Protein 3ZBO (pdb70)

Secondary structure (DSSP, 8-state):
---HHHHHHHHHHH--HHHHHHHHHTT--SS-----GGGGHHHHHHH---HHHHHHHHTT--HHHHHHHHHH--GGG--HHHHHHHHHH--SHHHIIIIIHHHHHTSSSHHHHHHHHHHT--HHHHHHHHHHHHHHHHHS-GGGS-HHHHHHHHHHHHHHGGGS-HHHHHHHHHHHHHHHHH-GGGHHHHHHHHHHH-EEEE--TTSPPEEEEHHHHHHHHHHTT-TT---PPP--/--HHHHHHHHHHH--HHHHHHHHHHT--SS-----GGGGHHHHHHH---HHHHHHHHTT--HHHHHHHHHH--TTT--HHHHHHHHHT--SHHHIIIIIHHHHHTSTTHHHHHHHHHHT--HHHHHHHHHHHHHHHHHS-GGGS-HHHHHHHHHHHHHHGGGS-HHHHHHHHHHHHHHHHH-GGGHHHHHHHHHHH-EEEEEETTEEEEEEEHHHHHHHHHHTT-TT---PPP--

Foldseek 3Di:
DQALVRVVVLQLVQADVVQVVVVVLQPQDPPERRHDQVSCVVVCVVQPADQVSLVVQLVVSYVVSVLVSQSRHDQQPDDLVNLVVQLVSQPGQCSLQQRSLLSLLPYPCLQVSLVVQCVVLDQSSVLSSLSNVLLNLQVDDLVVDDPVVLVVLLVCCLVPLQPHAQSNNVSSLSSLLSCLARVVVCVPVSLVSLVSNAWHWRCDPPDHTDTDRSNVVSVVCVVVVRRNHHHNDDSD/DAQVVVVVLQLVQADDVQVVVVVVQPQDPPERRHDQVNCVVVCVVQAADQVRLVVQCVVSHVSSVLSSQSRHDLQPDDLVNLVVQLVSQPGQCSLQQRSLLSLLVYPCNQVSLVVQCVVLDQSSVLSSLNNVLLNLQVDDLVVDDPVVLLVLLVVCLVPLQPHAQSNNVSSLSSLLSCLARNVVCVVVSLVSLVSNAWHFHDDPPHTDDIDRSNVVSVVCVVVVRRNHGHNDDSD

Sequence (471 aa):
SMDFKTVMQELEALGKERTKKIYISNGAHEPVFGVATGAMKKPIAKKIKLNQELAEELYATGNYDAMYFAGIIADPKAMSESDFDRWIDGAYFYMLSDYVVAVTLSEESNIAQDVADKWIASGDELKMSAGWSCYCWLLGNNRKKDNAFSESKISDMLEMMVKDTIHHSPERTKSAMNNFLNTVAISYVPLHEKAVEIAKEVGIVEVKRDNKKKSSLLNASEESSIQKELDRGRLGFKRRKYVRCMDFKTVMQQELEALGKERTKKKIIYISSNGAHEPVFGVATGAMKPIAKKIKLNQELAEELYATGNYDAMYFAGIIADPKAMSESSDFDRWIDGAYFYMLSDYVVAVTLSEESNIAQDVADKKWIASGDDELKKMSAGWSCYCWLLGNRKDNAFSESKISDMLEMMVKDTIHHHSPERTKSSAMNNFLNTVAISYVPLHEKAVEIAKEEVGIVEVKRDNKKSSSLLNASESSIQKKELDRRGRRLGFKRKYVRC

B-factor: mean 21.55, std 9.21, range [9.44, 62.03]

InterPro domains:
  IPR014825 DNA alkylation repair enzyme [PF08713] (6-200)
  IPR016024 Armadillo-type fold [SSF48371] (1-235)

Solvent-accessible surface area: 20241 Å² total; per-residue (Å²): 154,40,81,69,130,41,0,33,91,56,0,106,86,61,22,113,132,92,8,36,94,12,5,74,52,12,36,5,94,103,66,3,37,0,0,32,16,42,36,2,131,84,6,13,159,121,21,135,108,41,45,110,5,0,45,74,0,17,87,41,25,2,4,1,0,4,8,0,0,1,26,0,1,44,16,128,73,9,52,58,75,34,0,51,115,1,7,109,31,4,66,14,12,2,0,0,6,22,0,0,0,3,0,0,3,32,1,105,52,7,44,96,1,0,45,118,9,34,88,52,57,69,63,36,60,22,0,0,0,2,2,0,0,4,35,4,0,7,52,78,162,39,137,46,14,56,89,77,63,0,25,96,20,0,51,95,0,72,96,48,0,82,176,16,48,46,37,0,14,25,1,10,4,33,0,0,22,20,0,0,3,1,4,24,52,16,17,106,65,0,57,83,3,1,155,97,9,28,89,0,68,3,116,58,124,152,60,177,41,24,96,13,45,0,46,54,28,4,91,57,17,14,47,104,9,26,8,29,27,68,114,114,30,79,40,36,95,77,75,136,44,0,36,110,53,0,111,88,58,23,118,115,90,6,55,136,19,3,65,72,8,31,5,89,102,95,6,31,0,0,35,12,30,35,0,112,84,5,17,155,120,20,139,102,51,48,140,5,0,45,88,0,17,86,52,22,6,2,0,0,4,7,0,0,1,28,0,1,42,13,136,74,10,52,74,70,32,0,47,115,1,6,102,30,4,69,15,12,1,0,0,7,27,0,0,0,2,0,0,9,46,2,120,54,7,43,108,1,0,46,89,4,14,88,56,56,62,60,33,60,21,0,0,0,5,2,0,0,4,35,3,0,8,59,71,158,40,139,42,15,58,89,78,60,0,23,97,8,0,52,76,0,65,103,61,0,80,177,16,48,56,56,1,15,46,4,3,18,48,0,0,22,8,0,0,2,1,4,40,65,11,13,100,55,0,44,118,8,0,170,123,8,30,88,2,63,15,78,96,116,125,144,126,65,33,87,18,48,2,41,80,38,1,78,61,35,12,20,84,10,30,12,30,24,65,120,110,30,74,29,28

Organism: Bacillus cereus (strain ATCC 14579 / DSM 31 / CCUG 7414 / JCM 2152 / NBRC 15305 / NCIMB 9373 / NCTC 2599 / NRRL B-3711) (NCBI:txid226900)

Structure (mmCIF, N/CA/C/O backbone):
data_3ZBO
#
_entry.id   3ZBO
#
_cell.length_a   52.921
_cell.length_b   87.159
_cell.length_c   112.604
_cell.angle_alpha   90.00
_cell.angle_beta   90.00
_cell.angle_gamma   90.00
#
_symmetry.space_group_name_H-M   'P 21 21 21'
#
loop_
_entity.id
_entity.type
_entity.pdbx_description
1 polymer ALKF
2 non-polymer 'CHLORIDE ION'
3 water water
#
loop_
_atom_site.group_PDB
_atom_site.id
_atom_site.type_symbol
_atom_site.label_atom_id
_atom_site.label_alt_id
_atom_site.label_comp_id
_atom_site.label_asym_id
_atom_site.label_entity_id
_atom_site.label_seq_id
_atom_site.pdbx_PDB_ins_code
_atom_site.Cartn_x
_atom_site.Cartn_y
_atom_site.Cartn_z
_atom_site.occupancy
_atom_site.B_iso_or_equiv
_atom_site.auth_seq_id
_atom_site.auth_comp_id
_atom_site.auth_asym_id
_atom_site.auth_atom_id
_atom_site.pdbx_PDB_model_num
ATOM 1 N N . SER A 1 6 ? 4.956 8.032 21.593 1.00 42.05 0 SER A N 1
ATOM 2 C CA . SER A 1 6 ? 5.049 7.230 20.323 1.00 42.55 0 SER A CA 1
ATOM 3 C C . SER A 1 6 ? 3.925 6.182 20.260 1.00 41.00 0 SER A C 1
ATOM 4 O O . SER A 1 6 ? 3.492 5.681 21.296 1.00 41.24 0 SER A O 1
ATOM 7 N N . MET A 1 7 ? 3.471 5.879 19.030 1.00 37.62 1 MET A N 1
ATOM 8 C CA . MET A 1 7 ? 2.310 5.024 18.788 1.00 35.81 1 MET A CA 1
ATOM 9 C C . MET A 1 7 ? 2.617 3.620 19.313 1.00 33.07 1 MET A C 1
ATOM 10 O O . MET A 1 7 ? 3.709 3.112 19.089 1.00 31.82 1 MET A O 1
ATOM 15 N N . ASP A 1 8 ? 1.699 3.009 20.045 1.00 30.69 2 ASP A N 1
ATOM 16 C CA . ASP A 1 8 ? 1.995 1.692 20.539 1.00 28.21 2 ASP A CA 1
ATOM 17 C C . ASP A 1 8 ? 1.392 0.596 19.640 1.00 25.70 2 ASP A C 1
ATOM 18 O O . ASP A 1 8 ? 0.660 0.866 18.728 1.00 25.88 2 ASP A O 1
ATOM 23 N N . PHE A 1 9 ? 1.916 -0.586 19.849 1.00 22.07 3 PHE A N 1
ATOM 24 C CA . PHE A 1 9 ? 1.483 -1.785 19.120 1.00 21.21 3 PHE A CA 1
ATOM 25 C C . PHE A 1 9 ? -0.015 -1.927 19.043 1.00 21.10 3 PHE A C 1
ATOM 26 O O . PHE A 1 9 ? -0.584 -2.131 17.933 1.00 19.78 3 PHE A O 1
ATOM 34 N N . LYS A 1 10 ? -0.702 -1.823 20.191 1.00 22.77 4 LYS A N 1
ATOM 35 C CA . LYS A 1 10 ? -2.155 -2.071 20.182 1.00 23.96 4 LYS A CA 1
ATOM 36 C C . LYS A 1 10 ? -2.875 -1.037 19.325 1.00 24.30 4 LYS A C 1
ATOM 37 O O . LYS A 1 10 ? -3.855 -1.360 18.600 1.00 22.95 4 LYS A O 1
ATOM 43 N N . THR A 1 11 ? -2.419 0.208 19.370 1.00 22.43 5 THR A N 1
ATOM 44 C CA . THR A 1 11 ? -3.022 1.286 18.606 1.00 24.03 5 THR A CA 1
ATOM 45 C C . THR A 1 11 ? -2.784 1.098 17.096 1.00 24.38 5 THR A C 1
ATOM 46 O O . THR A 1 11 ? -3.707 1.264 16.275 1.00 24.61 5 THR A O 1
ATOM 50 N N . VAL A 1 12 ? -1.582 0.697 16.711 1.00 21.45 6 VAL A N 1
ATOM 51 C CA . VAL A 1 12 ? -1.381 0.418 15.281 1.00 20.99 6 VAL A CA 1
ATOM 52 C C . VAL A 1 12 ? -2.229 -0.705 14.769 1.00 20.81 6 VAL A C 1
ATOM 53 O O . VAL A 1 12 ? -2.777 -0.572 13.639 1.00 19.89 6 VAL A O 1
ATOM 57 N N . MET A 1 13 ? -2.325 -1.785 15.545 1.00 19.55 7 MET A N 1
ATOM 58 C CA . MET A 1 13 ? -3.146 -2.928 15.170 1.00 18.18 7 MET A CA 1
ATOM 59 C C . MET A 1 13 ? -4.616 -2.512 15.065 1.00 20.22 7 MET A C 1
ATOM 60 O O . MET A 1 13 ? -5.337 -2.915 14.126 1.00 20.42 7 MET A O 1
ATOM 65 N N . GLN A 1 14 ? -5.067 -1.656 15.983 1.00 20.54 8 GLN A N 1
ATOM 66 C CA . GLN A 1 14 ? -6.470 -1.168 15.811 1.00 22.74 8 GLN A CA 1
ATOM 67 C C . GLN A 1 14 ? -6.686 -0.338 14.565 1.00 21.38 8 GLN A C 1
ATOM 68 O O . GLN A 1 14 ? -7.727 -0.529 13.841 1.00 22.42 8 GLN A O 1
ATOM 74 N N . GLU A 1 15 ? -5.747 0.557 14.264 1.00 21.09 9 GLU A N 1
ATOM 75 C CA . GLU A 1 15 ? -5.855 1.449 13.098 1.00 22.75 9 GLU A CA 1
ATOM 76 C C . GLU A 1 15 ? -5.808 0.615 11.801 1.00 23.82 9 GLU A C 1
ATOM 77 O O . GLU A 1 15 ? -6.550 0.883 10.836 1.00 22.82 9 GLU A O 1
ATOM 83 N N . LEU A 1 16 ? -4.938 -0.398 11.761 1.00 21.29 10 LEU A N 1
ATOM 84 C CA . LEU A 1 16 ? -4.874 -1.223 10.551 1.00 20.62 10 LEU A CA 1
ATOM 85 C C . LEU A 1 16 ? -6.144 -2.044 10.343 1.00 21.34 10 LEU A C 1
ATOM 86 O O . LEU A 1 16 ? -6.665 -2.147 9.242 1.00 20.57 10 LEU A O 1
ATOM 91 N N . GLU A 1 17 ? -6.690 -2.583 11.400 1.00 20.10 11 GLU A N 1
ATOM 92 C CA . GLU A 1 17 ? -7.939 -3.372 11.324 1.00 20.88 11 GLU A CA 1
ATOM 93 C C . GLU A 1 17 ? -9.030 -2.461 10.824 1.00 22.30 11 GLU A C 1
ATOM 94 O O . GLU A 1 17 ? -9.816 -2.867 9.973 1.00 23.91 11 GLU A O 1
ATOM 100 N N . ALA A 1 18 ? -9.022 -1.198 11.272 1.00 22.08 12 ALA A N 1
ATOM 101 C CA . ALA A 1 18 ? -10.089 -0.282 10.802 1.00 22.53 12 ALA A CA 1
ATOM 102 C C . ALA A 1 18 ? -9.999 0.048 9.347 1.00 23.37 12 ALA A C 1
ATOM 103 O O . ALA A 1 18 ? -11.055 0.407 8.758 1.00 25.21 12 ALA A O 1
ATOM 105 N N . LEU A 1 19 ? -8.774 0.015 8.768 1.00 21.88 13 LEU A N 1
ATOM 106 C CA . LEU A 1 19 ? -8.567 0.268 7.356 1.00 22.20 13 LEU A CA 1
ATOM 107 C C . LEU A 1 19 ? -8.831 -0.973 6.483 1.00 20.60 13 LEU A C 1
ATOM 108 O O . LEU A 1 19 ? -8.903 -0.851 5.223 1.00 23.42 13 LEU A O 1
ATOM 113 N N . GLY A 1 20 ? -9.043 -2.132 7.052 1.00 21.47 14 GLY A N 1
ATOM 114 C CA . GLY A 1 20 ? -9.187 -3.395 6.253 1.00 22.53 14 GLY A CA 1
ATOM 115 C C . GLY A 1 20 ? -10.492 -3.325 5.435 1.00 24.82 14 GLY A C 1
ATOM 116 O O . GLY A 1 20 ? -11.529 -2.774 5.925 1.00 25.67 14 GLY A O 1
ATOM 117 N N . LYS A 1 21 ? -10.453 -3.815 4.200 1.00 24.80 15 LYS A N 1
ATOM 118 C CA . LYS A 1 21 ? -11.675 -3.888 3.337 1.00 25.40 15 LYS A CA 1
ATOM 119 C C . LYS A 1 21 ? -11.734 -5.280 2.779 1.00 27.85 15 LYS A C 1
ATOM 120 O O . LYS A 1 21 ? -10.671 -5.794 2.324 1.00 26.46 15 LYS A O 1
ATOM 126 N N . GLU A 1 22 ? -12.953 -5.854 2.727 1.00 30.91 16 GLU A N 1
ATOM 127 C CA . GLU A 1 22 ? -13.173 -7.275 2.442 1.00 33.46 16 GLU A CA 1
ATOM 128 C C . GLU A 1 22 ? -12.737 -7.616 1.030 1.00 33.70 16 GLU A C 1
ATOM 129 O O . GLU A 1 22 ? -12.245 -8.756 0.807 1.00 32.58 16 GLU A O 1
ATOM 135 N N . ARG A 1 23 ? -12.890 -6.656 0.116 1.00 34.73 17 ARG A N 1
ATOM 136 C CA . ARG A 1 23 ? -12.398 -6.810 -1.272 1.00 36.51 17 ARG A CA 1
ATOM 137 C C . ARG A 1 23 ? -10.896 -7.030 -1.332 1.00 34.61 17 ARG A C 1
ATOM 138 O O . ARG A 1 23 ? -10.511 -8.093 -1.900 1.00 33.96 17 ARG A O 1
ATOM 146 N N . THR A 1 24 ? -10.112 -6.067 -0.765 1.00 30.50 18 THR A N 1
ATOM 147 C CA . THR A 1 24 ? -8.621 -6.136 -0.689 1.00 26.97 18 THR A CA 1
ATOM 148 C C . THR A 1 24 ? -8.220 -7.455 0.023 1.00 23.46 18 THR A C 1
ATOM 149 O O . THR A 1 24 ? -7.253 -8.169 -0.395 1.00 20.62 18 THR A O 1
ATOM 153 N N . LYS A 1 25 ? -8.965 -7.803 1.071 1.00 22.10 19 LYS A N 1
ATOM 154 C CA . LYS A 1 25 ? -8.632 -9.032 1.820 1.00 20.92 19 LYS A CA 1
ATOM 155 C C . LYS A 1 25 ? -8.780 -10.316 0.995 1.00 23.86 19 LYS A C 1
ATOM 156 O O . LYS A 1 25 ? -7.897 -11.193 0.969 1.00 23.05 19 LYS A O 1
ATOM 162 N N . LYS A 1 26 ? -9.931 -10.426 0.348 1.00 25.19 20 LYS A N 1
ATOM 163 C CA . LYS A 1 26 ? -10.159 -11.511 -0.656 1.00 25.19 20 LYS A CA 1
ATOM 164 C C . LYS A 1 26 ? -9.014 -11.697 -1.670 1.00 24.31 20 LYS A C 1
ATOM 165 O O . LYS A 1 26 ? -8.603 -12.828 -1.922 1.00 24.76 20 LYS A O 1
ATOM 171 N N . ILE A 1 27 ? -8.492 -10.600 -2.191 1.00 20.68 21 ILE A N 1
ATOM 172 C CA . ILE A 1 27 ? -7.447 -10.631 -3.165 1.00 21.64 21 ILE A CA 1
ATOM 173 C C . ILE A 1 27 ? -6.160 -11.144 -2.491 1.00 21.35 21 ILE A C 1
ATOM 174 O O . ILE A 1 27 ? -5.422 -11.980 -3.063 1.00 19.64 21 ILE A O 1
ATOM 179 N N . TYR A 1 28 ? -5.902 -10.621 -1.276 1.00 19.16 22 TYR A N 1
ATOM 180 C CA . TYR A 1 28 ? -4.673 -11.090 -0.596 1.00 17.09 22 TYR A CA 1
ATOM 181 C C . TYR A 1 28 ? -4.734 -12.549 -0.300 1.00 18.33 22 TYR A C 1
ATOM 182 O O . TYR A 1 28 ? -3.723 -13.290 -0.500 1.00 16.34 22 TYR A O 1
ATOM 191 N N . ILE A 1 29 ? -5.895 -13.026 0.138 1.00 18.49 23 ILE A N 1
ATOM 192 C CA . ILE A 1 29 ? -6.051 -14.462 0.388 1.00 18.61 23 ILE A CA 1
ATOM 193 C C . ILE A 1 29 ? -5.937 -15.287 -0.933 1.00 16.34 23 ILE A C 1
ATOM 194 O O . ILE A 1 29 ? -5.285 -16.388 -0.937 1.00 18.76 23 ILE A O 1
ATOM 199 N N . SER A 1 30 ? -6.462 -14.750 -2.030 1.00 19.94 24 SER A N 1
ATOM 200 C CA . SER A 1 30 ? -6.315 -15.389 -3.332 1.00 21.04 24 SER A CA 1
ATOM 201 C C . SER A 1 30 ? -4.845 -15.541 -3.712 1.00 20.91 24 SER A C 1
ATOM 202 O O . SER A 1 30 ? -4.410 -16.517 -4.313 1.00 22.04 24 SER A O 1
ATOM 205 N N . ASN A 1 31 ? -4.022 -14.594 -3.255 1.00 17.45 25 ASN A N 1
ATOM 206 C CA . ASN A 1 31 ? -2.625 -14.626 -3.598 1.00 17.11 25 ASN A CA 1
ATOM 207 C C . ASN A 1 31 ? -1.793 -15.527 -2.645 1.00 13.94 25 ASN A C 1
ATOM 208 O O . ASN A 1 31 ? -0.585 -15.676 -2.824 1.00 14.43 25 ASN A O 1
ATOM 213 N N . GLY A 1 32 ? -2.403 -15.997 -1.563 1.00 14.12 26 GLY A N 1
ATOM 214 C CA . GLY A 1 32 ? -1.733 -16.934 -0.644 1.00 15.31 26 GLY A CA 1
ATOM 215 C C . GLY A 1 32 ? -1.669 -16.452 0.791 1.00 14.45 26 GLY A C 1
ATOM 216 O O . GLY A 1 32 ? -1.126 -17.178 1.619 1.00 16.18 26 GLY A O 1
ATOM 217 N N . ALA A 1 33 ? -2.220 -15.261 1.070 1.00 14.01 27 ALA A N 1
ATOM 218 C CA . ALA A 1 33 ? -2.258 -14.769 2.501 1.00 15.06 27 ALA A CA 1
ATOM 219 C C . ALA A 1 33 ? -3.229 -15.691 3.246 1.00 15.84 27 ALA A C 1
ATOM 220 O O . ALA A 1 33 ? -4.175 -16.259 2.649 1.00 18.14 27 ALA A O 1
ATOM 222 N N . HIS A 1 34 ? -3.003 -15.807 4.531 1.00 15.70 28 HIS A N 1
ATOM 223 C CA . HIS A 1 34 ? -3.965 -16.493 5.408 1.00 15.82 28 HIS A CA 1
ATOM 224 C C . HIS A 1 34 ? -4.300 -15.678 6.582 1.00 18.39 28 HIS A C 1
ATOM 225 O O . HIS A 1 34 ? -3.600 -14.705 6.901 1.00 17.56 28 HIS A O 1
ATOM 232 N N . GLU A 1 35 ? -5.434 -16.042 7.231 1.00 18.56 29 GLU A N 1
ATOM 233 C CA . GLU A 1 35 ? -5.764 -15.370 8.453 1.00 20.58 29 GLU A CA 1
ATOM 234 C C . GLU A 1 35 ? -4.615 -15.547 9.500 1.00 17.19 29 GLU A C 1
ATOM 235 O O . GLU A 1 35 ? -3.899 -16.610 9.605 1.00 18.62 29 GLU A O 1
ATOM 241 N N . PRO A 1 36 ? -4.387 -14.490 10.279 1.00 18.90 30 PRO A N 1
ATOM 242 C CA . PRO A 1 36 ? -5.099 -13.233 10.304 1.00 19.50 30 PRO A CA 1
ATOM 243 C C . PRO A 1 36 ? -4.622 -12.288 9.239 1.00 18.96 30 PRO A C 1
ATOM 244 O O . PRO A 1 36 ? -3.403 -12.160 9.009 1.00 18.33 30 PRO A O 1
ATOM 248 N N . VAL A 1 37 ? -5.592 -11.592 8.640 1.00 17.41 31 VAL A N 1
ATOM 249 C CA . VAL A 1 37 ? -5.295 -10.624 7.587 1.00 18.08 31 VAL A CA 1
ATOM 250 C C . VAL A 1 37 ? -6.455 -9.670 7.539 1.00 19.90 31 VAL A C 1
ATOM 251 O O . VAL A 1 37 ? -7.636 -10.103 7.657 1.00 23.28 31 VAL A O 1
ATOM 255 N N . PHE A 1 38 ? -6.152 -8.384 7.367 1.00 19.26 32 PHE A N 1
ATOM 256 C CA . PHE A 1 38 ? -7.210 -7.427 7.349 1.00 19.80 32 PHE A CA 1
ATOM 257 C C . PHE A 1 38 ? -7.544 -6.917 5.942 1.00 20.58 32 PHE A C 1
ATOM 258 O O . PHE A 1 38 ? -8.723 -6.524 5.689 1.00 22.37 32 PHE A O 1
ATOM 266 N N . GLY A 1 39 ? -6.558 -6.869 5.030 1.00 18.10 33 GLY A N 1
ATOM 267 C CA . GLY A 1 39 ? -6.882 -6.363 3.708 1.00 17.39 33 GLY A CA 1
ATOM 268 C C . GLY A 1 39 ? -6.763 -4.853 3.661 1.00 19.09 33 GLY A C 1
ATOM 269 O O . GLY A 1 39 ? -7.697 -4.097 3.230 1.00 19.30 33 GLY A O 1
ATOM 270 N N . VAL A 1 40 ? -5.570 -4.328 3.921 1.00 18.35 34 VAL A N 1
ATOM 271 C CA . VAL A 1 40 ? -5.356 -2.868 3.902 1.00 17.87 34 VAL A CA 1
ATOM 272 C C . VAL A 1 40 ? -4.689 -2.401 2.625 1.00 20.57 34 VAL A C 1
ATOM 273 O O . VAL A 1 40 ? -3.603 -2.862 2.294 1.00 22.97 34 VAL A O 1
ATOM 277 N N . ALA A 1 41 ? -5.312 -1.505 1.824 1.00 19.53 35 ALA A N 1
ATOM 278 C CA . ALA A 1 41 ? -4.643 -1.023 0.640 1.00 20.77 35 ALA A CA 1
ATOM 279 C C . ALA A 1 41 ? -3.443 -0.238 1.093 1.00 19.70 35 ALA A C 1
ATOM 280 O O . ALA A 1 41 ? -3.524 0.557 2.048 1.00 19.96 35 ALA A O 1
ATOM 282 N N . THR A 1 42 ? -2.314 -0.425 0.409 1.00 19.18 36 THR A N 1
ATOM 283 C CA . THR A 1 42 ? -1.057 0.204 0.857 1.00 18.85 36 THR A CA 1
ATOM 284 C C . THR A 1 42 ? -1.123 1.733 0.942 1.00 19.99 36 THR A C 1
ATOM 285 O O . THR A 1 42 ? -0.544 2.320 1.839 1.00 21.24 36 THR A O 1
ATOM 289 N N . GLY A 1 43 ? -1.860 2.390 0.052 1.00 20.28 37 GLY A N 1
ATOM 290 C CA . GLY A 1 43 ? -1.814 3.865 0.156 1.00 21.62 37 GLY A CA 1
ATOM 291 C C . GLY A 1 43 ? -2.492 4.332 1.443 1.00 23.19 37 GLY A C 1
ATOM 292 O O . GLY A 1 43 ? -2.194 5.469 1.937 1.00 25.88 37 GLY A O 1
ATOM 293 N N . ALA A 1 44 ? -3.388 3.514 1.978 1.00 24.07 38 ALA A N 1
ATOM 294 C CA . ALA A 1 44 ? -4.080 3.860 3.221 1.00 24.40 38 ALA A CA 1
ATOM 295 C C . ALA A 1 44 ? -3.119 3.868 4.410 1.00 23.71 38 ALA A C 1
ATOM 296 O O . ALA A 1 44 ? -3.429 4.438 5.445 1.00 24.88 38 ALA A O 1
ATOM 298 N N . MET A 1 45 ? -1.927 3.282 4.242 1.00 22.22 39 MET A N 1
ATOM 299 C CA . MET A 1 45 ? -0.943 3.332 5.308 1.00 20.44 39 MET A CA 1
ATOM 300 C C . MET A 1 45 ? -0.129 4.613 5.448 1.00 22.66 39 MET A C 1
ATOM 301 O O . MET A 1 45 ? 0.518 4.771 6.479 1.00 22.44 39 MET A O 1
ATOM 306 N N . LYS A 1 46 ? -0.189 5.499 4.436 1.00 22.58 40 LYS A N 1
ATOM 307 C CA A LYS A 1 46 ? 0.672 6.669 4.399 0.50 24.29 40 LYS A CA 1
ATOM 308 C CA B LYS A 1 46 ? 0.589 6.732 4.360 0.50 23.58 40 LYS A CA 1
ATOM 309 C C . LYS A 1 46 ? 0.516 7.557 5.630 1.00 23.79 40 LYS A C 1
ATOM 310 O O . LYS A 1 46 ? 1.534 7.838 6.229 1.00 25.56 40 LYS A O 1
ATOM 321 N N . PRO A 1 47 ? -0.729 7.890 6.060 1.00 24.52 41 PRO A N 1
ATOM 322 C CA . PRO A 1 47 ? -0.738 8.739 7.253 1.00 26.67 41 PRO A CA 1
ATOM 323 C C . PRO A 1 47 ? -0.170 8.109 8.515 1.00 26.78 41 PRO A C 1
ATOM 324 O O . PRO A 1 47 ? 0.507 8.821 9.288 1.00 27.72 41 PRO A O 1
ATOM 328 N N . ILE A 1 48 ? -0.435 6.803 8.743 1.00 24.00 42 ILE A N 1
ATOM 329 C CA . ILE A 1 48 ? 0.146 6.155 9.956 1.00 23.35 42 ILE A CA 1
ATOM 330 C C . ILE A 1 48 ? 1.687 6.101 9.880 1.00 23.16 42 ILE A C 1
ATOM 331 O O . ILE A 1 48 ? 2.368 6.323 10.876 1.00 23.32 42 ILE A O 1
ATOM 336 N N . ALA A 1 49 ? 2.226 5.832 8.689 1.00 22.67 43 ALA A N 1
ATOM 337 C CA . ALA A 1 49 ? 3.650 5.693 8.510 1.00 24.12 43 ALA A CA 1
ATOM 338 C C . ALA A 1 49 ? 4.317 7.089 8.736 1.00 25.88 43 ALA A C 1
ATOM 339 O O . ALA A 1 49 ? 5.422 7.176 9.294 1.00 26.89 43 ALA A O 1
ATOM 341 N N . LYS A 1 50 ? 3.667 8.154 8.246 1.00 28.22 44 LYS A N 1
ATOM 342 C CA . LYS A 1 50 ? 4.222 9.514 8.422 1.00 31.61 44 LYS A CA 1
ATOM 343 C C . LYS A 1 50 ? 4.300 9.859 9.926 1.00 30.10 44 LYS A C 1
ATOM 344 O O . LYS A 1 50 ? 5.287 10.533 10.369 1.00 31.59 44 LYS A O 1
ATOM 350 N N . LYS A 1 51 ? 3.350 9.374 10.717 1.00 30.06 45 LYS A N 1
ATOM 351 C CA . LYS A 1 51 ? 3.387 9.620 12.180 1.00 31.34 45 LYS A CA 1
ATOM 352 C C . LYS A 1 51 ? 4.601 8.886 12.824 1.00 30.39 45 LYS A C 1
ATOM 353 O O . LYS A 1 51 ? 5.343 9.401 13.694 1.00 31.30 45 LYS A O 1
ATOM 359 N N . ILE A 1 52 ? 4.835 7.659 12.374 1.00 27.50 46 ILE A N 1
ATOM 360 C CA . ILE A 1 52 ? 5.772 6.801 13.097 1.00 26.54 46 ILE A CA 1
ATOM 361 C C . ILE A 1 52 ? 7.220 6.969 12.670 1.00 26.06 46 ILE A C 1
ATOM 362 O O . ILE A 1 52 ? 8.124 6.904 13.511 1.00 27.25 46 ILE A O 1
ATOM 367 N N . LYS A 1 53 ? 7.427 7.169 11.372 1.00 25.82 47 LYS A N 1
ATOM 368 C CA . LYS A 1 53 ? 8.697 7.305 10.698 1.00 29.53 47 LYS A CA 1
ATOM 369 C C . LYS A 1 53 ? 9.382 5.958 10.844 1.00 28.85 47 LYS A C 1
ATOM 370 O O . LYS A 1 53 ? 8.801 4.981 10.327 1.00 30.93 47 LYS A O 1
ATOM 376 N N . LEU A 1 54 ? 10.530 5.882 11.512 1.00 26.27 48 LEU A N 1
ATOM 377 C CA . LEU A 1 54 ? 11.247 4.600 11.700 1.00 25.91 48 LEU A CA 1
ATOM 378 C C . LEU A 1 54 ? 11.101 4.144 13.169 1.00 25.33 48 LEU A C 1
ATOM 379 O O . LEU A 1 54 ? 11.218 4.962 14.128 1.00 26.40 48 LEU A O 1
ATOM 384 N N . ASN A 1 55 ? 10.744 2.870 13.393 1.00 20.09 49 ASN A N 1
ATOM 385 C CA . ASN A 1 55 ? 10.692 2.342 14.745 1.00 18.99 49 ASN A CA 1
ATOM 386 C C . ASN A 1 55 ? 10.850 0.805 14.621 1.00 16.85 49 ASN A C 1
ATOM 387 O O . ASN A 1 55 ? 9.861 0.062 14.407 1.00 17.26 49 ASN A O 1
ATOM 392 N N . GLN A 1 56 ? 12.098 0.401 14.772 1.00 17.05 50 GLN A N 1
ATOM 393 C CA . GLN A 1 56 ? 12.447 -1.026 14.673 1.00 15.60 50 GLN A CA 1
ATOM 394 C C . GLN A 1 56 ? 11.757 -1.845 15.696 1.00 16.14 50 GLN A C 1
ATOM 395 O O . GLN A 1 56 ? 11.312 -2.989 15.403 1.00 14.18 50 GLN A O 1
ATOM 401 N N . GLU A 1 57 ? 11.662 -1.421 16.950 1.00 15.23 51 GLU A N 1
ATOM 402 C CA . GLU A 1 57 ? 11.009 -2.217 17.969 1.00 14.37 51 GLU A CA 1
ATOM 403 C C . GLU A 1 57 ? 9.553 -2.535 17.610 1.00 14.19 51 GLU A C 1
ATOM 404 O O . GLU A 1 57 ? 9.122 -3.695 17.738 1.00 14.51 51 GLU A O 1
ATOM 410 N N . LEU A 1 58 ? 8.831 -1.497 17.183 1.00 15.34 52 LEU A N 1
ATOM 411 C CA . LEU A 1 58 ? 7.443 -1.659 16.839 1.00 14.96 52 LEU A CA 1
ATOM 412 C C . LEU A 1 58 ? 7.379 -2.530 15.552 1.00 13.22 52 LEU A C 1
ATOM 413 O O . LEU A 1 58 ? 6.479 -3.423 15.512 1.00 14.24 52 LEU A O 1
ATOM 418 N N . ALA A 1 59 ? 8.342 -2.357 14.647 1.00 14.24 53 ALA A N 1
ATOM 419 C CA . ALA A 1 59 ? 8.336 -3.184 13.426 1.00 13.75 53 ALA A CA 1
ATOM 420 C C . ALA A 1 59 ? 8.466 -4.646 13.823 1.00 12.98 53 ALA A C 1
ATOM 421 O O . ALA A 1 59 ? 7.723 -5.519 13.237 1.00 14.44 53 ALA A O 1
ATOM 423 N N . GLU A 1 60 ? 9.312 -4.907 14.797 1.00 13.24 54 GLU A N 1
ATOM 424 C CA . GLU A 1 60 ? 9.466 -6.309 15.218 1.00 13.23 54 GLU A CA 1
ATOM 425 C C . GLU A 1 60 ? 8.217 -6.884 15.785 1.00 14.42 54 GLU A C 1
ATOM 426 O O . GLU A 1 60 ? 7.866 -8.071 15.491 1.00 15.00 54 GLU A O 1
ATOM 432 N N . GLU A 1 61 ? 7.523 -6.112 16.651 1.00 13.28 55 GLU A N 1
ATOM 433 C CA . GLU A 1 61 ? 6.287 -6.643 17.183 1.00 15.14 55 GLU A CA 1
ATOM 434 C C . GLU A 1 61 ? 5.198 -6.851 16.113 1.00 12.92 55 GLU A C 1
ATOM 435 O O . GLU A 1 61 ? 4.460 -7.859 16.204 1.00 14.65 55 GLU A O 1
ATOM 441 N N . LEU A 1 62 ? 5.144 -5.927 15.177 1.00 12.95 56 LEU A N 1
ATOM 442 C CA . LEU A 1 62 ? 4.135 -6.030 14.097 1.00 12.57 56 LEU A CA 1
ATOM 443 C C . LEU A 1 62 ? 4.502 -7.228 13.231 1.00 14.33 56 LEU A C 1
ATOM 444 O O . LEU A 1 62 ? 3.570 -8.014 12.860 1.00 13.77 56 LEU A O 1
ATOM 449 N N . TYR A 1 63 ? 5.779 -7.427 12.934 1.00 15.05 57 TYR A N 1
ATOM 450 C CA . TYR A 1 63 ? 6.092 -8.569 12.007 1.00 12.55 57 TYR A CA 1
ATOM 451 C C . TYR A 1 63 ? 5.779 -9.912 12.670 1.00 14.07 57 TYR A C 1
ATOM 452 O O . TYR A 1 63 ? 5.320 -10.879 12.019 1.00 14.18 57 TYR A O 1
ATOM 461 N N . ALA A 1 64 ? 5.913 -9.953 13.995 1.00 14.69 58 ALA A N 1
ATOM 462 C CA . ALA A 1 64 ? 5.663 -11.176 14.748 1.00 13.75 58 ALA A CA 1
ATOM 463 C C . ALA A 1 64 ? 4.240 -11.568 14.831 1.00 15.19 58 ALA A C 1
ATOM 464 O O . ALA A 1 64 ? 3.947 -12.684 15.350 1.00 16.89 58 ALA A O 1
ATOM 466 N N . THR A 1 65 ? 3.324 -10.653 14.471 1.00 15.29 59 THR A N 1
ATOM 467 C CA . THR A 1 65 ? 1.877 -10.987 14.515 1.00 14.87 59 THR A CA 1
ATOM 468 C C . THR A 1 65 ? 1.540 -12.143 13.579 1.00 14.83 59 THR A C 1
ATOM 469 O O . THR A 1 65 ? 0.545 -12.851 13.802 1.00 16.68 59 THR A O 1
ATOM 473 N N . GLY A 1 66 ? 2.291 -12.247 12.488 1.00 14.43 60 GLY A N 1
ATOM 474 C CA . GLY A 1 66 ? 1.867 -13.149 11.411 1.00 15.53 60 GLY A CA 1
ATOM 475 C C . GLY A 1 66 ? 0.645 -12.663 10.653 1.00 16.34 60 GLY A C 1
ATOM 476 O O . GLY A 1 66 ? 0.145 -13.441 9.814 1.00 15.18 60 GLY A O 1
ATOM 477 N N . ASN A 1 67 ? 0.264 -11.409 10.821 1.00 14.77 61 ASN A N 1
ATOM 478 C CA . ASN A 1 67 ? -0.817 -10.780 10.085 1.00 14.69 61 ASN A CA 1
ATOM 479 C C . ASN A 1 67 ? -0.191 -10.022 8.920 1.00 15.10 61 ASN A C 1
ATOM 480 O O . ASN A 1 67 ? 0.648 -9.127 9.088 1.00 14.04 61 ASN A O 1
ATOM 485 N N . TYR A 1 68 ? -0.524 -10.455 7.674 1.00 14.79 62 TYR A N 1
ATOM 486 C CA . TYR A 1 68 ? 0.118 -9.898 6.524 1.00 13.71 62 TYR A CA 1
ATOM 487 C C . TYR A 1 68 ? 0.141 -8.355 6.520 1.00 13.82 62 TYR A C 1
ATOM 488 O O . TYR A 1 68 ? 1.142 -7.703 6.177 1.00 12.82 62 TYR A O 1
ATOM 497 N N . ASP A 1 69 ? -0.991 -7.727 6.845 1.00 14.14 63 ASP A N 1
ATOM 498 C CA . ASP A 1 69 ? -0.961 -6.258 6.734 1.00 14.35 63 ASP A CA 1
ATOM 499 C C . ASP A 1 69 ? -0.060 -5.624 7.764 1.00 13.44 63 ASP A C 1
ATOM 500 O O . ASP A 1 69 ? 0.635 -4.608 7.491 1.00 14.29 63 ASP A O 1
ATOM 505 N N . ALA A 1 70 ? -0.095 -6.200 8.968 1.00 14.22 64 ALA A N 1
ATOM 506 C CA . ALA A 1 70 ? 0.847 -5.699 9.996 1.00 12.97 64 ALA A CA 1
ATOM 507 C C . ALA A 1 70 ? 2.295 -5.944 9.620 1.00 14.53 64 ALA A C 1
ATOM 508 O O . ALA A 1 70 ? 3.166 -5.101 9.911 1.00 14.18 64 ALA A O 1
ATOM 510 N N . MET A 1 71 ? 2.511 -7.092 8.997 1.00 11.96 65 MET A N 1
ATOM 511 C CA . MET A 1 71 ? 3.864 -7.398 8.544 1.00 12.93 65 MET A CA 1
ATOM 512 C C . MET A 1 71 ? 4.355 -6.471 7.403 1.00 12.93 65 MET A C 1
ATOM 513 O O . MET A 1 71 ? 5.517 -6.053 7.383 1.00 12.43 65 MET A O 1
ATOM 518 N N . TYR A 1 72 ? 3.447 -6.162 6.453 1.00 12.09 66 TYR A N 1
ATOM 519 C CA . TYR A 1 72 ? 3.734 -5.167 5.436 1.00 12.76 66 TYR A CA 1
ATOM 520 C C . TYR A 1 72 ? 4.052 -3.834 6.071 1.00 11.66 66 TYR A C 1
ATOM 521 O O . TYR A 1 72 ? 5.054 -3.189 5.687 1.00 13.23 66 TYR A O 1
ATOM 530 N N . PHE A 1 73 ? 3.244 -3.402 7.024 1.00 13.16 67 PHE A N 1
ATOM 531 C CA . PHE A 1 73 ? 3.477 -2.109 7.605 1.00 14.12 67 PHE A CA 1
ATOM 532 C C . PHE A 1 73 ? 4.803 -2.128 8.411 1.00 14.72 67 PHE A C 1
ATOM 533 O O . PHE A 1 73 ? 5.541 -1.138 8.417 1.00 13.90 67 PHE A O 1
ATOM 541 N N . ALA A 1 74 ? 5.123 -3.255 9.070 1.00 12.99 68 ALA A N 1
ATOM 542 C CA . ALA A 1 74 ? 6.400 -3.351 9.804 1.00 13.60 68 ALA A CA 1
ATOM 543 C C . ALA A 1 74 ? 7.545 -3.065 8.833 1.00 13.56 68 ALA A C 1
ATOM 544 O O . ALA A 1 74 ? 8.509 -2.374 9.150 1.00 14.50 68 ALA A O 1
ATOM 546 N N . GLY A 1 75 ? 7.457 -3.600 7.581 1.00 12.13 69 GLY A N 1
ATOM 547 C CA . GLY A 1 75 ? 8.554 -3.252 6.627 1.00 12.22 69 GLY A CA 1
ATOM 548 C C . GLY A 1 75 ? 8.652 -1.746 6.368 1.00 13.81 69 GLY A C 1
ATOM 549 O O . GLY A 1 75 ? 9.777 -1.267 6.236 1.00 15.22 69 GLY A O 1
ATOM 550 N N . ILE A 1 76 ? 7.535 -1.016 6.257 1.00 14.07 70 ILE A N 1
ATOM 551 C CA . ILE A 1 76 ? 7.597 0.394 5.932 1.00 15.55 70 ILE A CA 1
ATOM 552 C C . ILE A 1 76 ? 8.228 1.137 7.063 1.00 17.01 70 ILE A C 1
ATOM 553 O O . ILE A 1 76 ? 8.977 2.137 6.793 1.00 19.17 70 ILE A O 1
ATOM 558 N N . ILE A 1 77 ? 7.978 0.722 8.312 1.00 15.70 71 ILE A N 1
ATOM 559 C CA . ILE A 1 77 ? 8.534 1.468 9.464 1.00 14.60 71 ILE A CA 1
ATOM 560 C C . ILE A 1 77 ? 9.855 0.926 10.025 1.00 15.87 71 ILE A C 1
ATOM 561 O O . ILE A 1 77 ? 10.357 1.336 11.090 1.00 17.19 71 ILE A O 1
ATOM 566 N N . ALA A 1 78 ? 10.387 -0.098 9.386 1.00 14.68 72 ALA A N 1
ATOM 567 C CA . ALA A 1 78 ? 11.628 -0.658 9.867 1.00 15.37 72 ALA A CA 1
ATOM 568 C C . ALA A 1 78 ? 12.799 0.297 9.705 1.00 15.68 72 ALA A C 1
ATOM 569 O O . ALA A 1 78 ? 12.730 1.269 8.928 1.00 17.40 72 ALA A O 1
ATOM 571 N N . ASP A 1 79 ? 13.898 -0.013 10.395 1.00 15.94 73 ASP A N 1
ATOM 572 C CA . ASP A 1 79 ? 15.186 0.704 10.162 1.00 15.91 73 ASP A CA 1
ATOM 573 C C . ASP A 1 79 ? 16.194 -0.267 9.546 1.00 17.40 73 ASP A C 1
ATOM 574 O O . ASP A 1 79 ? 16.993 -0.922 10.215 1.00 17.45 73 ASP A O 1
ATOM 579 N N . PRO A 1 80 ? 16.133 -0.386 8.240 1.00 17.22 74 PRO A N 1
ATOM 580 C CA . PRO A 1 80 ? 16.971 -1.411 7.598 1.00 19.01 74 PRO A CA 1
ATOM 581 C C . PRO A 1 80 ? 18.439 -1.148 7.697 1.00 18.43 74 PRO A C 1
ATOM 582 O O . PRO A 1 80 ? 19.186 -2.137 7.727 1.00 19.93 74 PRO A O 1
ATOM 586 N N . LYS A 1 81 ? 18.843 0.117 7.838 1.00 20.59 75 LYS A N 1
ATOM 587 C CA . LYS A 1 81 ? 20.279 0.307 7.989 1.00 22.03 75 LYS A CA 1
ATOM 588 C C . LYS A 1 81 ? 20.776 -0.154 9.352 1.00 22.23 75 LYS A C 1
ATOM 589 O O . LYS A 1 81 ? 22.014 -0.336 9.528 1.00 24.55 75 LYS A O 1
ATOM 595 N N . ALA A 1 82 ? 19.862 -0.377 10.308 1.00 20.09 76 ALA A N 1
ATOM 596 C CA . ALA A 1 82 ? 20.244 -0.911 11.600 1.00 20.34 76 ALA A CA 1
ATOM 597 C C . ALA A 1 82 ? 19.957 -2.418 11.722 1.00 21.10 76 ALA A C 1
ATOM 598 O O . ALA A 1 82 ? 20.203 -3.002 12.769 1.00 22.24 76 ALA A O 1
ATOM 600 N N . MET A 1 83 ? 19.403 -3.056 10.667 1.00 17.50 77 MET A N 1
ATOM 601 C CA . MET A 1 83 ? 19.103 -4.493 10.774 1.00 17.12 77 MET A CA 1
ATOM 602 C C . MET A 1 83 ? 20.324 -5.278 10.334 1.00 18.76 77 MET A C 1
ATOM 603 O O . MET A 1 83 ? 20.976 -4.943 9.322 1.00 20.64 77 MET A O 1
ATOM 608 N N . SER A 1 84 ? 20.615 -6.361 11.062 1.00 17.65 78 SER A N 1
ATOM 609 C CA . SER A 1 84 ? 21.711 -7.236 10.729 1.00 16.28 78 SER A CA 1
ATOM 610 C C . SER A 1 84 ? 21.277 -8.358 9.763 1.00 16.22 78 SER A C 1
ATOM 611 O O . SER A 1 84 ? 20.041 -8.584 9.538 1.00 16.10 78 SER A O 1
ATOM 614 N N . GLU A 1 85 ? 22.252 -9.104 9.251 1.00 15.98 79 GLU A N 1
ATOM 615 C CA . GLU A 1 85 ? 21.941 -10.300 8.498 1.00 16.90 79 GLU A CA 1
ATOM 616 C C . GLU A 1 85 ? 21.026 -11.239 9.311 1.00 14.90 79 GLU A C 1
ATOM 617 O O . GLU A 1 85 ? 20.068 -11.838 8.768 1.00 14.98 79 GLU A O 1
ATOM 623 N N . SER A 1 86 ? 21.310 -11.442 10.643 1.00 15.95 80 SER A N 1
ATOM 624 C CA . SER A 1 86 ? 20.527 -12.339 11.446 1.00 16.60 80 SER A CA 1
ATOM 625 C C . SER A 1 86 ? 19.065 -11.831 11.481 1.00 14.18 80 SER A C 1
ATOM 626 O O . SER A 1 86 ? 18.165 -12.637 11.452 1.00 14.88 80 SER A O 1
ATOM 629 N N . ASP A 1 87 ? 18.882 -10.502 11.529 1.00 13.58 81 ASP A N 1
ATOM 630 C CA . ASP A 1 87 ? 17.543 -9.951 11.584 1.00 14.43 81 ASP A CA 1
ATOM 631 C C . ASP A 1 87 ? 16.806 -10.292 10.279 1.00 12.69 81 ASP A C 1
ATOM 632 O O . ASP A 1 87 ? 15.633 -10.707 10.314 1.00 13.54 81 ASP A O 1
ATOM 637 N N . PHE A 1 88 ? 17.484 -10.039 9.150 1.00 14.14 82 PHE A N 1
ATOM 638 C CA . PHE A 1 88 ? 16.824 -10.392 7.870 1.00 12.21 82 PHE A CA 1
ATOM 639 C C . PHE A 1 88 ? 16.548 -11.861 7.744 1.00 12.94 82 PHE A C 1
ATOM 640 O O . PHE A 1 88 ? 15.465 -12.231 7.198 1.00 12.42 82 PHE A O 1
ATOM 648 N N . ASP A 1 89 ? 17.424 -12.739 8.279 1.00 13.63 83 ASP A N 1
ATOM 649 C CA . ASP A 1 89 ? 17.123 -14.168 8.194 1.00 14.37 83 ASP A CA 1
ATOM 650 C C . ASP A 1 89 ? 15.910 -14.515 9.039 1.00 13.29 83 ASP A C 1
ATOM 651 O O . ASP A 1 89 ? 15.081 -15.332 8.655 1.00 13.64 83 ASP A O 1
ATOM 656 N N . ARG A 1 90 ? 15.695 -13.823 10.199 1.00 12.28 84 ARG A N 1
ATOM 657 C CA . ARG A 1 90 ? 14.435 -14.034 10.911 1.00 13.75 84 ARG A CA 1
ATOM 658 C C . ARG A 1 90 ? 13.213 -13.631 10.105 1.00 12.18 84 ARG A C 1
ATOM 659 O O . ARG A 1 90 ? 12.201 -14.347 10.048 1.00 14.23 84 ARG A O 1
ATOM 667 N N . TRP A 1 91 ? 13.342 -12.488 9.479 1.00 12.94 85 TRP A N 1
ATOM 668 C CA . TRP A 1 91 ? 12.167 -11.953 8.743 1.00 12.91 85 TRP A CA 1
ATOM 669 C C . TRP A 1 91 ? 11.875 -12.901 7.547 1.00 12.85 85 TRP A C 1
ATOM 670 O O . TRP A 1 91 ? 10.730 -13.251 7.308 1.00 12.60 85 TRP A O 1
ATOM 681 N N . ILE A 1 92 ? 12.926 -13.343 6.817 1.00 12.84 86 ILE A N 1
ATOM 682 C CA . ILE A 1 92 ? 12.587 -14.211 5.693 1.00 11.52 86 ILE A CA 1
ATOM 683 C C . ILE A 1 92 ? 12.018 -15.544 6.172 1.00 14.15 86 ILE A C 1
ATOM 684 O O . ILE A 1 92 ? 11.166 -16.140 5.490 1.00 13.57 86 ILE A O 1
ATOM 689 N N . ASP A 1 93 ? 12.434 -16.022 7.351 1.00 12.67 87 ASP A N 1
ATOM 690 C CA . ASP A 1 93 ? 11.830 -17.272 7.857 1.00 14.33 87 ASP A CA 1
ATOM 691 C C . ASP A 1 93 ? 10.353 -17.118 8.106 1.00 14.35 87 ASP A C 1
ATOM 692 O O . ASP A 1 93 ? 9.667 -18.108 8.032 1.00 17.44 87 ASP A O 1
ATOM 697 N N . GLY A 1 94 ? 9.872 -15.901 8.382 1.00 14.52 88 GLY A N 1
ATOM 698 C CA . GLY A 1 94 ? 8.459 -15.695 8.568 1.00 13.46 88 GLY A CA 1
ATOM 699 C C . GLY A 1 94 ? 7.658 -15.261 7.345 1.00 12.39 88 GLY A C 1
ATOM 700 O O . GLY A 1 94 ? 6.444 -15.143 7.431 1.00 13.96 88 GLY A O 1
ATOM 701 N N . ALA A 1 95 ? 8.358 -15.185 6.210 1.00 11.84 89 ALA A N 1
ATOM 702 C CA . ALA A 1 95 ? 7.693 -14.706 5.012 1.00 11.83 89 ALA A CA 1
ATOM 703 C C . ALA A 1 95 ? 7.073 -15.904 4.289 1.00 12.58 89 ALA A C 1
ATOM 704 O O . ALA A 1 95 ? 7.665 -16.515 3.387 1.00 14.49 89 ALA A O 1
ATOM 706 N N . TYR A 1 96 ? 5.816 -16.161 4.655 1.00 11.69 90 TYR A N 1
ATOM 707 C CA . TYR A 1 96 ? 5.276 -17.481 4.266 1.00 12.72 90 TYR A CA 1
ATOM 708 C C . TYR A 1 96 ? 4.701 -17.607 2.871 1.00 13.30 90 TYR A C 1
ATOM 709 O O . TYR A 1 96 ? 4.310 -18.676 2.427 1.00 14.15 90 TYR A O 1
ATOM 718 N N . PHE A 1 97 ? 4.581 -16.468 2.207 1.00 12.54 91 PHE A N 1
ATOM 719 C CA . PHE A 1 97 ? 4.230 -16.468 0.791 1.00 11.62 91 PHE A CA 1
ATOM 720 C C . PHE A 1 97 ? 4.844 -15.316 0.060 1.00 12.25 91 PHE A C 1
ATOM 721 O O . PHE A 1 97 ? 5.437 -14.436 0.708 1.00 11.34 91 PHE A O 1
ATOM 729 N N . TYR A 1 98 ? 4.711 -15.290 -1.284 1.00 12.25 92 TYR A N 1
ATOM 730 C CA . TYR A 1 98 ? 5.547 -14.360 -2.050 1.00 10.36 92 TYR A CA 1
ATOM 731 C C . TYR A 1 98 ? 5.308 -12.877 -1.785 1.00 11.66 92 TYR A C 1
ATOM 732 O O . TYR A 1 98 ? 6.241 -12.097 -1.977 1.00 11.60 92 TYR A O 1
ATOM 741 N N . MET A 1 99 ? 4.121 -12.473 -1.336 1.00 11.24 93 MET A N 1
ATOM 742 C CA . MET A 1 99 ? 3.998 -11.012 -1.185 1.00 10.99 93 MET A CA 1
ATOM 743 C C . MET A 1 99 ? 4.886 -10.622 -0.047 1.00 11.31 93 MET A C 1
ATOM 744 O O . MET A 1 99 ? 5.405 -9.478 -0.040 1.00 11.99 93 MET A O 1
ATOM 749 N N . LEU A 1 100 ? 5.045 -11.461 0.973 1.00 11.63 94 LEU A N 1
ATOM 750 C CA . LEU A 1 100 ? 5.973 -11.169 2.073 1.00 11.54 94 LEU A CA 1
ATOM 751 C C . LEU A 1 100 ? 7.443 -11.264 1.619 1.00 12.44 94 LEU A C 1
ATOM 752 O O . LEU A 1 100 ? 8.253 -10.359 1.940 1.00 11.88 94 LEU A O 1
ATOM 757 N N . SER A 1 101 ? 7.828 -12.365 0.919 1.00 10.01 95 SER A N 1
ATOM 758 C CA . SER A 1 101 ? 9.204 -12.455 0.540 1.00 10.97 95 SER A CA 1
ATOM 759 C C . SER A 1 101 ? 9.599 -11.323 -0.401 1.00 10.68 95 SER A C 1
ATOM 760 O O . SER A 1 101 ? 10.706 -10.768 -0.293 1.00 11.11 95 SER A O 1
ATOM 763 N N . ASP A 1 102 ? 8.712 -10.983 -1.354 1.00 11.34 96 ASP A N 1
ATOM 764 C CA . ASP A 1 102 ? 9.145 -10.161 -2.535 1.00 10.04 96 ASP A CA 1
ATOM 765 C C . ASP A 1 102 ? 8.830 -8.675 -2.258 1.00 12.20 96 ASP A C 1
ATOM 766 O O . ASP A 1 102 ? 9.639 -7.835 -2.688 1.00 11.82 96 ASP A O 1
ATOM 771 N N . TYR A 1 103 ? 7.684 -8.373 -1.587 1.00 9.66 97 TYR A N 1
ATOM 772 C CA . TYR A 1 103 ? 7.259 -6.970 -1.486 1.00 10.98 97 TYR A CA 1
ATOM 773 C C . TYR A 1 103 ? 7.468 -6.385 -0.072 1.00 12.62 97 TYR A C 1
ATOM 774 O O . TYR A 1 103 ? 7.332 -5.175 0.137 1.00 14.94 97 TYR A O 1
ATOM 783 N N . VAL A 1 104 ? 7.901 -7.213 0.885 1.00 11.15 98 VAL A N 1
ATOM 784 C CA . VAL A 1 104 ? 8.127 -6.747 2.274 1.00 10.42 98 VAL A CA 1
ATOM 785 C C . VAL A 1 104 ? 9.586 -7.024 2.674 1.00 11.42 98 VAL A C 1
ATOM 786 O O . VAL A 1 104 ? 10.397 -6.085 2.719 1.00 12.29 98 VAL A O 1
ATOM 790 N N . VAL A 1 105 ? 10.027 -8.283 2.774 1.00 10.59 99 VAL A N 1
ATOM 791 C CA . VAL A 1 105 ? 11.387 -8.517 3.180 1.00 10.42 99 VAL A CA 1
ATOM 792 C C . VAL A 1 105 ? 12.394 -8.072 2.130 1.00 10.85 99 VAL A C 1
ATOM 793 O O . VAL A 1 105 ? 13.374 -7.413 2.483 1.00 11.50 99 VAL A O 1
ATOM 797 N N . ALA A 1 106 ? 12.187 -8.409 0.842 1.00 9.82 100 ALA A N 1
ATOM 798 C CA . ALA A 1 106 ? 13.187 -8.002 -0.182 1.00 10.00 100 ALA A CA 1
ATOM 799 C C . ALA A 1 106 ? 13.237 -6.465 -0.272 1.00 10.22 100 ALA A C 1
ATOM 800 O O . ALA A 1 106 ? 14.324 -5.926 -0.575 1.00 11.67 100 ALA A O 1
ATOM 802 N N . VAL A 1 107 ? 12.095 -5.771 -0.091 1.00 10.24 101 VAL A N 1
ATOM 803 C CA . VAL A 1 107 ? 12.141 -4.320 -0.267 1.00 11.30 101 VAL A CA 1
ATOM 804 C C . VAL A 1 107 ? 12.863 -3.725 0.976 1.00 11.83 101 VAL A C 1
ATOM 805 O O . VAL A 1 107 ? 13.724 -2.835 0.764 1.00 12.82 101 VAL A O 1
ATOM 809 N N . THR A 1 108 ? 12.563 -4.190 2.182 1.00 12.85 102 THR A N 1
ATOM 810 C CA . THR A 1 108 ? 13.304 -3.711 3.355 1.00 12.10 102 THR A CA 1
ATOM 811 C C . THR A 1 108 ? 14.809 -3.992 3.179 1.00 12.58 102 THR A C 1
ATOM 812 O O . THR A 1 108 ? 15.637 -3.147 3.379 1.00 13.94 102 THR A O 1
ATOM 816 N N . LEU A 1 109 ? 15.115 -5.193 2.676 1.00 12.05 103 LEU A N 1
ATOM 817 C CA . LEU A 1 109 ? 16.555 -5.531 2.414 1.00 11.91 103 LEU A CA 1
ATOM 818 C C . LEU A 1 109 ? 17.219 -4.601 1.413 1.00 11.93 103 LEU A C 1
ATOM 819 O O . LEU A 1 109 ? 18.393 -4.219 1.584 1.00 13.80 103 LEU A O 1
ATOM 824 N N . SER A 1 110 ? 16.470 -4.222 0.363 1.00 13.48 104 SER A N 1
ATOM 825 C CA . SER A 1 110 ? 17.054 -3.336 -0.677 1.00 12.48 104 SER A CA 1
ATOM 826 C C . SER A 1 110 ? 17.401 -1.965 -0.112 1.00 14.98 104 SER A C 1
ATOM 827 O O . SER A 1 110 ? 18.139 -1.242 -0.802 1.00 16.61 104 SER A O 1
ATOM 830 N N . GLU A 1 111 ? 16.894 -1.652 1.079 1.00 15.56 105 GLU A N 1
ATOM 831 C CA A GLU A 1 111 ? 17.131 -0.330 1.700 0.50 16.74 105 GLU A CA 1
ATOM 832 C CA B GLU A 1 111 ? 17.197 -0.328 1.663 0.50 17.44 105 GLU A CA 1
ATOM 833 C C . GLU A 1 111 ? 18.207 -0.429 2.774 1.00 19.25 105 GLU A C 1
ATOM 834 O O . GLU A 1 111 ? 18.484 0.579 3.448 1.00 20.50 105 GLU A O 1
ATOM 845 N N . SER A 1 112 ? 18.780 -1.622 2.943 1.00 17.09 106 SER A N 1
ATOM 846 C CA . SER A 1 112 ? 19.817 -1.817 3.929 1.00 17.19 106 SER A CA 1
ATOM 847 C C . SER A 1 112 ? 21.182 -1.562 3.304 1.00 18.57 106 SER A C 1
ATOM 848 O O . SER A 1 112 ? 21.320 -1.340 2.110 1.00 22.85 106 SER A O 1
ATOM 851 N N . ASN A 1 113 ? 22.227 -1.724 4.144 1.00 18.56 107 ASN A N 1
ATOM 852 C CA . ASN A 1 113 ? 23.588 -1.648 3.667 1.00 20.61 107 ASN A CA 1
ATOM 853 C C . ASN A 1 113 ? 24.200 -2.978 3.395 1.00 20.01 107 ASN A C 1
ATOM 854 O O . ASN A 1 113 ? 25.376 -3.033 3.087 1.00 21.75 107 ASN A O 1
ATOM 859 N N . ILE A 1 114 ? 23.439 -4.088 3.444 1.00 17.37 108 ILE A N 1
ATOM 860 C CA . ILE A 1 114 ? 24.017 -5.402 3.246 1.00 15.98 108 ILE A CA 1
ATOM 861 C C . ILE A 1 114 ? 23.214 -6.190 2.211 1.00 14.51 108 ILE A C 1
ATOM 862 O O . ILE A 1 114 ? 23.222 -7.403 2.145 1.00 15.58 108 ILE A O 1
ATOM 867 N N . ALA A 1 115 ? 22.549 -5.456 1.304 1.00 13.32 109 ALA A N 1
ATOM 868 C CA . ALA A 1 115 ? 21.566 -6.039 0.391 1.00 14.78 109 ALA A CA 1
ATOM 869 C C . ALA A 1 115 ? 22.136 -7.113 -0.504 1.00 13.66 109 ALA A C 1
ATOM 870 O O . ALA A 1 115 ? 21.605 -8.249 -0.579 1.00 13.88 109 ALA A O 1
ATOM 872 N N . GLN A 1 116 ? 23.226 -6.811 -1.250 1.00 13.97 110 GLN A N 1
ATOM 873 C CA . GLN A 1 116 ? 23.708 -7.811 -2.170 1.00 15.44 110 GLN A CA 1
ATOM 874 C C . GLN A 1 116 ? 24.281 -9.033 -1.448 1.00 15.43 110 GLN A C 1
ATOM 875 O O . GLN A 1 116 ? 24.077 -10.164 -1.905 1.00 16.92 110 GLN A O 1
ATOM 881 N N . ASP A 1 117 ? 24.955 -8.830 -0.312 1.00 15.18 111 ASP A N 1
ATOM 882 C CA . ASP A 1 117 ? 25.546 -10.001 0.358 1.00 18.01 111 ASP A CA 1
ATOM 883 C C . ASP A 1 117 ? 24.447 -10.976 0.812 1.00 15.21 111 ASP A C 1
ATOM 884 O O . ASP A 1 117 ? 24.522 -12.197 0.619 1.00 16.73 111 ASP A O 1
ATOM 889 N N . VAL A 1 118 ? 23.364 -10.435 1.429 1.00 13.76 112 VAL A N 1
ATOM 890 C CA . VAL A 1 118 ? 22.288 -11.253 1.923 1.00 13.44 112 VAL A CA 1
ATOM 891 C C . VAL A 1 118 ? 21.474 -11.829 0.733 1.00 12.67 112 VAL A C 1
ATOM 892 O O . VAL A 1 118 ? 21.198 -13.033 0.691 1.00 13.83 112 VAL A O 1
ATOM 896 N N . ALA A 1 119 ? 21.179 -11.000 -0.249 1.00 12.83 113 ALA A N 1
ATOM 897 C CA . ALA A 1 119 ? 20.424 -11.543 -1.410 1.00 12.51 113 ALA A CA 1
ATOM 898 C C . ALA A 1 119 ? 21.155 -12.640 -2.128 1.00 12.97 113 ALA A C 1
ATOM 899 O O . ALA A 1 119 ? 20.571 -13.613 -2.578 1.00 13.01 113 ALA A O 1
ATOM 901 N N . ASP A 1 120 ? 22.464 -12.485 -2.269 1.00 12.44 114 ASP A N 1
ATOM 902 C CA . ASP A 1 120 ? 23.273 -13.580 -2.869 1.00 12.91 114 ASP A CA 1
ATOM 903 C C . ASP A 1 120 ? 23.194 -14.914 -2.110 1.00 12.92 114 ASP A C 1
ATOM 904 O O . ASP A 1 120 ? 23.025 -16.019 -2.727 1.00 14.33 114 ASP A O 1
ATOM 909 N N . LYS A 1 121 ? 23.249 -14.828 -0.771 1.00 13.00 115 LYS A N 1
ATOM 910 C CA . LYS A 1 121 ? 23.090 -16.017 0.014 1.00 13.25 115 LYS A CA 1
ATOM 911 C C . LYS A 1 121 ? 21.734 -16.608 -0.200 1.00 12.96 115 LYS A C 1
ATOM 912 O O . LYS A 1 121 ? 21.534 -17.832 -0.310 1.00 14.06 115 LYS A O 1
ATOM 918 N N . TRP A 1 122 ? 20.702 -15.741 -0.242 1.00 12.30 116 TRP A N 1
ATOM 919 C CA . TRP A 1 122 ? 19.380 -16.233 -0.425 1.00 12.28 116 TRP A CA 1
ATOM 920 C C . TRP A 1 122 ? 19.183 -16.899 -1.780 1.00 12.13 116 TRP A C 1
ATOM 921 O O . TRP A 1 122 ? 18.510 -17.933 -1.893 1.00 13.27 116 TRP A O 1
ATOM 932 N N . ILE A 1 123 ? 19.710 -16.277 -2.815 1.00 12.36 117 ILE A N 1
ATOM 933 C CA . ILE A 1 123 ? 19.610 -16.909 -4.148 1.00 11.85 117 ILE A CA 1
ATOM 934 C C . ILE A 1 123 ? 20.227 -18.337 -4.132 1.00 14.50 117 ILE A C 1
ATOM 935 O O . ILE A 1 123 ? 19.733 -19.234 -4.819 1.00 15.39 117 ILE A O 1
ATOM 940 N N . ALA A 1 124 ? 21.356 -18.418 -3.407 1.00 14.62 118 ALA A N 1
ATOM 941 C CA . ALA A 1 124 ? 22.124 -19.709 -3.329 1.00 14.48 118 ALA A CA 1
ATOM 942 C C . ALA A 1 124 ? 21.461 -20.744 -2.467 1.00 16.35 118 ALA A C 1
ATOM 943 O O . ALA A 1 124 ? 21.941 -21.953 -2.387 1.00 18.03 118 ALA A O 1
ATOM 945 N N . SER A 1 125 ? 20.422 -20.348 -1.724 1.00 14.41 119 SER A N 1
ATOM 946 C CA . SER A 1 125 ? 19.906 -21.237 -0.702 1.00 14.49 119 SER A CA 1
ATOM 947 C C . SER A 1 125 ? 19.180 -22.431 -1.149 1.00 13.29 119 SER A C 1
ATOM 948 O O . SER A 1 125 ? 19.021 -23.441 -0.356 1.00 16.06 119 SER A O 1
ATOM 951 N N . GLY A 1 126 ? 18.630 -22.435 -2.347 1.00 14.87 120 GLY A N 1
ATOM 952 C CA . GLY A 1 126 ? 17.770 -23.533 -2.835 1.00 15.28 120 GLY A CA 1
ATOM 953 C C . GLY A 1 126 ? 16.350 -23.526 -2.304 1.00 16.28 120 GLY A C 1
ATOM 954 O O . GLY A 1 126 ? 15.574 -24.421 -2.652 1.00 20.33 120 GLY A O 1
ATOM 955 N N . ASP A 1 127 ? 15.945 -22.521 -1.459 1.00 14.75 121 ASP A N 1
ATOM 956 C CA . ASP A 1 127 ? 14.616 -22.489 -0.888 1.00 14.44 121 ASP A CA 1
ATOM 957 C C . ASP A 1 127 ? 13.764 -21.498 -1.654 1.00 14.48 121 ASP A C 1
ATOM 958 O O . ASP A 1 127 ? 14.244 -20.405 -1.922 1.00 14.75 121 ASP A O 1
ATOM 963 N N . GLU A 1 128 ? 12.590 -21.982 -2.116 1.00 13.61 122 GLU A N 1
ATOM 964 C CA . GLU A 1 128 ? 11.734 -21.219 -3.085 1.00 12.59 122 GLU A CA 1
ATOM 965 C C . GLU A 1 128 ? 11.613 -19.753 -2.663 1.00 12.60 122 GLU A C 1
ATOM 966 O O . GLU A 1 128 ? 11.905 -18.830 -3.502 1.00 13.07 122 GLU A O 1
ATOM 972 N N . LEU A 1 129 ? 11.088 -19.493 -1.471 1.00 12.05 123 LEU A N 1
ATOM 973 C CA . LEU A 1 129 ? 10.749 -18.106 -1.206 1.00 12.12 123 LEU A CA 1
ATOM 974 C C . LEU A 1 129 ? 11.963 -17.305 -0.780 1.00 11.96 123 LEU A C 1
ATOM 975 O O . LEU A 1 129 ? 12.007 -16.042 -1.045 1.00 12.28 123 LEU A O 1
ATOM 980 N N . LYS A 1 130 ? 12.988 -17.935 -0.191 1.00 11.95 124 LYS A N 1
ATOM 981 C CA . LYS A 1 130 ? 14.213 -17.165 0.038 1.00 11.67 124 LYS A CA 1
ATOM 982 C C . LYS A 1 130 ? 14.909 -16.750 -1.284 1.00 12.00 124 LYS A C 1
ATOM 983 O O . LYS A 1 130 ? 15.342 -15.579 -1.436 1.00 11.47 124 LYS A O 1
ATOM 989 N N . MET A 1 131 ? 14.896 -17.679 -2.251 1.00 12.53 125 MET A N 1
ATOM 990 C CA . MET A 1 131 ? 15.469 -17.312 -3.542 1.00 11.56 125 MET A CA 1
ATOM 991 C C . MET A 1 131 ? 14.610 -16.238 -4.189 1.00 11.73 125 MET A C 1
ATOM 992 O O . MET A 1 131 ? 15.163 -15.355 -4.816 1.00 12.28 125 MET A O 1
ATOM 997 N N . SER A 1 132 ? 13.284 -16.380 -4.097 1.00 10.77 126 SER A N 1
ATOM 998 C CA . SER A 1 132 ? 12.400 -15.317 -4.677 1.00 11.57 126 SER A CA 1
ATOM 999 C C . SER A 1 132 ? 12.740 -13.954 -4.060 1.00 9.63 126 SER A C 1
ATOM 1000 O O . SER A 1 132 ? 12.800 -12.942 -4.785 1.00 11.64 126 SER A O 1
ATOM 1003 N N . ALA A 1 133 ? 12.968 -13.904 -2.751 1.00 10.59 127 ALA A N 1
ATOM 1004 C CA . ALA A 1 133 ? 13.315 -12.630 -2.101 1.00 9.44 127 ALA A CA 1
ATOM 1005 C C . ALA A 1 133 ? 14.672 -12.134 -2.593 1.00 10.75 127 ALA A C 1
ATOM 1006 O O . ALA A 1 133 ? 14.810 -10.911 -2.801 1.00 11.28 127 ALA A O 1
ATOM 1008 N N . GLY A 1 134 ? 15.649 -13.049 -2.822 1.00 11.75 128 GLY A N 1
ATOM 1009 C CA . GLY A 1 134 ? 16.948 -12.563 -3.209 1.00 11.96 128 GLY A CA 1
ATOM 1010 C C . GLY A 1 134 ? 16.886 -11.985 -4.643 1.00 12.00 128 GLY A C 1
ATOM 1011 O O . GLY A 1 134 ? 17.454 -10.898 -4.849 1.00 13.15 128 GLY A O 1
ATOM 1012 N N . TRP A 1 135 ? 16.218 -12.659 -5.596 1.00 10.71 129 TRP A N 1
ATOM 1013 C CA . TRP A 1 135 ? 16.048 -12.096 -7.003 1.00 11.07 129 TRP A CA 1
ATOM 1014 C C . TRP A 1 135 ? 15.254 -10.834 -6.916 1.00 10.74 129 TRP A C 1
ATOM 1015 O O . TRP A 1 135 ? 15.608 -9.853 -7.610 1.00 11.55 129 TRP A O 1
ATOM 1026 N N . SER A 1 136 ? 14.185 -10.814 -6.078 1.00 10.49 130 SER A N 1
ATOM 1027 C CA . SER A 1 136 ? 13.368 -9.593 -5.975 1.00 11.27 130 SER A CA 1
ATOM 1028 C C . SER A 1 136 ? 14.227 -8.404 -5.460 1.00 11.28 130 SER A C 1
ATOM 1029 O O . SER A 1 136 ? 14.090 -7.315 -5.993 1.00 11.39 130 SER A O 1
ATOM 1032 N N . CYS A 1 137 ? 15.042 -8.673 -4.454 1.00 10.70 131 CYS A N 1
ATOM 1033 C CA . CYS A 1 137 ? 15.868 -7.574 -3.909 1.00 11.89 131 CYS A CA 1
ATOM 1034 C C . CYS A 1 137 ? 16.726 -7.022 -5.002 1.00 11.07 131 CYS A C 1
ATOM 1035 O O . CYS A 1 137 ? 16.829 -5.762 -5.046 1.00 12.09 131 CYS A O 1
ATOM 1038 N N . TYR A 1 138 ? 17.310 -7.850 -5.863 1.00 11.17 132 TYR A N 1
ATOM 1039 C CA . TYR A 1 138 ? 18.095 -7.269 -6.961 1.00 12.05 132 TYR A CA 1
ATOM 1040 C C . TYR A 1 138 ? 17.244 -6.364 -7.846 1.00 12.67 132 TYR A C 1
ATOM 1041 O O . TYR A 1 138 ? 17.724 -5.335 -8.346 1.00 13.07 132 TYR A O 1
ATOM 1050 N N . CYS A 1 139 ? 16.019 -6.776 -8.148 1.00 11.42 133 CYS A N 1
ATOM 1051 C CA . CYS A 1 139 ? 15.167 -5.887 -8.979 1.00 11.07 133 CYS A CA 1
ATOM 1052 C C . CYS A 1 139 ? 14.984 -4.548 -8.281 1.00 11.97 133 CYS A C 1
ATOM 1053 O O . CYS A 1 139 ? 15.048 -3.509 -8.974 1.00 12.90 133 CYS A O 1
ATOM 1056 N N . TRP A 1 140 ? 14.771 -4.505 -6.944 1.00 12.05 134 TRP A N 1
ATOM 1057 C CA . TRP A 1 140 ? 14.548 -3.244 -6.265 1.00 12.59 134 TRP A CA 1
ATOM 1058 C C . TRP A 1 140 ? 15.835 -2.466 -6.214 1.00 13.64 134 TRP A C 1
ATOM 1059 O O . TRP A 1 140 ? 15.779 -1.214 -6.348 1.00 13.64 134 TRP A O 1
ATOM 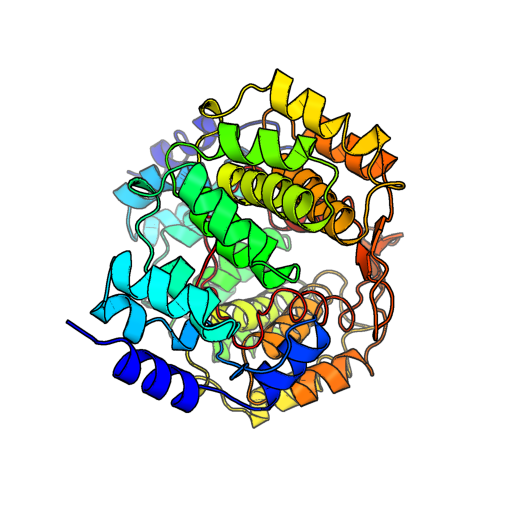1070 N N . LEU A 1 141 ? 16.971 -3.143 -6.039 1.00 13.01 135 LEU A N 1
ATOM 1071 C CA . LEU A 1 141 ? 18.275 -2.399 -6.017 1.00 11.57 135 LEU A CA 1
ATOM 1072 C C . LEU A 1 141 ? 18.552 -1.778 -7.382 1.00 13.87 135 LEU A C 1
ATOM 1073 O O . LEU A 1 141 ? 19.016 -0.605 -7.460 1.00 15.11 135 LEU A O 1
ATOM 1078 N N . LEU A 1 142 ? 18.250 -2.478 -8.463 1.00 13.70 136 LEU A N 1
ATOM 1079 C CA . LEU A 1 142 ? 18.561 -1.904 -9.833 1.00 14.28 136 LEU A CA 1
ATOM 1080 C C . LEU A 1 142 ? 17.696 -0.669 -10.053 1.00 17.86 136 LEU A C 1
ATOM 1081 O O . LEU A 1 142 ? 18.086 0.189 -10.865 1.00 18.51 136 LEU A O 1
ATOM 1086 N N . GLY A 1 143 ? 16.579 -0.488 -9.285 1.00 19.27 137 GLY A N 1
ATOM 1087 C CA . GLY A 1 143 ? 15.827 0.796 -9.372 1.00 18.22 137 GLY A CA 1
ATOM 1088 C C . GLY A 1 143 ? 16.182 1.879 -8.372 1.00 20.79 137 GLY A C 1
ATOM 1089 O O . GLY A 1 143 ? 15.755 3.064 -8.540 1.00 21.06 137 GLY A O 1
ATOM 1090 N N . ASN A 1 144 ? 16.914 1.544 -7.315 1.00 20.59 138 ASN A N 1
ATOM 1091 C CA A ASN A 1 144 ? 17.265 2.563 -6.332 0.50 21.17 138 ASN A CA 1
ATOM 1092 C CA B ASN A 1 144 ? 17.252 2.490 -6.253 0.50 20.97 138 ASN A CA 1
ATOM 1093 C C . ASN A 1 144 ? 18.777 2.714 -6.157 1.00 21.79 138 ASN A C 1
ATOM 1094 O O . ASN A 1 144 ? 19.227 3.314 -5.185 1.00 23.96 138 ASN A O 1
ATOM 1103 N N . ARG A 1 145 ? 19.540 2.240 -7.158 1.00 21.21 139 ARG A N 1
ATOM 1104 C CA . ARG A 1 145 ? 20.998 2.373 -7.032 1.00 20.60 139 ARG A CA 1
ATOM 1105 C C . ARG A 1 145 ? 21.523 2.771 -8.382 1.00 18.97 139 ARG A C 1
ATOM 1106 O O . ARG A 1 145 ? 21.035 2.404 -9.452 1.00 18.33 139 ARG A O 1
ATOM 1114 N N . LYS A 1 146 ? 22.627 3.525 -8.342 1.00 17.80 140 LYS A N 1
ATOM 1115 C CA A LYS A 1 146 ? 23.316 3.794 -9.587 0.50 16.79 140 LYS A CA 1
ATOM 1116 C CA B LYS A 1 146 ? 23.414 3.763 -9.532 0.50 17.04 140 LYS A CA 1
ATOM 1117 C C . LYS A 1 146 ? 23.997 2.513 -10.141 1.00 14.18 140 LYS A C 1
ATOM 1118 O O . LYS A 1 146 ? 24.290 1.538 -9.425 1.00 16.95 140 LYS A O 1
ATOM 1129 N N . ASP A 1 147 ? 24.213 2.498 -11.450 1.00 14.86 141 ASP A N 1
ATOM 1130 C CA . ASP A 1 147 ? 24.751 1.351 -12.065 1.00 16.34 141 ASP A CA 1
ATOM 1131 C C . ASP A 1 147 ? 26.092 0.890 -11.501 1.00 16.38 141 ASP A C 1
ATOM 1132 O O . ASP A 1 147 ? 26.426 -0.300 -11.511 1.00 16.34 141 ASP A O 1
ATOM 1137 N N . ASN A 1 148 ? 26.898 1.874 -11.067 1.00 18.99 142 ASN A N 1
ATOM 1138 C CA . ASN A 1 148 ? 28.204 1.534 -10.482 1.00 19.34 142 ASN A CA 1
ATOM 1139 C C . ASN A 1 148 ? 28.151 0.796 -9.141 1.00 19.51 142 ASN A C 1
ATOM 1140 O O . ASN A 1 148 ? 29.198 0.283 -8.668 1.00 19.60 142 ASN A O 1
ATOM 1145 N N . ALA A 1 149 ? 26.944 0.620 -8.586 1.00 16.78 143 ALA A N 1
ATOM 1146 C CA . ALA A 1 149 ? 26.794 -0.224 -7.413 1.00 16.38 143 ALA A CA 1
ATOM 1147 C C . ALA A 1 149 ? 26.865 -1.670 -7.776 1.00 16.63 143 ALA A C 1
ATOM 1148 O O . ALA A 1 149 ? 26.940 -2.495 -6.839 1.00 19.21 143 ALA A O 1
ATOM 1150 N N . PHE A 1 150 ? 26.908 -2.041 -9.065 1.00 15.66 144 PHE A N 1
ATOM 1151 C CA . PHE A 1 150 ? 26.921 -3.458 -9.476 1.00 15.21 144 PHE A CA 1
ATOM 1152 C C . PHE A 1 150 ? 28.082 -3.804 -10.323 1.00 15.26 144 PHE A C 1
ATOM 1153 O O . PHE A 1 150 ? 28.549 -2.971 -11.130 1.00 18.43 144 PHE A O 1
ATOM 1161 N N . SER A 1 151 ? 28.592 -5.003 -10.111 1.00 17.03 145 SER A N 1
ATOM 1162 C CA . SER A 1 151 ? 29.592 -5.583 -10.980 1.00 16.78 145 SER A CA 1
ATOM 1163 C C . SER A 1 151 ? 28.894 -6.050 -12.282 1.00 18.49 145 SER A C 1
ATOM 1164 O O . SER A 1 151 ? 27.941 -6.884 -12.212 1.00 15.99 145 SER A O 1
ATOM 1167 N N . GLU A 1 152 ? 29.302 -5.554 -13.462 1.00 17.19 146 GLU A N 1
ATOM 1168 C CA . GLU A 1 152 ? 28.662 -5.933 -14.728 1.00 18.12 146 GLU A CA 1
ATOM 1169 C C . GLU A 1 152 ? 28.854 -7.428 -14.983 1.00 18.07 146 GLU A C 1
ATOM 1170 O O . GLU A 1 152 ? 27.949 -8.144 -15.400 1.00 17.60 146 GLU A O 1
ATOM 1176 N N . SER A 1 153 ? 30.038 -7.986 -14.656 1.00 16.58 147 SER A N 1
ATOM 1177 C CA . SER A 1 153 ? 30.168 -9.403 -14.842 1.00 16.75 147 SER A CA 1
ATOM 1178 C C . SER A 1 153 ? 29.269 -10.229 -13.877 1.00 16.70 147 SER A C 1
ATOM 1179 O O . SER A 1 153 ? 28.794 -11.265 -14.307 1.00 17.37 147 SER A O 1
ATOM 1182 N N . LYS A 1 154 ? 29.015 -9.774 -12.647 1.00 17.46 148 LYS A N 1
ATOM 1183 C CA . LYS A 1 154 ? 28.141 -10.492 -11.743 1.00 15.75 148 LYS A CA 1
ATOM 1184 C C . LYS A 1 154 ? 26.711 -10.464 -12.348 1.00 15.84 148 LYS A C 1
ATOM 1185 O O . LYS A 1 154 ? 26.070 -11.527 -12.366 1.00 14.19 148 LYS A O 1
ATOM 1191 N N . ILE A 1 155 ? 26.264 -9.262 -12.770 1.00 15.06 149 ILE A N 1
ATOM 1192 C CA . ILE A 1 155 ? 24.883 -9.240 -13.360 1.00 13.93 149 ILE A CA 1
ATOM 1193 C C . ILE A 1 155 ? 24.797 -10.092 -14.604 1.00 13.52 149 ILE A C 1
ATOM 1194 O O . ILE A 1 155 ? 23.829 -10.799 -14.843 1.00 13.89 149 ILE A O 1
ATOM 1199 N N . SER A 1 156 ? 25.853 -10.089 -15.467 1.00 14.62 150 SER A N 1
ATOM 1200 C CA . SER A 1 156 ? 25.818 -10.929 -16.621 1.00 16.03 150 SER A CA 1
ATOM 1201 C C . SER A 1 156 ? 25.723 -12.417 -16.273 1.00 15.81 150 SER A C 1
ATOM 1202 O O . SER A 1 156 ? 24.960 -13.171 -16.911 1.00 16.74 150 SER A O 1
ATOM 1205 N N . ASP A 1 157 ? 26.494 -12.824 -15.257 1.00 15.84 151 ASP A N 1
ATOM 1206 C CA . ASP A 1 157 ? 26.481 -14.228 -14.847 1.00 16.87 151 ASP A CA 1
ATOM 1207 C C . ASP A 1 157 ? 25.081 -14.584 -14.265 1.00 16.07 151 ASP A C 1
ATOM 1208 O O . ASP A 1 157 ? 24.574 -15.708 -14.492 1.00 15.84 151 ASP A O 1
ATOM 1213 N N . MET A 1 158 ? 24.472 -13.633 -13.557 1.00 15.73 152 MET A N 1
ATOM 1214 C CA . MET A 1 158 ? 23.107 -13.810 -13.085 1.00 14.29 152 MET A CA 1
ATOM 1215 C C . MET A 1 158 ? 22.116 -13.950 -14.234 1.00 12.58 152 MET A C 1
ATOM 1216 O O . MET A 1 158 ? 21.189 -14.822 -14.152 1.00 13.56 152 MET A O 1
ATOM 1221 N N . LEU A 1 159 ? 22.272 -13.182 -15.312 1.00 12.61 153 LEU A N 1
ATOM 1222 C CA . LEU A 1 159 ? 21.357 -13.365 -16.452 1.00 12.22 153 LEU A CA 1
ATOM 1223 C C . LEU A 1 159 ? 21.487 -14.779 -17.034 1.00 13.17 153 LEU A C 1
ATOM 1224 O O . LEU A 1 159 ? 20.504 -15.398 -17.457 1.00 15.29 153 LEU A O 1
ATOM 1229 N N . GLU A 1 160 ? 22.782 -15.248 -17.127 1.00 15.20 154 GLU A N 1
ATOM 1230 C CA . GLU A 1 160 ? 22.987 -16.604 -17.645 1.00 16.45 154 GLU A CA 1
ATOM 1231 C C . GLU A 1 160 ? 22.389 -17.682 -16.751 1.00 15.48 154 GLU A C 1
ATOM 1232 O O . GLU A 1 160 ? 21.799 -18.635 -17.269 1.00 17.74 154 GLU A O 1
ATOM 1238 N N . MET A 1 161 ? 22.417 -17.456 -15.432 1.00 14.97 155 MET A N 1
ATOM 1239 C CA A MET A 1 161 ? 21.799 -18.370 -14.498 0.50 15.16 155 MET A CA 1
ATOM 1240 C CA B MET A 1 161 ? 21.804 -18.366 -14.477 0.50 16.15 155 MET A CA 1
ATOM 1241 C C . MET A 1 161 ? 20.278 -18.392 -14.707 1.00 15.62 155 MET A C 1
ATOM 1242 O O . MET A 1 161 ? 19.653 -19.452 -14.732 1.00 16.48 155 MET A O 1
ATOM 1251 N N . VAL A 1 162 ? 19.694 -17.224 -14.906 1.00 12.85 156 VAL A N 1
ATOM 1252 C CA . VAL A 1 162 ? 18.275 -17.226 -15.190 1.00 13.89 156 VAL A CA 1
ATOM 1253 C C . VAL A 1 162 ? 17.985 -17.966 -16.519 1.00 15.38 156 VAL A C 1
ATOM 1254 O O . VAL A 1 162 ? 17.119 -18.854 -16.563 1.00 15.38 156 VAL A O 1
ATOM 1258 N N . LYS A 1 163 ? 18.718 -17.687 -17.605 1.00 15.13 157 LYS A N 1
ATOM 1259 C CA . LYS A 1 163 ? 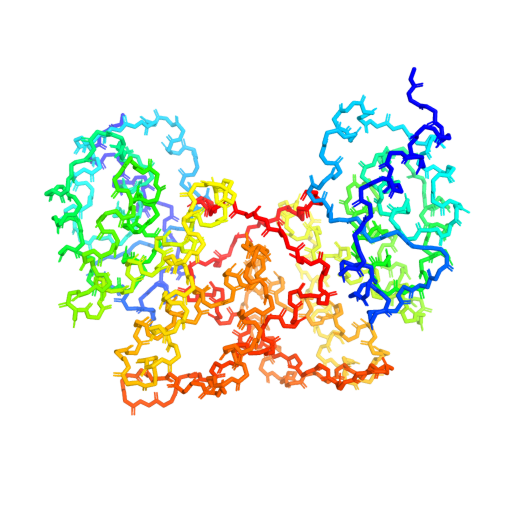18.542 -18.405 -18.873 1.00 15.73 157 LYS A CA 1
ATOM 1260 C C . LYS A 1 163 ? 18.617 -19.943 -18.669 1.00 15.62 157 LYS A C 1
ATOM 1261 O O . LYS A 1 163 ? 17.771 -20.685 -19.200 1.00 18.62 157 LYS A O 1
ATOM 1267 N N . ASP A 1 164 ? 19.611 -20.353 -17.903 1.00 16.90 158 ASP A N 1
ATOM 1268 C CA . ASP A 1 164 ? 19.926 -21.790 -17.822 1.00 18.11 158 ASP A CA 1
ATOM 1269 C C . ASP A 1 164 ? 18.973 -22.507 -16.917 1.00 17.69 158 ASP A C 1
ATOM 1270 O O . ASP A 1 164 ? 18.768 -23.752 -17.128 1.00 20.26 158 ASP A O 1
ATOM 1275 N N . THR A 1 165 ? 18.316 -21.809 -15.971 1.00 15.43 159 THR A N 1
ATOM 1276 C CA . THR A 1 165 ? 17.659 -22.519 -14.879 1.00 15.24 159 THR A CA 1
ATOM 1277 C C . THR A 1 165 ? 16.243 -22.047 -14.530 1.00 14.99 159 THR A C 1
ATOM 1278 O O . THR A 1 165 ? 15.506 -22.738 -13.762 1.00 15.03 159 THR A O 1
ATOM 1282 N N . ILE A 1 166 ? 15.787 -20.979 -15.173 1.00 13.65 160 ILE A N 1
ATOM 1283 C CA . ILE A 1 166 ? 14.424 -20.512 -14.834 1.00 12.99 160 ILE A CA 1
ATOM 1284 C C . ILE A 1 166 ? 13.297 -21.567 -15.016 1.00 13.81 160 ILE A C 1
ATOM 1285 O O . ILE A 1 166 ? 12.368 -21.692 -14.190 1.00 14.40 160 ILE A O 1
ATOM 1290 N N . HIS A 1 167 ? 13.382 -22.338 -16.103 1.00 13.38 161 HIS A N 1
ATOM 1291 C CA . HIS A 1 167 ? 12.282 -23.212 -16.396 1.00 12.72 161 HIS A CA 1
ATOM 1292 C C . HIS A 1 167 ? 12.228 -24.402 -15.458 1.00 15.56 161 HIS A C 1
ATOM 1293 O O . HIS A 1 167 ? 11.239 -25.097 -15.448 1.00 18.10 161 HIS A O 1
ATOM 1300 N N . HIS A 1 168 ? 13.277 -24.601 -14.667 1.00 14.57 162 HIS A N 1
ATOM 1301 C CA . HIS A 1 168 ? 13.254 -25.738 -13.692 1.00 17.88 162 HIS A CA 1
ATOM 1302 C C . HIS A 1 168 ? 13.422 -25.195 -12.284 1.00 17.89 162 HIS A C 1
ATOM 1303 O O . HIS A 1 168 ? 13.647 -25.960 -11.335 1.00 19.12 162 HIS A O 1
ATOM 1310 N N . SER A 1 169 ? 13.147 -23.905 -12.110 1.00 13.90 163 SER A N 1
ATOM 1311 C CA . SER A 1 169 ? 13.181 -23.327 -10.743 1.00 13.77 163 SER A CA 1
ATOM 1312 C C . SER A 1 169 ? 11.819 -23.441 -10.072 1.00 12.84 163 SER A C 1
ATOM 1313 O O . SER A 1 169 ? 10.796 -23.627 -10.723 1.00 14.65 163 SER A O 1
ATOM 1316 N N . PRO A 1 170 ? 11.778 -23.346 -8.726 1.00 14.53 164 PRO A N 1
ATOM 1317 C CA . PRO A 1 170 ? 10.493 -23.306 -8.036 1.00 14.32 164 PRO A CA 1
ATOM 1318 C C . PRO A 1 170 ? 9.627 -22.174 -8.505 1.00 16.20 164 PRO A C 1
ATOM 1319 O O . PRO A 1 170 ? 10.176 -21.173 -8.981 1.00 14.92 164 PRO A O 1
ATOM 1323 N N . GLU A 1 171 ? 8.339 -22.341 -8.418 1.00 14.71 165 GLU A N 1
ATOM 1324 C CA . GLU A 1 171 ? 7.385 -21.418 -9.054 1.00 14.04 165 GLU A CA 1
ATOM 1325 C C . GLU A 1 171 ? 7.616 -19.965 -8.673 1.00 13.51 165 GLU A C 1
ATOM 1326 O O . GLU A 1 171 ? 7.662 -19.089 -9.537 1.00 13.82 165 GLU A O 1
ATOM 1332 N N . ARG A 1 172 ? 7.677 -19.668 -7.374 1.00 13.06 166 ARG A N 1
ATOM 1333 C CA . ARG A 1 172 ? 7.826 -18.258 -7.042 1.00 13.23 166 ARG A CA 1
ATOM 1334 C C . ARG A 1 172 ? 9.170 -17.736 -7.406 1.00 12.53 166 ARG A C 1
ATOM 1335 O O . ARG A 1 172 ? 9.317 -16.515 -7.723 1.00 12.74 166 ARG A O 1
ATOM 1343 N N . THR A 1 173 ? 10.194 -18.568 -7.446 1.00 11.57 167 THR A N 1
ATOM 1344 C CA . THR A 1 173 ? 11.519 -18.156 -7.854 1.00 12.05 167 THR A CA 1
ATOM 1345 C C . THR A 1 173 ? 11.416 -17.688 -9.326 1.00 12.30 167 THR A C 1
ATOM 1346 O O . THR A 1 173 ? 12.086 -16.708 -9.736 1.00 14.16 167 THR A O 1
ATOM 1350 N N . LYS A 1 174 ? 10.683 -18.441 -10.168 1.00 12.30 168 LYS A N 1
ATOM 1351 C CA . LYS A 1 174 ? 10.577 -18.140 -11.587 1.00 11.28 168 LYS A CA 1
ATOM 1352 C C . LYS A 1 174 ? 10.020 -16.698 -11.731 1.00 12.07 168 LYS A C 1
ATOM 1353 O O . LYS A 1 174 ? 10.471 -15.946 -12.601 1.00 12.13 168 LYS A O 1
ATOM 1359 N N . SER A 1 175 ? 8.989 -16.321 -10.946 1.00 10.33 169 SER A N 1
ATOM 1360 C CA . SER A 1 175 ? 8.413 -14.968 -11.047 1.00 11.44 169 SER A CA 1
ATOM 1361 C C . SER A 1 175 ? 9.478 -13.947 -10.749 1.00 12.00 169 SER A C 1
ATOM 1362 O O . SER A 1 175 ? 9.585 -12.940 -11.506 1.00 12.24 169 SER A O 1
ATOM 1365 N N . ALA A 1 176 ? 10.272 -14.144 -9.712 1.00 11.13 170 ALA A N 1
ATOM 1366 C CA . ALA A 1 176 ? 11.268 -13.144 -9.390 1.00 10.01 170 ALA A CA 1
ATOM 1367 C C . ALA A 1 176 ? 12.419 -13.120 -10.374 1.00 10.97 170 ALA A C 1
ATOM 1368 O O . ALA A 1 176 ? 12.944 -12.005 -10.691 1.00 11.55 170 ALA A O 1
ATOM 1370 N N . MET A 1 177 ? 12.826 -14.274 -10.883 1.00 12.10 171 MET A N 1
ATOM 1371 C CA . MET A 1 177 ? 13.924 -14.268 -11.918 1.00 11.37 171 MET A CA 1
ATOM 1372 C C . MET A 1 177 ? 13.376 -13.555 -13.189 1.00 10.83 171 MET A C 1
ATOM 1373 O O . MET A 1 177 ? 14.159 -12.902 -13.889 1.00 11.97 171 MET A O 1
ATOM 1378 N N . ASN A 1 178 ? 12.072 -13.763 -13.512 1.00 11.09 172 ASN A N 1
ATOM 1379 C CA . ASN A 1 178 ? 11.530 -13.049 -14.675 1.00 11.45 172 ASN A CA 1
ATOM 1380 C C . ASN A 1 178 ? 11.551 -11.523 -14.491 1.00 12.26 172 ASN A C 1
ATOM 1381 O O . ASN A 1 178 ? 11.878 -10.797 -15.472 1.00 11.81 172 ASN A O 1
ATOM 1386 N N . ASN A 1 179 ? 11.198 -11.125 -13.266 1.00 9.77 173 ASN A N 1
ATOM 1387 C CA . ASN A 1 179 ? 11.253 -9.696 -12.904 1.00 10.96 173 ASN A CA 1
ATOM 1388 C C . ASN A 1 179 ? 12.734 -9.249 -13.087 1.00 11.04 173 ASN A C 1
ATOM 1389 O O . ASN A 1 179 ? 12.967 -8.124 -13.643 1.00 11.31 173 ASN A O 1
ATOM 1394 N N . PHE A 1 180 ? 13.689 -10.056 -12.675 1.00 11.55 174 PHE A N 1
ATOM 1395 C CA . PHE A 1 180 ? 15.081 -9.639 -12.831 1.00 12.87 174 PHE A CA 1
ATOM 1396 C C . PHE A 1 180 ? 15.401 -9.430 -14.341 1.00 13.21 174 PHE A C 1
ATOM 1397 O O . PHE A 1 180 ? 16.094 -8.456 -14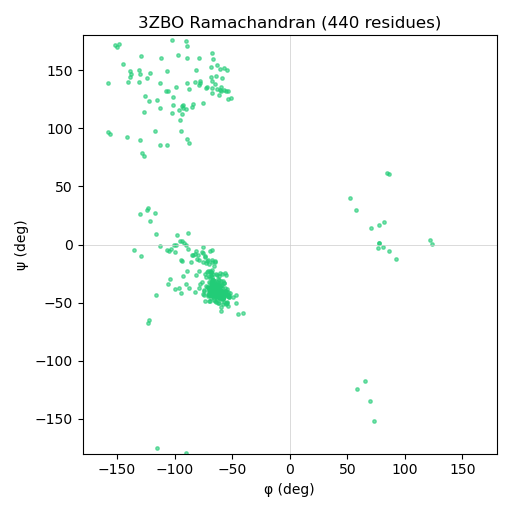.663 1.00 12.51 174 PHE A O 1
ATOM 1405 N N . LEU A 1 181 ? 15.007 -10.327 -15.224 1.00 12.61 175 LEU A N 1
ATOM 1406 C CA . LEU A 1 181 ? 15.247 -10.134 -16.673 1.00 11.82 175 LEU A CA 1
ATOM 1407 C C . LEU A 1 181 ? 14.671 -8.800 -17.116 1.00 12.64 175 LEU A C 1
ATOM 1408 O O . LEU A 1 181 ? 15.342 -8.033 -17.794 1.00 13.49 175 LEU A O 1
ATOM 1413 N N . ASN A 1 182 ? 13.407 -8.542 -16.746 1.00 11.86 176 ASN A N 1
ATOM 1414 C CA . ASN A 1 182 ? 12.813 -7.269 -17.153 1.00 11.49 176 ASN A CA 1
ATOM 1415 C C . ASN A 1 182 ? 13.499 -6.090 -16.603 1.00 13.35 176 ASN A C 1
ATOM 1416 O O . ASN A 1 182 ? 13.704 -5.130 -17.321 1.00 14.24 176 ASN A O 1
ATOM 1421 N N . THR A 1 183 ? 13.953 -6.161 -15.360 1.00 11.69 177 THR A N 1
ATOM 1422 C CA . THR A 1 183 ? 14.517 -5.001 -14.660 1.00 10.30 177 THR A CA 1
ATOM 1423 C C . THR A 1 183 ? 15.902 -4.742 -15.200 1.00 12.65 177 THR A C 1
ATOM 1424 O O . THR A 1 183 ? 16.274 -3.561 -15.381 1.00 12.26 177 THR A O 1
ATOM 1428 N N . VAL A 1 184 ? 16.712 -5.789 -15.421 1.00 11.35 178 VAL A N 1
ATOM 1429 C CA . VAL A 1 184 ? 18.086 -5.567 -16.013 1.00 11.96 178 VAL A CA 1
ATOM 1430 C C . VAL A 1 184 ? 17.874 -4.909 -17.388 1.00 12.58 178 VAL A C 1
ATOM 1431 O O . VAL A 1 184 ? 18.556 -3.935 -17.722 1.00 13.49 178 VAL A O 1
ATOM 1435 N N . ALA A 1 185 ? 16.938 -5.429 -18.193 1.00 12.02 179 ALA A N 1
ATOM 1436 C CA . ALA A 1 185 ? 16.818 -4.857 -19.579 1.00 12.02 179 ALA A CA 1
ATOM 1437 C C . ALA A 1 185 ? 16.475 -3.402 -19.576 1.00 14.35 179 ALA A C 1
ATOM 1438 O O . ALA A 1 185 ? 16.875 -2.692 -20.545 1.00 16.54 179 ALA A O 1
ATOM 1440 N N . ILE A 1 186 ? 15.667 -2.946 -18.641 1.00 11.98 180 ILE A N 1
ATOM 1441 C CA . ILE A 1 186 ? 15.256 -1.558 -18.603 1.00 13.33 180 ILE A CA 1
ATOM 1442 C C . ILE A 1 186 ? 16.103 -0.701 -17.711 1.00 14.49 180 ILE A C 1
ATOM 1443 O O . ILE A 1 186 ? 16.409 0.464 -18.064 1.00 16.33 180 ILE A O 1
ATOM 1448 N N . SER A 1 187 ? 16.495 -1.170 -16.525 1.00 12.89 181 SER A N 1
ATOM 1449 C CA . SER A 1 187 ? 17.142 -0.307 -15.551 1.00 13.79 181 SER A CA 1
ATOM 1450 C C . SER A 1 187 ? 18.665 -0.472 -15.425 1.00 13.71 181 SER A C 1
ATOM 1451 O O . SER A 1 187 ? 19.240 0.285 -14.665 1.00 16.48 181 SER A O 1
ATOM 1454 N N . TYR A 1 188 ? 19.254 -1.407 -16.135 1.00 12.86 182 TYR A N 1
ATOM 1455 C CA . TYR A 1 188 ? 20.716 -1.607 -16.114 1.00 13.33 182 TYR A CA 1
ATOM 1456 C C . TYR A 1 188 ? 21.262 -1.630 -17.514 1.00 14.45 182 TYR A C 1
ATOM 1457 O O . TYR A 1 188 ? 21.545 -2.648 -18.107 1.00 15.19 182 TYR A O 1
ATOM 1466 N N . VAL A 1 189 ? 21.401 -0.406 -18.054 1.00 14.94 183 VAL A N 1
ATOM 1467 C CA . VAL A 1 189 ? 21.748 -0.290 -19.478 1.00 15.89 183 VAL A CA 1
ATOM 1468 C C . VAL A 1 189 ? 23.037 -0.946 -19.916 1.00 15.09 183 VAL A C 1
ATOM 1469 O O . VAL A 1 189 ? 23.136 -1.340 -21.098 1.00 15.72 183 VAL A O 1
ATOM 1473 N N . PRO A 1 190 ? 24.017 -1.135 -19.005 1.00 14.88 184 PRO A N 1
ATOM 1474 C CA . PRO A 1 190 ? 25.188 -1.907 -19.556 1.00 15.85 184 PRO A CA 1
ATOM 1475 C C . PRO A 1 190 ? 24.917 -3.247 -20.157 1.00 17.02 184 PRO A C 1
ATOM 1476 O O . PRO A 1 190 ? 25.634 -3.715 -21.054 1.00 17.78 184 PRO A O 1
ATOM 1480 N N . LEU A 1 191 ? 23.848 -3.923 -19.731 1.00 14.49 185 LEU A N 1
ATOM 1481 C CA . LEU A 1 191 ? 23.497 -5.205 -20.256 1.00 15.67 185 LEU A CA 1
ATOM 1482 C C . LEU A 1 191 ? 22.070 -5.198 -20.832 1.00 15.40 185 LEU A C 1
ATOM 1483 O O . LEU A 1 191 ? 21.434 -6.261 -20.942 1.00 15.73 185 LEU A O 1
ATOM 1488 N N . HIS A 1 192 ? 21.676 -4.007 -21.350 1.00 14.72 186 HIS A N 1
ATOM 1489 C CA . HIS A 1 192 ? 20.353 -3.966 -22.048 1.00 15.49 186 HIS A CA 1
ATOM 1490 C C . HIS A 1 192 ? 20.240 -4.996 -23.158 1.00 14.82 186 HIS A C 1
ATOM 1491 O O . HIS A 1 192 ? 19.254 -5.792 -23.204 1.00 16.31 186 HIS A O 1
ATOM 1498 N N . GLU A 1 193 ? 21.232 -5.054 -24.063 1.00 16.71 187 GLU A N 1
ATOM 1499 C CA . GLU A 1 193 ? 21.080 -5.948 -25.209 1.00 16.87 187 GLU A CA 1
ATOM 1500 C C . GLU A 1 193 ? 21.107 -7.401 -24.805 1.00 15.76 187 GLU A C 1
ATOM 1501 O O . GLU A 1 193 ? 20.314 -8.174 -25.333 1.00 18.04 187 GLU A O 1
ATOM 1507 N N . LYS A 1 194 ? 21.967 -7.779 -23.835 1.00 15.64 188 LYS A N 1
ATOM 1508 C CA . LYS A 1 194 ? 22.036 -9.200 -23.443 1.00 15.95 188 LYS A CA 1
ATOM 1509 C C . LYS A 1 194 ? 20.722 -9.614 -22.776 1.00 15.68 188 LYS A C 1
ATOM 1510 O O . LYS A 1 194 ? 20.302 -10.732 -22.955 1.00 17.77 188 LYS A O 1
ATOM 1516 N N . ALA A 1 195 ? 20.152 -8.703 -21.960 1.00 16.04 189 ALA A N 1
ATOM 1517 C CA . ALA A 1 195 ? 18.899 -9.068 -21.255 1.00 14.03 189 ALA A CA 1
ATOM 1518 C C . ALA A 1 195 ? 17.753 -9.298 -22.250 1.00 14.57 189 ALA A C 1
ATOM 1519 O O . ALA A 1 195 ? 16.905 -10.182 -22.083 1.00 14.67 189 ALA A O 1
ATOM 1521 N N . VAL A 1 196 ? 17.726 -8.463 -23.292 1.00 13.86 190 VAL A N 1
ATOM 1522 C CA . VAL A 1 196 ? 16.707 -8.618 -24.372 1.00 15.19 190 VAL A CA 1
ATOM 1523 C C . VAL A 1 196 ? 16.900 -9.980 -25.022 1.00 14.73 190 VAL A C 1
ATOM 1524 O O . VAL A 1 196 ? 15.906 -10.702 -25.260 1.00 15.26 190 VAL A O 1
ATOM 1528 N N . GLU A 1 197 ? 18.167 -10.349 -25.311 1.00 15.99 191 GLU A N 1
ATOM 1529 C CA . GLU A 1 197 ? 18.379 -11.609 -26.002 1.00 16.54 191 GLU A CA 1
ATOM 1530 C C . GLU A 1 197 ? 18.062 -12.781 -25.063 1.00 16.20 191 GLU A C 1
ATOM 1531 O O . GLU A 1 197 ? 17.424 -13.743 -25.495 1.00 16.76 191 GLU A O 1
ATOM 1537 N N . ILE A 1 198 ? 18.411 -12.638 -23.772 1.00 13.95 192 ILE A N 1
ATOM 1538 C CA . ILE A 1 198 ? 18.062 -13.713 -22.835 1.00 16.27 192 ILE A CA 1
ATOM 1539 C C . ILE A 1 198 ? 16.570 -13.877 -22.742 1.00 14.43 192 ILE A C 1
ATOM 1540 O O . ILE A 1 198 ? 16.038 -15.006 -22.673 1.00 15.58 192 ILE A O 1
ATOM 1545 N N . ALA A 1 199 ? 15.875 -12.746 -22.682 1.00 13.93 193 ALA A N 1
ATOM 1546 C CA . ALA A 1 199 ? 14.375 -12.828 -22.640 1.00 14.98 193 ALA A CA 1
ATOM 1547 C C . ALA A 1 199 ? 13.815 -13.575 -23.825 1.00 16.42 193 ALA A C 1
ATOM 1548 O O . ALA A 1 199 ? 12.907 -14.393 -23.646 1.00 15.78 193 ALA A O 1
ATOM 1550 N N . LYS A 1 200 ? 14.345 -13.305 -25.028 1.00 16.24 194 LYS A N 1
ATOM 1551 C CA . LYS A 1 200 ? 13.907 -14.043 -26.203 1.00 17.26 194 LYS A CA 1
ATOM 1552 C C . LYS A 1 200 ? 14.204 -15.527 -26.066 1.00 16.40 194 LYS A C 1
ATOM 1553 O O . LYS A 1 200 ? 13.326 -16.367 -26.425 1.00 1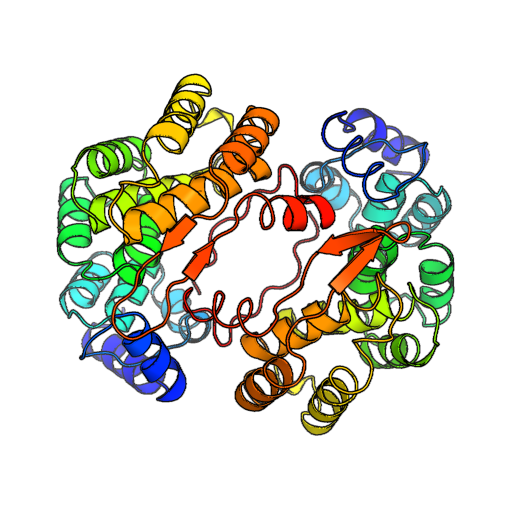7.42 194 LYS A O 1
ATOM 1559 N N . GLU A 1 201 ? 15.378 -15.866 -25.545 1.00 16.72 195 GLU A N 1
ATOM 1560 C CA . GLU A 1 201 ? 15.764 -17.305 -25.361 1.00 16.49 195 GLU A CA 1
ATOM 1561 C C . GLU A 1 201 ? 14.847 -17.988 -24.350 1.00 18.03 195 GLU A C 1
ATOM 1562 O O . GLU A 1 201 ? 14.472 -19.152 -24.570 1.00 19.26 195 GLU A O 1
ATOM 1568 N N . VAL A 1 202 ? 14.507 -17.255 -23.253 1.00 15.35 196 VAL A N 1
ATOM 1569 C CA . VAL A 1 202 ? 13.684 -17.826 -22.201 1.00 14.21 196 VAL A CA 1
ATOM 1570 C C . VAL A 1 202 ? 12.246 -18.036 -22.671 1.00 15.47 196 VAL A C 1
ATOM 1571 O O . VAL A 1 202 ? 11.615 -19.066 -22.377 1.00 15.99 196 VAL A O 1
ATOM 1575 N N . GLY A 1 203 ? 11.687 -17.069 -23.361 1.00 15.15 197 GLY A N 1
ATOM 1576 C CA . GLY A 1 203 ? 10.349 -17.204 -23.853 1.00 13.92 197 GLY A CA 1
ATOM 1577 C C . GLY A 1 203 ? 9.325 -17.088 -22.727 1.00 15.73 197 GLY A C 1
ATOM 1578 O O . GLY A 1 203 ? 9.595 -16.484 -21.706 1.00 15.83 197 GLY A O 1
ATOM 1579 N N . ILE A 1 204 ? 8.182 -17.728 -22.891 1.00 12.98 198 ILE A N 1
ATOM 1580 C CA . ILE A 1 204 ? 7.149 -17.678 -21.892 1.00 13.74 198 ILE A CA 1
ATOM 1581 C C . ILE A 1 204 ? 7.557 -18.503 -20.640 1.00 13.85 198 ILE A C 1
ATOM 1582 O O . ILE A 1 204 ? 8.069 -19.618 -20.754 1.00 14.62 198 ILE A O 1
ATOM 1587 N N . VAL A 1 205 ? 7.318 -17.903 -19.470 1.00 11.81 199 VAL A N 1
ATOM 1588 C CA . VAL A 1 205 ? 7.622 -18.562 -18.190 1.00 13.25 199 VAL A CA 1
ATOM 1589 C C . VAL A 1 205 ? 6.300 -18.785 -17.491 1.00 14.13 199 VAL A C 1
ATOM 1590 O O . VAL A 1 205 ? 5.474 -17.834 -17.335 1.00 14.21 199 VAL A O 1
ATOM 1594 N N . GLU A 1 206 ? 6.051 -20.043 -17.149 1.00 12.94 200 GLU A N 1
ATOM 1595 C CA . GLU A 1 206 ? 4.749 -20.424 -16.568 1.00 13.68 200 GLU A CA 1
ATOM 1596 C C . GLU A 1 206 ? 4.914 -20.600 -15.069 1.00 13.29 200 GLU A C 1
ATOM 1597 O O . GLU A 1 206 ? 5.630 -21.503 -14.615 1.00 14.58 200 GLU A O 1
ATOM 1603 N N . VAL A 1 207 ? 4.273 -19.697 -14.337 1.00 13.49 201 VAL A N 1
ATOM 1604 C CA . VAL A 1 207 ? 4.248 -19.747 -12.865 1.00 14.33 201 VAL A CA 1
ATOM 1605 C C . VAL A 1 207 ? 2.955 -20.475 -12.448 1.00 13.93 201 VAL A C 1
ATOM 1606 O O . VAL A 1 207 ? 1.856 -19.959 -12.581 1.00 14.48 201 VAL A O 1
ATOM 1610 N N . LYS A 1 208 ? 3.174 -21.715 -11.982 1.00 14.30 202 LYS A N 1
ATOM 1611 C CA . LYS A 1 208 ? 2.027 -22.527 -11.479 1.00 16.87 202 LYS A CA 1
ATOM 1612 C C . LYS A 1 208 ? 1.660 -22.052 -10.114 1.00 17.02 202 LYS A C 1
ATOM 1613 O O . LYS A 1 208 ? 2.517 -21.650 -9.332 1.00 17.87 202 LYS A O 1
ATOM 1619 N N . ARG A 1 209 ? 0.352 -22.023 -9.879 1.00 19.81 203 ARG A N 1
ATOM 1620 C CA . ARG A 1 209 ? -0.161 -21.444 -8.614 1.00 21.82 203 ARG A CA 1
ATOM 1621 C C . ARG A 1 209 ? -1.294 -22.334 -8.086 1.00 24.86 203 ARG A C 1
ATOM 1622 O O . ARG A 1 209 ? -2.113 -22.888 -8.857 1.00 26.43 203 ARG A O 1
ATOM 1630 N N . ASP A 1 210 ? -1.311 -22.420 -6.763 1.00 25.36 204 ASP A N 1
ATOM 1631 C CA . ASP A 1 210 ? -2.455 -23.060 -6.087 1.00 27.01 204 ASP A CA 1
ATOM 1632 C C . ASP A 1 210 ? -3.682 -22.134 -6.151 1.00 25.95 204 ASP A C 1
ATOM 1633 O O . ASP A 1 210 ? -3.596 -20.893 -5.925 1.00 27.03 204 ASP A O 1
ATOM 1638 N N . ASN A 1 211 ? -4.826 -22.723 -6.495 1.00 25.96 205 ASN A N 1
ATOM 1639 C CA . ASN A 1 211 ? -6.116 -22.051 -6.428 1.00 26.43 205 ASN A CA 1
ATOM 1640 C C . ASN A 1 211 ? -6.446 -21.081 -7.529 1.00 28.12 205 ASN A C 1
ATOM 1641 O O . ASN A 1 211 ? -7.530 -20.421 -7.488 1.00 29.87 205 ASN A O 1
ATOM 1646 N N . LYS A 1 212 ? -5.526 -20.948 -8.488 1.00 24.79 206 LYS A N 1
ATOM 1647 C CA . LYS A 1 212 ? -5.853 -20.137 -9.653 1.00 25.26 206 LYS A CA 1
ATOM 1648 C C . LYS A 1 212 ? -5.053 -20.669 -10.842 1.00 19.40 206 LYS A C 1
ATOM 1649 O O . LYS A 1 212 ? -4.175 -21.532 -10.679 1.00 21.91 206 LYS A O 1
ATOM 1655 N N . LYS A 1 213 ? -5.384 -20.138 -12.002 1.00 21.60 207 LYS A N 1
ATOM 1656 C CA A LYS A 1 213 ? -4.728 -20.502 -13.252 0.50 20.52 207 LYS A CA 1
ATOM 1657 C CA B LYS A 1 213 ? -4.682 -20.654 -13.162 0.50 20.60 207 LYS A CA 1
ATOM 1658 C C . LYS A 1 213 ? -3.233 -20.154 -13.135 1.00 19.49 207 LYS A C 1
ATOM 1659 O O . LYS A 1 213 ? -2.872 -19.207 -12.348 1.00 21.26 207 LYS A O 1
ATOM 1670 N N . SER A 1 214 ? -2.402 -20.803 -13.952 1.00 17.56 208 SER A N 1
ATOM 1671 C CA . SER A 1 214 ? -1.005 -20.369 -14.083 1.00 17.64 208 SER A CA 1
ATOM 1672 C C . SER A 1 214 ? -0.971 -18.948 -14.592 1.00 16.94 208 SER A C 1
ATOM 1673 O O . SER A 1 214 ? -1.841 -18.466 -15.310 1.00 19.73 208 SER A O 1
ATOM 1676 N N . SER A 1 215 ? 0.102 -18.258 -14.198 1.00 14.24 209 SER A N 1
ATOM 1677 C CA . SER A 1 215 ? 0.496 -16.994 -14.812 1.00 15.50 209 SER A CA 1
ATOM 1678 C C . SER A 1 215 ? 1.484 -17.258 -15.928 1.00 15.12 209 SER A C 1
ATOM 1679 O O . SER A 1 215 ? 2.504 -17.891 -15.675 1.00 16.54 209 SER A O 1
ATOM 1682 N N . LEU A 1 216 ? 1.153 -16.859 -17.164 1.00 14.06 210 LEU A N 1
ATOM 1683 C CA . LEU A 1 216 ? 2.113 -16.984 -18.275 1.00 14.45 210 LEU A CA 1
ATOM 1684 C C . LEU A 1 216 ? 2.902 -15.683 -18.477 1.00 15.09 210 LEU A C 1
ATOM 1685 O O . LEU A 1 216 ? 2.325 -14.680 -19.101 1.00 17.00 210 LEU A O 1
ATOM 1690 N N . LEU A 1 217 ? 4.117 -15.646 -17.900 1.00 12.11 211 LEU A N 1
ATOM 1691 C CA . LEU A 1 217 ? 4.873 -14.364 -17.977 1.00 13.85 211 LEU A CA 1
ATOM 1692 C C . LEU A 1 217 ? 5.557 -14.279 -19.350 1.00 14.13 211 LEU A C 1
ATOM 1693 O O . LEU A 1 217 ? 6.050 -15.256 -19.882 1.00 15.22 211 LEU A O 1
ATOM 1698 N N . ASN A 1 218 ? 5.742 -13.067 -19.845 1.00 13.18 212 ASN A N 1
ATOM 1699 C CA . ASN A 1 218 ? 6.425 -12.858 -21.115 1.00 12.67 212 ASN A CA 1
ATOM 1700 C C . ASN A 1 218 ? 7.300 -11.621 -21.004 1.00 13.98 212 ASN A C 1
ATOM 1701 O O . ASN A 1 218 ? 6.894 -10.452 -21.261 1.00 16.04 212 ASN A O 1
ATOM 1706 N N . ALA A 1 219 ? 8.543 -11.933 -20.619 1.00 13.02 213 ALA A N 1
ATOM 1707 C CA . ALA A 1 219 ? 9.517 -10.832 -20.314 1.00 12.93 213 ALA A CA 1
ATOM 1708 C C . ALA A 1 219 ? 9.804 -10.092 -21.620 1.00 13.47 213 ALA A C 1
ATOM 1709 O O . ALA A 1 219 ? 9.976 -8.870 -21.575 1.00 14.48 213 ALA A O 1
ATOM 1711 N N . SER A 1 220 ? 9.881 -10.792 -22.738 1.00 13.47 214 SER A N 1
ATOM 1712 C CA . SER A 1 220 ? 10.175 -10.079 -23.988 1.00 13.19 214 SER A CA 1
ATOM 1713 C C . SER A 1 220 ? 9.119 -9.009 -24.220 1.00 14.38 214 SER A C 1
ATOM 1714 O O . SER A 1 220 ? 9.458 -7.840 -24.640 1.00 15.23 214 SER A O 1
ATOM 1717 N N . GLU A 1 221 ? 7.856 -9.373 -24.037 1.00 13.80 215 GLU A N 1
ATOM 1718 C CA A GLU A 1 221 ? 6.715 -8.450 -24.227 0.50 14.91 215 GLU A CA 1
ATOM 1719 C CA B GLU A 1 221 ? 6.817 -8.388 -24.309 0.50 15.20 215 GLU A CA 1
ATOM 1720 C C . GLU A 1 221 ? 6.793 -7.289 -23.249 1.00 15.37 215 GLU A C 1
ATOM 1721 O O . GLU A 1 221 ? 6.539 -6.099 -23.584 1.00 15.34 215 GLU A O 1
ATOM 1732 N N . SER A 1 222 ? 7.046 -7.631 -21.977 1.00 13.73 216 SER A N 1
ATOM 1733 C CA A SER A 1 222 ? 7.004 -6.624 -20.890 0.50 14.47 216 SER A CA 1
ATOM 1734 C CA B SER A 1 222 ? 6.948 -6.582 -20.922 0.50 14.51 216 SER A CA 1
ATOM 1735 C C . SER A 1 222 ? 8.120 -5.598 -21.146 1.00 13.99 216 SER A C 1
ATOM 1736 O O . SER A 1 222 ? 7.911 -4.372 -20.979 1.00 14.43 216 SER A O 1
ATOM 1741 N N . ILE A 1 223 ? 9.291 -6.116 -21.529 1.00 12.34 217 ILE A N 1
ATOM 1742 C CA . ILE A 1 223 ? 10.458 -5.218 -21.862 1.00 10.43 217 ILE A CA 1
ATOM 1743 C C . ILE A 1 223 ? 10.082 -4.379 -23.085 1.00 13.37 217 ILE A C 1
ATOM 1744 O O . ILE A 1 223 ? 10.294 -3.157 -23.043 1.00 13.61 217 ILE A O 1
ATOM 1749 N N . GLN A 1 224 ? 9.461 -4.985 -24.099 1.00 13.90 218 GLN A N 1
ATOM 1750 C CA . GLN A 1 224 ? 9.083 -4.186 -25.243 1.00 14.42 218 GLN A CA 1
ATOM 1751 C C . GLN A 1 224 ? 8.115 -3.061 -24.896 1.00 14.51 218 GLN A C 1
ATOM 1752 O O . GLN A 1 224 ? 8.245 -1.933 -25.442 1.00 14.50 218 GLN A O 1
ATOM 1758 N N . LYS A 1 225 ? 7.186 -3.300 -23.975 1.00 13.44 219 LYS A N 1
ATOM 1759 C CA . LYS A 1 225 ? 6.210 -2.244 -23.566 1.00 15.21 219 LYS A CA 1
ATOM 1760 C C . LYS A 1 225 ? 6.965 -1.095 -22.938 1.00 14.61 219 LYS A C 1
ATOM 1761 O O . LYS A 1 225 ? 6.578 0.059 -23.130 1.00 14.05 219 LYS A O 1
ATOM 1767 N N . GLU A 1 226 ? 7.975 -1.388 -22.123 1.00 11.99 220 GLU A N 1
ATOM 1768 C CA . GLU A 1 226 ? 8.734 -0.318 -21.548 1.00 12.58 220 GLU A CA 1
ATOM 1769 C C . GLU A 1 226 ? 9.560 0.444 -22.549 1.00 14.35 220 GLU A C 1
ATOM 1770 O O . GLU A 1 226 ? 9.582 1.674 -22.479 1.00 13.29 220 GLU A O 1
ATOM 1776 N N . LEU A 1 227 ? 10.137 -0.275 -23.497 1.00 12.87 221 LEU A N 1
ATOM 1777 C CA . LEU A 1 227 ? 10.834 0.438 -24.597 1.00 13.65 221 LEU A CA 1
ATOM 1778 C C . LEU A 1 227 ? 9.908 1.307 -25.409 1.00 13.60 221 LEU A C 1
ATOM 1779 O O . LEU A 1 227 ? 10.249 2.458 -25.743 1.00 13.48 221 LEU A O 1
ATOM 1784 N N . ASP A 1 228 ? 8.701 0.805 -25.636 1.00 12.92 222 ASP A N 1
ATOM 1785 C CA . ASP A 1 228 ? 7.661 1.642 -26.365 1.00 12.86 222 ASP A CA 1
ATOM 1786 C C . ASP A 1 228 ? 7.273 2.959 -25.626 1.00 13.36 222 ASP A C 1
ATOM 1787 O O . ASP A 1 228 ? 6.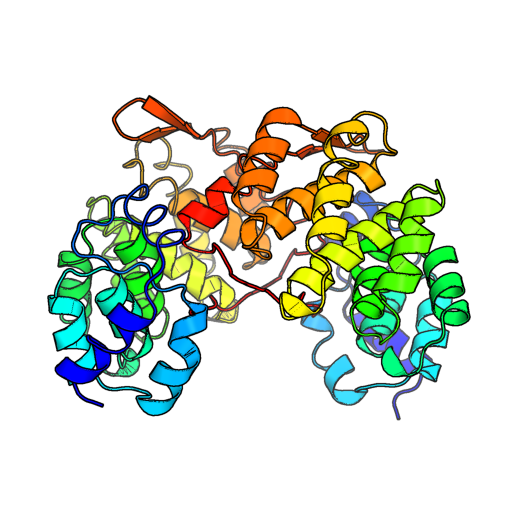911 3.967 -26.290 1.00 14.31 222 ASP A O 1
ATOM 1792 N N . ARG A 1 229 ? 7.403 2.959 -24.289 1.00 13.23 223 ARG A N 1
ATOM 1793 C CA . ARG A 1 229 ? 7.109 4.072 -23.442 1.00 16.46 223 ARG A CA 1
ATOM 1794 C C . ARG A 1 229 ? 8.348 4.973 -23.288 1.00 13.19 223 ARG A C 1
ATOM 1795 O O . ARG A 1 229 ? 8.286 5.976 -22.587 1.00 16.35 223 ARG A O 1
ATOM 1803 N N . GLY A 1 230 ? 9.501 4.607 -23.852 1.00 12.60 224 GLY A N 1
ATOM 1804 C CA . GLY A 1 230 ? 10.716 5.422 -23.820 1.00 14.96 224 GLY A CA 1
ATOM 1805 C C . GLY A 1 230 ? 11.475 5.258 -22.517 1.00 15.50 224 GLY A C 1
ATOM 1806 O O . GLY A 1 230 ? 12.269 6.118 -22.132 1.00 16.44 224 GLY A O 1
ATOM 1807 N N . ARG A 1 231 ? 11.167 4.149 -21.806 1.00 14.60 225 ARG A N 1
ATOM 1808 C CA . ARG A 1 231 ? 11.791 3.960 -20.457 1.00 13.33 225 ARG A CA 1
ATOM 1809 C C . ARG A 1 231 ? 13.113 3.267 -20.389 1.00 16.26 225 ARG A C 1
ATOM 1810 O O . ARG A 1 231 ? 13.558 2.926 -19.275 1.00 16.81 225 ARG A O 1
ATOM 1818 N N . LEU A 1 232 ? 13.794 3.008 -21.451 1.00 16.87 226 LEU A N 1
ATOM 1819 C CA . LEU A 1 232 ? 15.209 2.484 -21.331 1.00 18.23 226 LEU A CA 1
ATOM 1820 C C . LEU A 1 232 ? 16.062 3.345 -20.480 1.00 18.36 226 LEU A C 1
ATOM 1821 O O . LEU A 1 232 ? 16.148 4.605 -20.707 1.00 21.37 226 LEU A O 1
ATOM 1826 N N . GLY A 1 233 ? 16.704 2.761 -19.429 1.00 17.06 227 GLY A N 1
ATOM 1827 C CA . GLY A 1 233 ? 17.519 3.492 -18.482 1.00 16.36 227 GLY A CA 1
ATOM 1828 C C . GLY A 1 233 ? 16.775 3.972 -17.230 1.00 15.24 227 GLY A C 1
ATOM 1829 O O . GLY A 1 233 ? 17.403 4.516 -16.294 1.00 17.49 227 GLY A O 1
ATOM 1830 N N . PHE A 1 234 ? 15.440 3.919 -17.198 1.00 15.36 228 PHE A N 1
ATOM 1831 C CA . PHE A 1 234 ? 14.655 4.435 -16.162 1.00 17.01 228 PHE A CA 1
ATOM 1832 C C . PHE A 1 234 ? 14.899 3.621 -14.905 1.00 17.50 228 PHE A C 1
ATOM 1833 O O . PHE A 1 234 ? 14.853 2.368 -14.975 1.00 19.81 228 PHE A O 1
ATOM 1841 N N . LYS A 1 235 ? 15.077 4.334 -13.824 1.00 17.85 229 LYS A N 1
ATOM 1842 C CA . LYS A 1 235 ? 15.140 3.596 -12.526 1.00 20.00 229 LYS A CA 1
ATOM 1843 C C . LYS A 1 235 ? 14.065 4.106 -11.571 1.00 22.88 229 LYS A C 1
ATOM 1844 O O . LYS A 1 235 ? 13.975 5.290 -11.382 1.00 25.20 229 LYS A O 1
ATOM 1850 N N . ARG A 1 236 ? 13.253 3.144 -11.142 1.00 23.72 230 ARG A N 1
ATOM 1851 C CA A ARG A 1 236 ? 12.081 3.349 -10.285 0.50 24.53 230 ARG A CA 1
ATOM 1852 C CA B ARG A 1 236 ? 12.108 3.429 -10.254 0.50 24.65 230 ARG A CA 1
ATOM 1853 C C . ARG A 1 236 ? 12.384 2.842 -8.852 1.00 21.43 230 ARG A C 1
ATOM 1854 O O . ARG A 1 236 ? 12.491 1.676 -8.688 1.00 24.07 230 ARG A O 1
ATOM 1869 N N . LYS A 1 237 ? 12.477 3.714 -7.855 1.00 22.42 231 LYS A N 1
ATOM 1870 C CA . LYS A 1 237 ? 12.430 3.232 -6.440 1.00 20.19 231 LYS A CA 1
ATOM 1871 C C . LYS A 1 237 ? 11.099 2.571 -6.187 1.00 20.41 231 LYS A C 1
ATOM 1872 O O . LYS A 1 237 ? 10.043 3.157 -6.469 1.00 20.61 231 LYS A O 1
ATOM 1878 N N . TYR A 1 238 ? 11.125 1.335 -5.651 1.00 16.33 232 TYR A N 1
ATOM 1879 C CA . TYR A 1 238 ? 9.841 0.642 -5.369 1.00 17.07 232 TYR A CA 1
ATOM 1880 C C . TYR A 1 238 ? 8.928 1.521 -4.504 1.00 14.32 232 TYR A C 1
ATOM 1881 O O . TYR A 1 238 ? 9.337 1.995 -3.468 1.00 17.97 232 TYR A O 1
ATOM 1890 N N . VAL A 1 239 ? 7.646 1.643 -4.913 1.00 17.24 233 VAL A N 1
ATOM 1891 C CA . VAL A 1 239 ? 6.704 2.462 -4.142 1.00 18.34 233 VAL A CA 1
ATOM 1892 C C . VAL A 1 239 ? 5.945 1.627 -3.155 1.00 17.27 233 VAL A C 1
ATOM 1893 O O . VAL A 1 239 ? 5.228 0.696 -3.528 1.00 18.74 233 VAL A O 1
ATOM 1897 N N . ARG A 1 240 ? 6.106 1.964 -1.890 1.00 17.64 234 ARG A N 1
ATOM 1898 C CA . ARG A 1 240 ? 5.607 1.024 -0.846 1.00 17.20 234 ARG A CA 1
ATOM 1899 C C . ARG A 1 240 ? 4.205 1.320 -0.403 1.00 21.72 234 ARG A C 1
ATOM 1900 O O . ARG A 1 240 ? 3.529 0.444 0.167 1.00 19.63 234 ARG A O 1
ATOM 1908 N N . CYS A 1 241 ? 3.806 2.591 -0.510 1.00 24.68 235 CYS A N 1
ATOM 1909 C CA . CYS A 1 241 ? 2.540 2.931 0.152 1.00 31.05 235 CYS A CA 1
ATOM 1910 C C . CYS A 1 241 ? 1.831 3.923 -0.738 1.00 36.43 235 CYS A C 1
ATOM 1911 O O . CYS A 1 241 ? 1.386 3.456 -1.854 1.00 36.68 235 CYS A O 1
ATOM 1915 N N . MET B 1 7 ? 19.006 30.069 -19.325 1.00 48.12 1 MET B N 1
ATOM 1916 C CA . MET B 1 7 ? 19.060 29.108 -20.464 1.00 47.03 1 MET B CA 1
ATOM 1917 C C . MET B 1 7 ? 18.146 29.621 -21.567 1.00 45.08 1 MET B C 1
ATOM 1918 O O . MET B 1 7 ? 16.988 29.925 -21.315 1.00 43.91 1 MET B O 1
ATOM 1923 N N . ASP B 1 8 ? 18.664 29.710 -22.782 1.00 42.46 2 ASP B N 1
ATOM 1924 C CA . ASP B 1 8 ? 17.833 29.993 -23.933 1.00 41.07 2 ASP B CA 1
ATOM 1925 C C . ASP B 1 8 ? 17.800 28.813 -24.916 1.00 38.38 2 ASP B C 1
ATOM 1926 O O . ASP B 1 8 ? 18.396 27.757 -24.658 1.00 36.15 2 ASP B O 1
ATOM 1931 N N . PHE B 1 9 ? 17.134 29.024 -26.050 1.00 35.64 3 PHE B N 1
ATOM 1932 C CA . PHE B 1 9 ? 16.881 27.975 -26.998 1.00 32.18 3 PHE B CA 1
ATOM 1933 C C . PHE B 1 9 ? 18.167 27.314 -27.496 1.00 33.10 3 PHE B C 1
ATOM 1934 O O . PHE B 1 9 ? 18.295 26.097 -27.425 1.00 29.00 3 PHE B O 1
ATOM 1942 N N . LYS B 1 10 ? 19.146 28.115 -27.954 1.00 31.77 4 LYS B N 1
ATOM 1943 C CA . LYS B 1 10 ? 20.392 27.582 -28.508 1.00 32.95 4 LYS B CA 1
ATOM 1944 C C . LYS B 1 10 ? 21.146 26.689 -27.501 1.00 30.58 4 LYS B C 1
ATOM 1945 O O . LYS B 1 10 ? 21.623 25.611 -27.847 1.00 30.79 4 LYS B O 1
ATOM 1951 N N . THR B 1 11 ? 21.259 27.106 -26.252 1.00 31.24 5 THR B N 1
ATOM 1952 C CA . THR B 1 11 ? 22.072 26.344 -25.306 1.00 32.09 5 THR B CA 1
ATOM 1953 C C . THR B 1 11 ? 21.337 25.092 -24.807 1.00 31.11 5 THR B C 1
ATOM 1954 O O . THR B 1 11 ? 21.962 24.040 -24.596 1.00 31.32 5 THR B O 1
ATOM 1958 N N . VAL B 1 12 ? 19.999 25.192 -24.669 1.00 29.74 6 VAL B N 1
ATOM 1959 C CA . VAL B 1 12 ? 19.211 23.969 -24.367 1.00 26.46 6 VAL B CA 1
ATOM 1960 C C . VAL B 1 12 ? 19.396 22.966 -25.496 1.00 24.51 6 VAL B C 1
ATOM 1961 O O . VAL B 1 12 ? 19.578 21.764 -25.211 1.00 23.64 6 VAL B O 1
ATOM 1965 N N . MET B 1 13 ? 19.341 23.397 -26.761 1.00 21.67 7 MET B N 1
ATOM 1966 C CA . MET B 1 13 ? 19.510 22.425 -27.836 1.00 22.83 7 MET B CA 1
ATOM 1967 C C . MET B 1 13 ? 20.877 21.770 -27.766 1.00 25.52 7 MET B C 1
ATOM 1968 O O . MET B 1 13 ? 21.046 20.609 -28.179 1.00 22.96 7 MET B O 1
ATOM 1973 N N . GLN B 1 14 ? 21.891 22.603 -27.501 1.00 25.63 8 GLN B N 1
ATOM 1974 C CA A GLN B 1 14 ? 23.239 22.068 -27.412 0.50 26.15 8 GLN B CA 1
ATOM 1975 C CA B GLN B 1 14 ? 23.283 22.145 -27.337 0.50 26.66 8 GLN B CA 1
ATOM 1976 C C . GLN B 1 14 ? 23.401 21.068 -26.250 1.00 25.85 8 GLN B C 1
ATOM 1977 O O . GLN B 1 14 ? 24.075 20.038 -26.437 1.00 24.93 8 GLN B O 1
ATOM 1988 N N . GLU B 1 15 ? 22.819 21.370 -25.095 1.00 25.57 9 GLU B N 1
ATOM 1989 C CA . GLU B 1 15 ? 22.919 20.523 -23.922 1.00 25.35 9 GLU B CA 1
ATOM 1990 C C . GLU B 1 15 ? 22.173 19.203 -24.210 1.00 24.56 9 GLU B C 1
ATOM 1991 O O . GLU B 1 15 ? 22.683 18.084 -23.955 1.00 24.56 9 GLU B O 1
ATOM 1997 N N . LEU B 1 16 ? 21.016 19.312 -24.838 1.00 23.04 10 LEU B N 1
ATOM 1998 C CA . LEU B 1 16 ? 20.310 18.073 -25.223 1.00 20.03 10 LEU B CA 1
ATOM 1999 C C . LEU B 1 16 ? 21.060 17.237 -26.206 1.00 21.51 10 LEU B C 1
ATOM 2000 O O . LEU B 1 16 ? 21.123 16.000 -26.074 1.00 21.86 10 LEU B O 1
ATOM 2005 N N . GLU B 1 17 ? 21.655 17.848 -27.250 1.00 19.53 11 GLU B N 1
ATOM 2006 C CA . GLU B 1 17 ? 22.434 17.086 -28.191 1.00 20.99 11 GLU B CA 1
ATOM 2007 C C . GLU B 1 17 ? 23.594 16.356 -27.486 1.00 21.22 11 GLU B C 1
ATOM 2008 O O . GLU B 1 17 ? 23.945 15.202 -27.808 1.00 23.66 11 GLU B O 1
ATOM 2014 N N . ALA B 1 18 ? 24.167 17.045 -26.512 1.00 22.38 12 ALA B N 1
ATOM 2015 C CA . ALA B 1 18 ? 25.368 16.469 -25.835 1.00 24.26 12 ALA B CA 1
ATOM 2016 C C . ALA B 1 18 ? 24.990 15.278 -24.945 1.00 23.76 12 ALA B C 1
ATOM 2017 O O . ALA B 1 18 ? 25.856 14.403 -24.586 1.00 25.26 12 ALA B O 1
ATOM 2019 N N . LEU B 1 19 ? 23.712 15.265 -24.537 1.00 22.15 13 LEU B N 1
ATOM 2020 C CA . LEU B 1 19 ? 23.174 14.156 -23.645 1.00 22.53 13 LEU B CA 1
ATOM 2021 C C . LEU B 1 19 ? 22.710 12.944 -24.492 1.00 22.27 13 LEU B C 1
ATOM 2022 O O . LEU B 1 19 ? 22.464 11.855 -23.979 1.00 22.11 13 LEU B O 1
ATOM 2027 N N . GLY B 1 20 ? 22.556 13.140 -25.783 1.00 21.19 14 GLY B N 1
ATOM 2028 C CA . GLY B 1 20 ? 22.060 12.040 -26.660 1.00 20.65 14 GLY B CA 1
ATOM 2029 C C . GLY B 1 20 ? 22.922 10.784 -26.688 1.00 20.75 14 GLY B C 1
ATOM 2030 O O . GLY B 1 20 ? 24.165 10.895 -26.703 1.00 20.87 14 GLY B 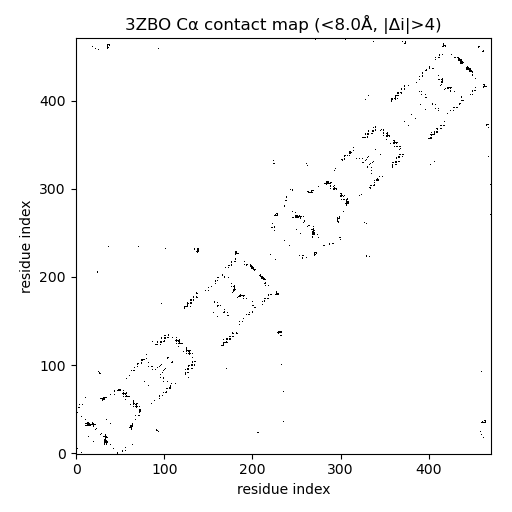O 1
ATOM 2031 N N . LYS B 1 21 ? 22.311 9.596 -26.613 1.00 20.19 15 LYS B N 1
ATOM 2032 C CA . LYS B 1 21 ? 23.045 8.389 -26.766 1.00 20.34 15 LYS B CA 1
ATOM 2033 C C . LYS B 1 21 ? 22.370 7.469 -27.783 1.00 18.74 15 LYS B C 1
ATOM 2034 O O . LYS B 1 21 ? 21.103 7.406 -27.849 1.00 17.84 15 LYS B O 1
ATOM 2040 N N . GLU B 1 22 ? 23.163 6.704 -28.513 1.00 17.90 16 GLU B N 1
ATOM 2041 C CA . GLU B 1 22 ? 22.631 5.772 -29.483 1.00 17.50 16 GLU B CA 1
ATOM 2042 C C . GLU B 1 22 ? 21.590 4.812 -28.974 1.00 18.36 16 GLU B C 1
ATOM 2043 O O . GLU B 1 22 ? 20.630 4.523 -29.696 1.00 16.64 16 GLU B O 1
ATOM 2049 N N . ARG B 1 23 ? 21.791 4.224 -27.780 1.00 17.74 17 ARG B N 1
ATOM 2050 C CA . ARG B 1 23 ? 20.826 3.204 -27.350 1.00 18.06 17 ARG B CA 1
ATOM 2051 C C . ARG B 1 23 ? 19.406 3.817 -27.216 1.00 16.73 17 ARG B C 1
ATOM 2052 O O . ARG B 1 23 ? 18.472 3.113 -27.438 1.00 18.32 17 ARG B O 1
ATOM 2060 N N . THR B 1 24 ? 19.280 5.094 -26.831 1.00 16.43 18 THR B N 1
ATOM 2061 C CA . THR B 1 24 ? 17.973 5.697 -26.679 1.00 15.72 18 THR B CA 1
ATOM 2062 C C . THR B 1 24 ? 17.471 6.160 -28.051 1.00 14.76 18 THR B C 1
ATOM 2063 O O . THR B 1 24 ? 16.275 6.039 -28.394 1.00 14.53 18 THR B O 1
ATOM 2067 N N . LYS B 1 25 ? 18.386 6.728 -28.848 1.00 15.23 19 LYS B N 1
ATOM 2068 C CA . LYS B 1 25 ? 18.005 7.152 -30.189 1.00 15.85 19 LYS B CA 1
ATOM 2069 C C . LYS B 1 25 ? 17.431 6.062 -31.016 1.00 15.12 19 LYS B C 1
ATOM 2070 O O . LYS B 1 25 ? 16.378 6.249 -31.723 1.00 14.74 19 LYS B O 1
ATOM 2076 N N . LYS B 1 26 ? 18.035 4.885 -30.968 1.00 14.53 20 LYS B N 1
ATOM 2077 C CA A LYS B 1 26 ? 17.608 3.769 -31.797 0.50 15.67 20 LYS B CA 1
ATOM 2078 C CA B LYS B 1 26 ? 17.539 3.821 -31.877 0.50 14.42 20 LYS B CA 1
ATOM 2079 C C . LYS B 1 26 ? 16.167 3.359 -31.458 1.00 15.03 20 LYS B C 1
ATOM 2080 O O . LYS B 1 26 ? 15.359 3.077 -32.305 1.00 16.12 20 LYS B O 1
ATOM 2091 N N . ILE B 1 27 ? 15.899 3.286 -30.158 1.00 15.02 21 ILE B N 1
ATOM 2092 C CA A ILE B 1 27 ? 14.555 2.991 -29.650 0.50 14.13 21 ILE B CA 1
ATOM 2093 C CA B ILE B 1 27 ? 14.553 2.953 -29.719 0.50 14.50 21 ILE B CA 1
ATOM 2094 C C . ILE B 1 27 ? 13.538 4.010 -30.118 1.00 12.91 21 ILE B C 1
ATOM 2095 O O . ILE B 1 27 ? 12.445 3.674 -30.619 1.00 13.91 21 ILE B O 1
ATOM 2104 N N . TYR B 1 28 ? 13.900 5.284 -29.944 1.00 13.96 22 TYR B N 1
ATOM 2105 C CA . TYR B 1 28 ? 12.949 6.271 -30.384 1.00 12.35 22 TYR B CA 1
ATOM 2106 C C . TYR B 1 28 ? 12.636 6.185 -31.889 1.00 13.54 22 TYR B C 1
ATOM 2107 O O . TYR B 1 28 ? 11.414 6.321 -32.267 1.00 13.72 22 TYR B O 1
ATOM 2116 N N . ILE B 1 29 ? 13.693 6.080 -32.728 1.00 12.61 23 ILE B N 1
ATOM 2117 C CA . ILE B 1 29 ? 13.397 6.007 -34.173 1.00 13.61 23 ILE B CA 1
ATOM 2118 C C . ILE B 1 29 ? 12.579 4.719 -34.455 1.00 14.78 23 ILE B C 1
ATOM 2119 O O . ILE B 1 29 ? 11.633 4.756 -35.243 1.00 16.81 23 ILE B O 1
ATOM 2124 N N . SER B 1 30 ? 12.866 3.572 -33.783 1.00 12.94 24 SER B N 1
ATOM 2125 C CA A SER B 1 30 ? 12.076 2.348 -33.952 0.50 12.77 24 SER B CA 1
ATOM 2126 C CA B SER B 1 30 ? 12.044 2.378 -34.034 0.50 14.66 24 SER B CA 1
ATOM 2127 C C . SER B 1 30 ? 10.604 2.619 -33.653 1.00 13.27 24 SER B C 1
ATOM 2128 O O . SER B 1 30 ? 9.721 2.048 -34.288 1.00 15.45 24 SER B O 1
ATOM 2133 N N . ASN B 1 31 ? 10.383 3.459 -32.640 1.00 13.38 25 ASN B N 1
ATOM 2134 C CA . ASN B 1 31 ? 9.010 3.802 -32.209 1.00 11.47 25 ASN B CA 1
ATOM 2135 C C . ASN B 1 31 ? 8.335 4.752 -33.154 1.00 14.29 25 ASN B C 1
ATOM 2136 O O . ASN B 1 31 ? 7.152 4.984 -33.018 1.00 13.67 25 ASN B O 1
ATOM 2141 N N . GLY B 1 32 ? 9.118 5.382 -34.028 1.00 13.34 26 GLY B N 1
ATOM 2142 C CA . GLY B 1 32 ? 8.507 6.258 -35.051 1.00 14.06 26 GLY B CA 1
ATOM 2143 C C . GLY B 1 32 ? 9.013 7.671 -34.977 1.00 14.13 26 GLY B C 1
ATOM 2144 O O . GLY B 1 32 ? 8.478 8.548 -35.773 1.00 15.46 26 GLY B O 1
ATOM 2145 N N . ALA B 1 33 ? 9.968 8.019 -34.113 1.00 13.57 27 ALA B N 1
ATOM 2146 C CA . ALA B 1 33 ? 10.527 9.373 -34.112 1.00 12.95 27 ALA B CA 1
ATOM 2147 C C . ALA B 1 33 ? 11.325 9.537 -35.429 1.00 14.62 27 ALA B C 1
ATOM 2148 O O . ALA B 1 33 ? 11.922 8.564 -35.940 1.00 16.20 27 ALA B O 1
ATOM 2150 N N . HIS B 1 34 ? 11.267 10.753 -35.954 1.00 15.19 28 HIS B N 1
ATOM 2151 C CA . HIS B 1 34 ? 12.136 11.018 -37.118 1.00 16.45 28 HIS B CA 1
ATOM 2152 C C . HIS B 1 34 ? 13.271 11.857 -36.779 1.00 16.80 28 HIS B C 1
ATOM 2153 O O . HIS B 1 34 ? 13.337 12.751 -35.866 1.00 16.95 28 HIS B O 1
ATOM 2160 N N . GLU B 1 35 ? 14.310 11.527 -37.572 1.00 18.00 29 GLU B N 1
ATOM 2161 C CA . GLU B 1 35 ? 15.505 12.315 -37.540 1.00 18.16 29 GLU B CA 1
ATOM 2162 C C . GLU B 1 35 ? 15.231 13.745 -38.039 1.00 19.90 29 GLU B C 1
ATOM 2163 O O . GLU B 1 35 ? 14.391 13.961 -38.919 1.00 19.58 29 GLU B O 1
ATOM 2169 N N . PRO B 1 36 ? 15.900 14.704 -37.473 1.00 20.24 30 PRO B N 1
ATOM 2170 C CA . PRO B 1 36 ? 16.934 14.577 -36.387 1.00 20.18 30 PRO B CA 1
ATOM 2171 C C . PRO B 1 36 ? 16.323 14.388 -34.974 1.00 21.03 30 PRO B C 1
ATOM 2172 O O . PRO B 1 36 ? 15.321 15.001 -34.566 1.00 20.85 30 PRO B O 1
ATOM 2176 N N . VAL B 1 37 ? 16.965 13.469 -34.267 1.00 20.77 31 VAL B N 1
ATOM 2177 C CA . VAL B 1 37 ? 16.597 13.228 -32.893 1.00 19.12 31 VAL B CA 1
ATOM 2178 C C . VAL B 1 37 ? 17.919 12.912 -32.236 1.00 17.76 31 VAL B C 1
ATOM 2179 O O . VAL B 1 37 ? 18.838 12.369 -32.921 1.00 22.23 31 VAL B O 1
ATOM 2183 N N . PHE B 1 38 ? 17.953 13.145 -30.926 1.00 18.51 32 PHE B N 1
ATOM 2184 C CA . PHE B 1 38 ? 19.238 12.975 -30.219 1.00 18.95 32 PHE B CA 1
ATOM 2185 C C . PHE B 1 38 ? 19.309 11.719 -29.351 1.00 19.46 32 PHE B C 1
ATOM 2186 O O . PHE B 1 38 ? 20.381 11.111 -29.216 1.00 20.51 32 PHE B O 1
ATOM 2194 N N . GLY B 1 39 ? 18.158 11.370 -28.777 1.00 17.35 33 GLY B N 1
ATOM 2195 C CA . GLY B 1 39 ? 18.123 10.182 -27.929 1.00 16.02 33 GLY B CA 1
ATOM 2196 C C . GLY B 1 39 ? 18.568 10.520 -26.523 1.00 16.96 33 GLY B C 1
ATOM 2197 O O . GLY B 1 39 ? 19.508 9.886 -26.008 1.00 16.08 33 GLY B O 1
ATOM 2198 N N . VAL B 1 40 ? 17.859 11.395 -25.865 1.00 15.84 34 VAL B N 1
ATOM 2199 C CA . VAL B 1 40 ? 18.141 11.792 -24.439 1.00 17.97 34 VAL B CA 1
ATOM 2200 C C . VAL B 1 40 ? 17.304 10.945 -23.455 1.00 16.43 34 VAL B C 1
ATOM 2201 O O . VAL B 1 40 ? 16.072 11.075 -23.410 1.00 17.58 34 VAL B O 1
ATOM 2205 N N . ALA B 1 41 ? 17.986 10.082 -22.675 1.00 17.69 35 ALA B N 1
ATOM 2206 C CA . ALA B 1 41 ? 17.200 9.390 -21.622 1.00 18.45 35 ALA B CA 1
ATOM 2207 C C . ALA B 1 41 ? 16.531 10.367 -20.706 1.00 18.88 35 ALA B C 1
ATOM 2208 O O . ALA B 1 41 ? 17.141 11.418 -20.318 1.00 18.92 35 ALA B O 1
ATOM 2210 N N . THR B 1 42 ? 15.242 10.192 -20.405 1.00 16.69 36 THR B N 1
ATOM 2211 C CA . THR B 1 42 ? 14.494 11.241 -19.721 1.00 17.93 36 THR B CA 1
ATOM 2212 C C . THR B 1 42 ? 15.119 11.619 -18.387 1.00 19.18 36 THR B C 1
ATOM 2213 O O . THR B 1 42 ? 15.073 12.733 -17.989 1.00 18.70 36 THR B O 1
ATOM 2217 N N . GLY B 1 43 ? 15.759 10.666 -17.722 1.00 20.75 37 GLY B N 1
ATOM 2218 C CA . GLY B 1 43 ? 16.370 11.014 -16.426 1.00 21.88 37 GLY B CA 1
ATOM 2219 C C . GLY B 1 43 ? 17.461 12.058 -16.563 1.00 22.36 37 GLY B C 1
ATOM 2220 O O . GLY B 1 43 ? 17.679 12.838 -15.642 1.00 23.09 37 GLY B O 1
ATOM 2221 N N . ALA B 1 44 ? 18.168 12.042 -17.693 1.00 21.27 38 ALA B N 1
ATOM 2222 C CA . ALA B 1 44 ? 19.225 13.013 -17.951 1.00 21.65 38 ALA B CA 1
ATOM 2223 C C . ALA B 1 44 ? 18.714 14.450 -18.067 1.00 23.00 38 ALA B C 1
ATOM 2224 O O . ALA B 1 44 ? 19.508 15.435 -17.970 1.00 23.37 38 ALA B O 1
ATOM 2226 N N . MET B 1 45 ? 17.399 14.633 -18.240 1.00 20.80 39 MET B N 1
ATOM 2227 C CA . MET B 1 45 ? 16.809 15.979 -18.344 1.00 18.56 39 MET B CA 1
ATOM 2228 C C . MET B 1 45 ? 16.619 16.694 -16.994 1.00 19.63 39 MET B C 1
ATOM 2229 O O . MET B 1 45 ? 16.319 17.889 -16.958 1.00 20.37 39 MET B O 1
ATOM 2234 N N . LYS B 1 46 ? 16.743 15.937 -15.872 1.00 23.28 40 LYS B N 1
ATOM 2235 C CA . LYS B 1 46 ? 16.423 16.461 -14.555 1.00 25.18 40 LYS B CA 1
ATOM 2236 C C . LYS B 1 46 ? 17.224 17.720 -14.185 1.00 27.01 40 LYS B C 1
ATOM 2237 O O . LYS B 1 46 ? 16.560 18.677 -13.830 1.00 27.96 40 LYS B O 1
ATOM 2243 N N . PRO B 1 47 ? 18.576 17.715 -14.341 1.00 27.92 41 PRO B N 1
ATOM 2244 C CA . PRO B 1 47 ? 19.354 18.932 -13.984 1.00 29.14 41 PRO B CA 1
ATOM 2245 C C . PRO B 1 47 ? 18.920 20.139 -14.792 1.00 29.27 41 PRO B C 1
ATOM 2246 O O . PRO B 1 47 ? 18.775 21.250 -14.231 1.00 29.94 41 PRO B O 1
ATOM 2250 N N . ILE B 1 48 ? 18.673 19.927 -16.089 1.00 26.76 42 ILE B N 1
ATOM 2251 C CA . ILE B 1 48 ? 18.319 21.045 -16.971 1.00 27.69 42 ILE B CA 1
ATOM 2252 C C . ILE B 1 48 ? 16.937 21.577 -16.630 1.00 25.72 42 ILE B C 1
ATOM 2253 O O . ILE B 1 48 ? 16.719 22.796 -16.591 1.00 27.74 42 ILE B O 1
ATOM 2258 N N . ALA B 1 49 ? 15.990 20.691 -16.312 1.00 26.48 43 ALA B N 1
ATOM 2259 C CA . ALA B 1 49 ? 14.655 21.183 -15.995 1.00 26.76 43 ALA B CA 1
ATOM 2260 C C . ALA B 1 49 ? 14.617 21.927 -14.698 1.00 29.17 43 ALA B C 1
ATOM 2261 O O . ALA B 1 49 ? 13.871 22.910 -14.510 1.00 29.27 43 ALA B O 1
ATOM 2263 N N . LYS B 1 50 ? 15.416 21.422 -13.772 1.00 31.63 44 LYS B N 1
ATOM 2264 C CA . LYS B 1 50 ? 15.601 22.099 -12.523 1.00 34.73 44 LYS B CA 1
ATOM 2265 C C . LYS B 1 50 ? 16.057 23.573 -12.670 1.00 34.31 44 LYS B C 1
ATOM 2266 O O . LYS B 1 50 ? 15.579 24.435 -11.954 1.00 34.88 44 LYS B O 1
ATOM 2272 N N . LYS B 1 51 ? 16.915 23.868 -13.629 1.00 34.06 45 LYS B N 1
ATOM 2273 C CA . LYS B 1 51 ? 17.395 25.273 -13.828 1.00 35.85 45 LYS B CA 1
ATOM 2274 C C . LYS B 1 51 ? 16.307 26.143 -14.464 1.00 35.03 45 LYS B C 1
ATOM 2275 O O . LYS B 1 51 ? 16.099 27.297 -14.081 1.00 35.54 45 LYS B O 1
ATOM 2281 N N . ILE B 1 52 ? 15.586 25.574 -15.429 1.00 32.62 46 ILE B N 1
ATOM 2282 C CA . ILE B 1 52 ? 14.613 26.339 -16.177 1.00 32.02 46 ILE B CA 1
ATOM 2283 C C . ILE B 1 52 ? 13.270 26.592 -15.476 1.00 32.40 46 ILE B C 1
ATOM 2284 O O . ILE B 1 52 ? 12.712 27.676 -15.612 1.00 35.76 46 ILE B O 1
ATOM 2289 N N . LYS B 1 53 ? 12.771 25.613 -14.736 1.00 32.20 47 LYS B N 1
ATOM 2290 C CA . LYS B 1 53 ? 11.458 25.633 -14.124 1.00 31.97 47 LYS B CA 1
ATOM 2291 C C . LYS B 1 53 ? 10.467 25.808 -15.238 1.00 32.06 47 LYS B C 1
ATOM 2292 O O . LYS B 1 53 ? 10.527 25.030 -16.194 1.00 32.83 47 LYS B O 1
ATOM 2298 N N . LEU B 1 54 ? 9.606 26.825 -15.199 1.00 27.92 48 LEU B N 1
ATOM 2299 C CA . LEU B 1 54 ? 8.572 26.852 -16.257 1.00 26.04 48 LEU B CA 1
ATOM 2300 C C . LEU B 1 54 ? 8.869 28.034 -17.135 1.00 25.13 48 LEU B C 1
ATOM 2301 O O . LEU B 1 54 ? 9.219 29.115 -16.648 1.00 28.05 48 LEU B O 1
ATOM 2306 N N . ASN B 1 55 ? 8.726 27.843 -18.437 1.00 21.86 49 ASN B N 1
ATOM 2307 C CA . ASN B 1 55 ? 9.050 28.884 -19.365 1.00 19.42 49 ASN B CA 1
ATOM 2308 C C . ASN B 1 55 ? 8.280 28.580 -20.664 1.00 18.11 49 ASN B C 1
ATOM 2309 O O . ASN B 1 55 ? 8.779 27.864 -21.554 1.00 18.91 49 ASN B O 1
ATOM 2314 N N . GLN B 1 56 ? 7.138 29.214 -20.834 1.00 20.13 50 GLN B N 1
ATOM 2315 C CA . GLN B 1 56 ? 6.337 28.930 -22.048 1.00 18.96 50 GLN B CA 1
ATOM 2316 C C . GLN B 1 56 ? 6.984 29.376 -23.356 1.00 17.72 50 GLN B C 1
ATOM 2317 O O . GLN B 1 56 ? 6.891 28.691 -24.359 1.00 17.52 50 GLN B O 1
ATOM 2323 N N . GLU B 1 57 ? 7.669 30.550 -23.432 1.00 17.22 51 GLU B N 1
ATOM 2324 C CA . GLU B 1 57 ? 8.341 30.909 -24.626 1.00 17.67 51 GLU B CA 1
ATOM 2325 C C . GLU B 1 57 ? 9.334 29.840 -25.098 1.00 16.55 51 GLU B C 1
ATOM 2326 O O . GLU B 1 57 ? 9.409 29.498 -26.286 1.00 18.19 51 GLU B O 1
ATOM 2332 N N . LEU B 1 58 ? 10.213 29.383 -24.176 1.00 17.34 52 LEU B N 1
ATOM 2333 C CA . LEU B 1 58 ? 11.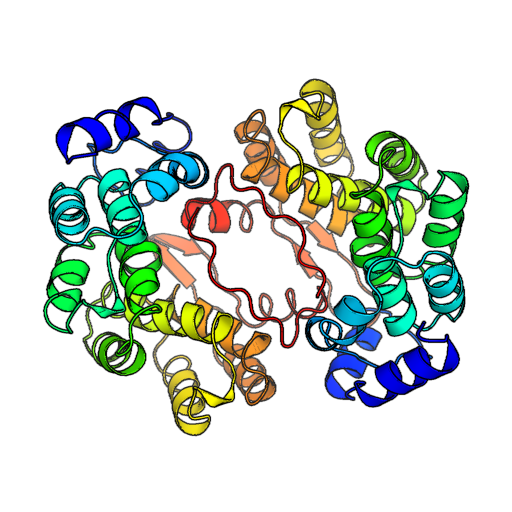227 28.413 -24.524 1.00 18.03 52 LEU B CA 1
ATOM 2334 C C . LEU B 1 58 ? 10.542 27.084 -24.867 1.00 17.56 52 LEU B C 1
ATOM 2335 O O . LEU B 1 58 ? 10.965 26.461 -25.846 1.00 17.13 52 LEU B O 1
ATOM 2340 N N . ALA B 1 59 ? 9.483 26.754 -24.143 1.00 16.25 53 ALA B N 1
ATOM 2341 C CA . ALA B 1 59 ? 8.746 25.483 -24.453 1.00 14.54 53 ALA B CA 1
ATOM 2342 C C . ALA B 1 59 ? 8.229 25.548 -25.864 1.00 14.33 53 ALA B C 1
ATOM 2343 O O . ALA B 1 59 ? 8.353 24.594 -26.631 1.00 15.92 53 ALA B O 1
ATOM 2345 N N . GLU B 1 60 ? 7.623 26.707 -26.249 1.00 16.86 54 GLU B N 1
ATOM 2346 C CA . GLU B 1 60 ? 7.097 26.809 -27.594 1.00 16.03 54 GLU B CA 1
ATOM 2347 C C . GLU B 1 60 ? 8.187 26.698 -28.680 1.00 16.31 54 GLU B C 1
ATOM 2348 O O . GLU B 1 60 ? 7.954 26.077 -29.721 1.00 18.03 54 GLU B O 1
ATOM 2354 N N . GLU B 1 61 ? 9.365 27.356 -28.471 1.00 15.03 55 GLU B N 1
ATOM 2355 C CA . GLU B 1 61 ? 10.423 27.275 -29.411 1.00 16.85 55 GLU B CA 1
ATOM 2356 C C . GLU B 1 61 ? 10.964 25.845 -29.557 1.00 15.79 55 GLU B C 1
ATOM 2357 O O . GLU B 1 61 ? 11.196 25.369 -30.664 1.00 18.32 55 GLU B O 1
ATOM 2363 N N . LEU B 1 62 ? 11.114 25.143 -28.398 1.00 16.66 56 LEU B N 1
ATOM 2364 C CA . LEU B 1 62 ? 11.644 23.810 -28.443 1.00 16.36 56 LEU B CA 1
ATOM 2365 C C . LEU B 1 62 ? 10.600 22.855 -29.116 1.00 14.59 56 LEU B C 1
ATOM 2366 O O . LEU B 1 62 ? 10.962 21.998 -29.882 1.00 16.67 56 LEU B O 1
ATOM 2371 N N . TYR B 1 63 ? 9.325 23.040 -28.798 1.00 16.41 57 TYR B N 1
ATOM 2372 C CA . TYR B 1 63 ? 8.355 22.142 -29.383 1.00 15.26 57 TYR B CA 1
ATOM 2373 C C . TYR B 1 63 ? 8.228 22.313 -30.924 1.00 14.25 57 TYR B C 1
ATOM 2374 O O . TYR B 1 63 ? 8.002 21.384 -31.652 1.00 17.03 57 TYR B O 1
ATOM 2383 N N . ALA B 1 64 ? 8.470 23.550 -31.409 1.00 16.28 58 ALA B N 1
ATOM 2384 C CA . ALA B 1 64 ? 8.435 23.756 -32.855 1.00 16.08 58 ALA B CA 1
ATOM 2385 C C . ALA B 1 64 ? 9.623 23.239 -33.625 1.00 18.20 58 ALA B C 1
ATOM 2386 O O . ALA B 1 64 ? 9.523 23.310 -34.849 1.00 21.78 58 ALA B O 1
ATOM 2388 N N . THR B 1 65 ? 10.685 22.651 -32.970 1.00 16.89 59 THR B N 1
ATOM 2389 C CA . THR B 1 65 ? 11.795 22.081 -33.712 1.00 17.94 59 THR B CA 1
ATOM 2390 C C . THR B 1 65 ? 11.386 20.877 -34.506 1.00 18.72 59 THR B C 1
ATOM 2391 O O . THR B 1 65 ? 12.068 20.508 -35.495 1.00 20.33 59 THR B O 1
ATOM 2395 N N . GLY B 1 66 ? 10.368 20.130 -33.992 1.00 16.50 60 GLY B N 1
ATOM 2396 C CA . GLY B 1 66 ? 10.083 18.820 -34.597 1.00 16.70 60 GLY B CA 1
ATOM 2397 C C . GLY B 1 66 ? 11.037 17.693 -34.085 1.00 16.45 60 GLY B C 1
ATOM 2398 O O . GLY B 1 66 ? 10.944 16.611 -34.625 1.00 20.04 60 GLY B O 1
ATOM 2399 N N . ASN B 1 67 ? 11.991 18.008 -33.224 1.00 16.64 61 ASN B N 1
ATOM 2400 C CA . ASN B 1 67 ? 12.985 17.038 -32.712 1.00 15.29 61 ASN B CA 1
ATOM 2401 C C . ASN B 1 67 ? 12.357 16.493 -31.406 1.00 15.70 61 ASN B C 1
ATOM 2402 O O . ASN B 1 67 ? 12.122 17.242 -30.495 1.00 15.37 61 ASN B O 1
ATOM 2407 N N . TYR B 1 68 ? 12.081 15.165 -31.405 1.00 13.65 62 TYR B N 1
ATOM 2408 C CA . TYR B 1 68 ? 11.341 14.591 -30.299 1.00 14.97 62 TYR B CA 1
ATOM 2409 C C . TYR B 1 68 ? 11.961 14.906 -28.935 1.00 14.94 62 TYR B C 1
ATOM 2410 O O . TYR B 1 68 ? 11.229 15.175 -27.999 1.00 14.15 62 TYR B O 1
ATOM 2419 N N . ASP B 1 69 ? 13.301 14.857 -28.812 1.00 15.45 63 ASP B N 1
ATOM 2420 C CA . ASP B 1 69 ? 13.902 15.163 -27.470 1.00 16.25 63 ASP B CA 1
ATOM 2421 C C . ASP B 1 69 ? 13.636 16.617 -27.003 1.00 14.16 63 ASP B C 1
ATOM 2422 O O . ASP B 1 69 ? 13.291 16.883 -25.880 1.00 15.19 63 ASP B O 1
ATOM 2427 N N . ALA B 1 70 ? 13.765 17.576 -27.941 1.00 14.20 64 ALA B N 1
ATOM 2428 C CA . ALA B 1 70 ? 13.423 18.925 -27.586 1.00 14.83 64 ALA B CA 1
ATOM 2429 C C . ALA B 1 70 ? 11.906 19.144 -27.320 1.00 15.01 64 ALA B C 1
ATOM 2430 O O . ALA B 1 70 ? 11.537 19.844 -26.501 1.00 14.80 64 ALA B O 1
ATOM 2432 N N . MET B 1 71 ? 11.047 18.435 -28.038 1.00 16.41 65 MET B N 1
ATOM 2433 C CA . MET B 1 71 ? 9.603 18.501 -27.764 1.00 14.81 65 MET B CA 1
ATOM 2434 C C . MET B 1 71 ? 9.190 17.852 -26.441 1.00 13.77 65 MET B C 1
ATOM 2435 O O . MET B 1 71 ? 8.385 18.397 -25.754 1.00 13.56 65 MET B O 1
ATOM 2440 N N . TYR B 1 72 ? 9.867 16.721 -26.141 1.00 14.19 66 TYR B N 1
ATOM 2441 C CA . TYR B 1 72 ? 9.660 16.082 -24.795 1.00 15.50 66 TYR B CA 1
ATOM 2442 C C . TYR B 1 72 ? 10.076 17.051 -23.679 1.00 15.28 66 TYR B C 1
ATOM 2443 O O . TYR B 1 72 ? 9.353 17.262 -22.724 1.00 14.98 66 TYR B O 1
ATOM 2452 N N . PHE B 1 73 ? 11.239 17.695 -23.858 1.00 16.37 67 PHE B N 1
ATOM 2453 C CA . PHE B 1 73 ? 11.690 18.594 -22.835 1.00 15.67 67 PHE B CA 1
ATOM 2454 C C . PHE B 1 73 ? 10.767 19.810 -22.768 1.00 16.58 67 PHE B C 1
ATOM 2455 O O . PHE B 1 73 ? 10.441 20.335 -21.712 1.00 14.82 67 PHE B O 1
ATOM 2463 N N . ALA B 1 74 ? 10.335 20.265 -23.948 1.00 14.95 68 ALA B N 1
ATOM 2464 C CA . ALA B 1 74 ? 9.329 21.343 -23.947 1.00 15.90 68 ALA B CA 1
ATOM 2465 C C . ALA B 1 74 ? 8.109 21.058 -23.095 1.00 17.07 68 ALA B C 1
ATOM 2466 O O . ALA B 1 74 ? 7.601 21.895 -22.405 1.00 16.64 68 ALA B O 1
ATOM 2468 N N . GLY B 1 75 ? 7.598 19.837 -23.130 1.00 16.78 69 GLY B N 1
ATOM 2469 C CA . GLY B 1 75 ? 6.513 19.532 -22.256 1.00 17.39 69 GLY B CA 1
ATOM 2470 C C . GLY B 1 75 ? 6.841 19.666 -20.753 1.00 16.78 69 GLY B C 1
ATOM 2471 O O . GLY B 1 75 ? 5.954 20.035 -19.977 1.00 16.33 69 GLY B O 1
ATOM 2472 N N . ILE B 1 76 ? 8.061 19.276 -20.397 1.00 16.86 70 ILE B N 1
ATOM 2473 C CA . ILE B 1 76 ? 8.455 19.383 -18.982 1.00 17.60 70 ILE B CA 1
ATOM 2474 C C . ILE B 1 76 ? 8.526 20.830 -18.502 1.00 18.09 70 ILE B C 1
ATOM 2475 O O . ILE B 1 76 ? 8.195 21.064 -17.341 1.00 20.63 70 ILE B O 1
ATOM 2480 N N . ILE B 1 77 ? 8.932 21.768 -19.351 1.00 16.74 71 ILE B N 1
ATOM 2481 C CA . ILE B 1 77 ? 9.115 23.157 -18.943 1.00 18.44 71 ILE B CA 1
ATOM 2482 C C . ILE B 1 77 ? 7.919 24.026 -19.322 1.00 19.25 71 ILE B C 1
ATOM 2483 O O . ILE B 1 77 ? 7.889 25.253 -19.057 1.00 19.68 71 ILE B O 1
ATOM 2488 N N . ALA B 1 78 ? 6.922 23.423 -19.951 1.00 17.56 72 ALA B N 1
ATOM 2489 C CA . ALA B 1 78 ? 5.745 24.205 -20.285 1.00 18.35 72 ALA B CA 1
ATOM 2490 C C . ALA B 1 78 ? 4.986 24.646 -19.031 1.00 19.24 72 ALA B C 1
ATOM 2491 O O . ALA B 1 78 ? 5.154 24.125 -17.887 1.00 21.19 72 ALA B O 1
ATOM 2493 N N . ASP B 1 79 ? 4.152 25.684 -19.167 1.00 19.97 73 ASP B N 1
ATOM 2494 C CA . ASP B 1 79 ? 3.285 26.123 -18.045 1.00 18.88 73 ASP B CA 1
ATOM 2495 C C . ASP B 1 79 ? 1.829 25.722 -18.304 1.00 20.23 73 ASP B C 1
ATOM 2496 O O . ASP B 1 79 ? 1.019 26.491 -18.846 1.00 20.99 73 ASP B O 1
ATOM 2501 N N . PRO B 1 80 ? 1.465 24.486 -17.938 1.00 20.19 74 PRO B N 1
ATOM 2502 C CA . PRO B 1 80 ? 0.172 24.014 -18.401 1.00 20.80 74 PRO B CA 1
ATOM 2503 C C . PRO B 1 80 ? -1.050 24.742 -17.788 1.00 22.19 74 PRO B C 1
ATOM 2504 O O . PRO B 1 80 ? -2.129 24.765 -18.384 1.00 20.88 74 PRO B O 1
ATOM 2508 N N . LYS B 1 81 ? -0.883 25.365 -16.629 1.00 23.23 75 LYS B N 1
ATOM 2509 C CA . LYS B 1 81 ? -1.930 26.196 -16.035 1.00 25.15 75 LYS B CA 1
ATOM 2510 C C . LYS B 1 81 ? -2.089 27.504 -16.780 1.00 24.56 75 LYS B C 1
ATOM 2511 O O . LYS B 1 81 ? -3.148 28.103 -16.710 1.00 29.33 75 LYS B O 1
ATOM 2517 N N . ALA B 1 82 ? -1.130 27.887 -17.595 1.00 20.15 76 ALA B N 1
ATOM 2518 C CA . ALA B 1 82 ? -1.273 29.081 -18.418 1.00 22.72 76 ALA B CA 1
ATOM 2519 C C . ALA B 1 82 ? -1.687 28.763 -19.884 1.00 23.70 76 ALA B C 1
ATOM 2520 O O . ALA B 1 82 ? -2.047 29.664 -20.661 1.00 26.92 76 ALA B O 1
ATOM 2522 N N . MET B 1 83 ? -1.721 27.471 -20.230 1.00 20.21 77 MET B N 1
ATOM 2523 C CA . MET B 1 83 ? -2.002 27.105 -21.609 1.00 19.08 77 MET B CA 1
ATOM 2524 C C . MET B 1 83 ? -3.459 26.981 -21.858 1.00 18.24 77 MET B C 1
ATOM 2525 O O . MET B 1 83 ? -4.199 26.363 -21.047 1.00 22.40 77 MET B O 1
ATOM 2530 N N . SER B 1 84 ? -3.914 27.565 -22.966 1.00 17.57 78 SER B N 1
ATOM 2531 C CA . SER B 1 84 ? -5.293 27.535 -23.283 1.00 17.92 78 SER B CA 1
ATOM 2532 C C . SER B 1 84 ? -5.686 26.302 -24.135 1.00 17.38 78 SER B C 1
ATOM 2533 O O . SER B 1 84 ? -4.771 25.595 -24.620 1.00 17.37 78 SER B O 1
ATOM 2536 N N . GLU B 1 85 ? -6.973 26.158 -24.386 1.00 16.64 79 GLU B N 1
ATOM 2537 C CA . GLU B 1 85 ? -7.425 25.046 -25.282 1.00 17.37 79 GLU B CA 1
ATOM 2538 C C . GLU B 1 85 ? -6.771 25.186 -26.692 1.00 16.16 79 GLU B C 1
ATOM 2539 O O . GLU B 1 85 ? -6.272 24.186 -27.287 1.00 16.81 79 GLU B O 1
ATOM 2545 N N . SER B 1 86 ? -6.752 26.399 -27.257 1.00 15.90 80 SER B N 1
ATOM 2546 C CA A SER B 1 86 ? -6.049 26.586 -28.547 0.50 15.74 80 SER B CA 1
ATOM 2547 C CA B SER B 1 86 ? -6.051 26.634 -28.488 0.50 16.08 80 SER B CA 1
ATOM 2548 C C . SER B 1 86 ? -4.577 26.221 -28.436 1.00 15.50 80 SER B C 1
ATOM 2549 O O . SER B 1 86 ? -4.041 25.668 -29.398 1.00 15.58 80 SER B O 1
ATOM 2554 N N . ASP B 1 87 ? -3.910 26.502 -27.290 1.00 14.85 81 ASP B N 1
ATOM 2555 C CA . ASP B 1 87 ? -2.490 26.161 -27.197 1.00 15.25 81 ASP B CA 1
ATOM 2556 C C . ASP B 1 87 ? -2.391 24.617 -27.293 1.00 12.88 81 ASP B C 1
ATOM 2557 O O . ASP B 1 87 ? -1.530 24.106 -27.989 1.00 13.95 81 ASP B O 1
ATOM 2562 N N . PHE B 1 88 ? -3.253 23.921 -26.567 1.00 13.37 82 PHE B N 1
ATOM 2563 C CA . PHE B 1 88 ? -3.241 22.431 -26.686 1.00 13.10 82 PHE B CA 1
ATOM 2564 C C . PHE B 1 88 ? -3.580 21.945 -28.060 1.00 13.97 82 PHE B C 1
ATOM 2565 O O . PHE B 1 88 ? -3.006 20.925 -28.526 1.00 13.82 82 PHE B O 1
ATOM 2573 N N . ASP B 1 89 ? -4.468 22.630 -28.779 1.00 14.05 83 ASP B N 1
ATOM 2574 C CA . ASP B 1 89 ? -4.796 22.157 -30.168 1.00 14.60 83 ASP B CA 1
ATOM 2575 C C . ASP B 1 89 ? -3.537 22.288 -31.016 1.00 13.56 83 ASP B C 1
ATOM 2576 O O . ASP B 1 89 ? -3.253 21.441 -31.869 1.00 12.97 83 ASP B O 1
ATOM 2581 N N . ARG B 1 90 ? -2.766 23.418 -30.841 1.00 12.38 84 ARG B N 1
ATOM 2582 C CA . ARG B 1 90 ? -1.551 23.548 -31.589 1.00 13.10 84 ARG B CA 1
ATOM 2583 C C . ARG B 1 90 ? -0.552 22.426 -31.292 1.00 11.61 84 ARG B C 1
ATOM 2584 O O . ARG B 1 90 ? 0.120 21.881 -32.188 1.00 12.71 84 ARG B O 1
ATOM 2592 N N . TRP B 1 91 ? -0.405 22.142 -29.988 1.00 11.72 85 TRP B N 1
ATOM 2593 C CA . TRP B 1 91 ? 0.577 21.111 -29.588 1.00 14.04 85 TRP B CA 1
ATOM 2594 C C . TRP B 1 91 ? 0.160 19.696 -30.123 1.00 12.48 85 TRP B C 1
ATOM 2595 O O . TRP B 1 91 ? 0.982 19.025 -30.707 1.00 14.46 85 TRP B O 1
ATOM 2606 N N . ILE B 1 92 ? -1.127 19.378 -30.029 1.00 13.23 86 ILE B N 1
ATOM 2607 C CA . ILE B 1 92 ? -1.522 18.059 -30.550 1.00 12.54 86 ILE B CA 1
ATOM 2608 C C . ILE B 1 92 ? -1.414 17.962 -32.093 1.00 10.67 86 ILE B C 1
ATOM 2609 O O . ILE B 1 92 ? -1.053 16.930 -32.639 1.00 12.75 86 ILE B O 1
ATOM 2614 N N . ASP B 1 93 ? -1.544 19.131 -32.759 1.00 11.80 87 ASP B N 1
ATOM 2615 C CA . ASP B 1 93 ? -1.375 19.084 -34.212 1.00 12.60 87 ASP B CA 1
ATOM 2616 C C . ASP B 1 93 ? 0.062 18.780 -34.601 1.00 12.93 87 ASP B C 1
ATOM 2617 O O . ASP B 1 93 ? 0.307 18.220 -35.724 1.00 15.50 87 ASP B O 1
ATOM 2622 N N . GLY B 1 94 ? 1.032 19.102 -33.715 1.00 13.24 88 GLY B N 1
ATOM 2623 C CA . GLY B 1 94 ? 2.456 18.740 -33.957 1.00 13.09 88 GLY B CA 1
ATOM 2624 C C . GLY B 1 94 ? 2.890 17.386 -33.422 1.00 13.10 88 GLY B C 1
ATOM 2625 O O . GLY B 1 94 ? 4.039 17.059 -33.589 1.00 12.84 88 GLY B O 1
ATOM 2626 N N . ALA B 1 95 ? 1.963 16.687 -32.787 1.00 12.73 89 ALA B N 1
ATOM 2627 C CA . ALA B 1 95 ? 2.389 15.432 -32.146 1.00 11.48 89 ALA B CA 1
ATOM 2628 C C . ALA B 1 95 ? 2.289 14.307 -33.195 1.00 10.54 89 ALA B C 1
ATOM 2629 O O . ALA B 1 95 ? 1.247 13.618 -33.370 1.00 13.99 89 ALA B O 1
ATOM 2631 N N . TYR B 1 96 ? 3.385 14.161 -33.939 1.00 12.11 90 TYR B N 1
ATOM 2632 C CA . TYR B 1 96 ? 3.304 13.408 -35.183 1.00 14.08 90 TYR B CA 1
ATOM 2633 C C . TYR B 1 96 ? 3.328 11.912 -34.994 1.00 13.72 90 TYR B C 1
ATOM 2634 O O . TYR B 1 96 ? 3.120 11.153 -35.970 1.00 14.70 90 TYR B O 1
ATOM 2643 N N . PHE B 1 97 ? 3.614 11.479 -33.733 1.00 13.38 91 PHE B N 1
ATOM 2644 C CA . PHE B 1 97 ? 3.584 10.010 -33.447 1.00 12.23 91 PHE B CA 1
ATOM 2645 C C . PHE B 1 97 ? 3.178 9.857 -31.972 1.00 13.66 91 PHE B C 1
ATOM 2646 O O . PHE B 1 97 ? 3.162 10.840 -31.216 1.00 12.31 91 PHE B O 1
ATOM 2654 N N . TYR B 1 98 ? 2.894 8.607 -31.610 1.00 11.98 92 TYR B N 1
ATOM 2655 C CA . TYR B 1 98 ? 2.186 8.358 -30.319 1.00 11.51 92 TYR B CA 1
ATOM 2656 C C . TYR B 1 98 ? 3.029 8.773 -29.151 1.00 11.08 92 TYR B C 1
ATOM 2657 O O . TYR B 1 98 ? 2.449 9.035 -28.118 1.00 11.31 92 TYR B O 1
ATOM 2666 N N . MET B 1 99 ? 4.351 8.704 -29.203 1.00 11.52 93 MET B N 1
ATOM 2667 C CA . MET B 1 99 ? 5.081 9.109 -27.967 1.00 12.10 93 MET B CA 1
ATOM 2668 C C . MET B 1 99 ? 4.785 10.582 -27.643 1.00 10.88 93 MET B C 1
ATOM 2669 O O . MET B 1 99 ? 4.732 10.981 -26.461 1.00 12.63 93 MET B O 1
ATOM 2674 N N . LEU B 1 100 ? 4.686 11.408 -28.703 1.00 11.80 94 LEU B N 1
ATOM 2675 C CA . LEU B 1 100 ? 4.292 12.792 -28.460 1.00 11.14 94 LEU B CA 1
ATOM 2676 C C . LEU B 1 100 ? 2.850 12.970 -28.013 1.00 12.85 94 LEU B C 1
ATOM 2677 O O . LEU B 1 100 ? 2.560 13.746 -27.078 1.00 13.98 94 LEU B O 1
ATOM 2682 N N . SER B 1 101 ? 1.919 12.272 -28.647 1.00 11.37 95 SER B N 1
ATOM 2683 C CA . SER B 1 101 ? 0.571 12.425 -28.140 1.00 11.16 95 SER B CA 1
ATOM 2684 C C . SER B 1 101 ? 0.380 11.907 -26.712 1.00 11.85 95 SER B C 1
ATOM 2685 O O . SER B 1 101 ? -0.295 12.550 -25.912 1.00 13.50 95 SER B O 1
ATOM 2688 N N . ASP B 1 102 ? 0.960 10.754 -26.415 1.00 11.18 96 ASP B N 1
ATOM 2689 C CA . ASP B 1 102 ? 0.602 10.074 -25.137 1.00 11.60 96 ASP B CA 1
ATOM 2690 C C . ASP B 1 102 ? 1.515 10.504 -23.992 1.00 12.04 96 ASP B C 1
ATOM 2691 O O . ASP B 1 102 ? 0.969 10.659 -22.901 1.00 12.11 96 ASP B O 1
ATOM 2696 N N . TYR B 1 103 ? 2.817 10.790 -24.252 1.00 11.13 97 TYR B N 1
ATOM 2697 C CA . TYR B 1 103 ? 3.777 10.984 -23.140 1.00 10.71 97 TYR B CA 1
ATOM 2698 C C . TYR B 1 103 ? 4.268 12.419 -23.049 1.00 14.58 97 TYR B C 1
ATOM 2699 O O . TYR B 1 103 ? 5.011 12.765 -22.123 1.00 14.86 97 TYR B O 1
ATOM 2708 N N . VAL B 1 104 ? 3.796 13.292 -23.985 1.00 11.49 98 VAL B N 1
ATOM 2709 C CA . VAL B 1 104 ? 4.213 14.735 -23.933 1.00 12.04 98 VAL B CA 1
ATOM 2710 C C . VAL B 1 104 ? 2.978 15.591 -23.841 1.00 13.03 98 VAL B C 1
ATOM 2711 O O . VAL B 1 104 ? 2.679 16.176 -22.791 1.00 13.37 98 VAL B O 1
ATOM 2715 N N . VAL B 1 105 ? 2.175 15.621 -24.911 1.00 11.04 99 VAL B N 1
ATOM 2716 C CA . VAL B 1 105 ? 1.012 16.483 -24.906 1.00 11.68 99 VAL B CA 1
ATOM 2717 C C . VAL B 1 105 ? -0.018 16.016 -23.872 1.00 10.96 99 VAL B C 1
ATOM 2718 O O . VAL B 1 105 ? -0.522 16.862 -23.113 1.00 12.59 99 VAL B O 1
ATOM 2722 N N . ALA B 1 106 ? -0.314 14.699 -23.799 1.00 11.15 100 ALA B N 1
ATOM 2723 C CA . ALA B 1 106 ? -1.370 14.303 -22.855 1.00 11.37 100 ALA B CA 1
ATOM 2724 C C . ALA B 1 106 ? -0.893 14.501 -21.403 1.00 10.91 100 ALA B C 1
ATOM 2725 O O . ALA B 1 106 ? -1.697 14.763 -20.522 1.00 12.20 100 ALA B O 1
ATOM 2727 N N . VAL B 1 107 ? 0.417 14.400 -21.175 1.00 11.67 101 VAL B N 1
ATOM 2728 C CA . VAL B 1 107 ? 0.922 14.576 -19.762 1.00 12.55 101 VAL B CA 1
ATOM 2729 C C . VAL B 1 107 ? 0.830 16.071 -19.428 1.00 13.43 101 VAL B C 1
ATOM 2730 O O . VAL B 1 107 ? 0.324 16.420 -18.334 1.00 14.14 101 VAL B O 1
ATOM 2734 N N . THR B 1 108 ? 1.322 16.936 -20.308 1.00 13.09 102 THR B N 1
ATOM 2735 C CA . THR B 1 108 ? 1.122 18.377 -20.055 1.00 14.39 102 THR B CA 1
ATOM 2736 C C . THR B 1 108 ? -0.342 18.698 -19.832 1.00 13.01 102 THR B C 1
ATOM 2737 O O . THR B 1 108 ? -0.699 19.466 -18.910 1.00 14.93 102 THR B O 1
ATOM 2741 N N . LEU B 1 109 ? -1.254 18.146 -20.669 1.00 11.43 103 LEU B N 1
ATOM 2742 C CA . LEU B 1 109 ? -2.683 18.432 -20.516 1.00 12.47 103 LEU B CA 1
ATOM 2743 C C . LEU B 1 109 ? -3.217 17.971 -19.134 1.00 14.28 103 LEU B C 1
ATOM 2744 O O . LEU B 1 109 ? -4.037 18.605 -18.529 1.00 15.09 103 LEU B O 1
ATOM 2749 N N . SER B 1 110 ? -2.678 16.829 -18.669 1.00 14.16 104 SER B N 1
ATOM 2750 C CA . SER B 1 110 ? -3.108 16.295 -17.395 1.00 13.96 104 SER B CA 1
ATOM 2751 C C . SER B 1 110 ? -2.705 17.147 -16.223 1.00 15.60 104 SER B C 1
ATOM 2752 O O . SER B 1 110 ? -3.287 16.972 -15.143 1.00 17.12 104 SER B O 1
ATOM 2755 N N . GLU B 1 111 ? -1.809 18.097 -16.444 1.00 16.65 105 GLU B N 1
ATOM 2756 C CA A GLU B 1 111 ? -1.414 19.030 -15.393 0.50 17.24 105 GLU B CA 1
ATOM 2757 C CA B GLU B 1 111 ? -1.384 19.034 -15.416 0.50 17.18 105 GLU B CA 1
ATOM 2758 C C . GLU B 1 111 ? -2.111 20.374 -15.531 1.00 18.92 105 GLU B C 1
ATOM 2759 O O . GLU B 1 111 ? -1.756 21.322 -14.781 1.00 21.46 105 GLU B O 1
ATOM 2770 N N . SER B 1 112 ? -3.106 20.467 -16.424 1.00 17.79 106 SER B N 1
ATOM 2771 C CA . SER B 1 112 ? -3.775 21.776 -16.677 1.00 20.22 106 SER B CA 1
ATOM 2772 C C . SER B 1 112 ? -5.082 21.787 -15.960 1.00 22.71 106 SER B C 1
ATOM 2773 O O . SER B 1 112 ? -5.484 20.789 -15.423 1.00 26.31 106 SER B O 1
ATOM 2776 N N . ASN B 1 113 ? -5.798 22.893 -16.000 1.00 24.75 107 ASN B N 1
ATOM 2777 C CA . ASN B 1 113 ? -7.112 22.953 -15.397 1.00 25.92 107 ASN B CA 1
ATOM 2778 C C . ASN B 1 113 ? -8.246 22.621 -16.349 1.00 25.10 107 ASN B C 1
ATOM 2779 O O . ASN B 1 113 ? -9.411 22.617 -15.954 1.00 28.28 107 ASN B O 1
ATOM 2784 N N . ILE B 1 114 ? -7.924 22.287 -17.612 1.00 19.30 108 ILE B N 1
ATOM 2785 C CA . ILE B 1 114 ? -8.981 22.028 -18.568 1.00 18.35 108 ILE B CA 1
ATOM 2786 C C . ILE B 1 114 ? -8.774 20.599 -19.161 1.00 15.97 108 ILE B C 1
ATOM 2787 O O . ILE B 1 114 ? -9.230 20.293 -20.265 1.00 17.88 108 ILE B O 1
ATOM 2792 N N . ALA B 1 115 ? -8.189 19.710 -18.359 1.00 15.09 109 ALA B N 1
ATOM 2793 C CA . ALA B 1 115 ? -7.737 18.372 -18.887 1.00 14.00 109 ALA B CA 1
ATOM 2794 C C . ALA B 1 115 ? -8.944 17.556 -19.400 1.00 16.83 109 ALA B C 1
ATOM 2795 O O . ALA B 1 115 ? -8.917 17.046 -20.498 1.00 17.24 109 ALA B O 1
ATOM 2797 N N . GLN B 1 116 ? -10.020 17.415 -18.587 1.00 16.91 110 GLN B N 1
ATOM 2798 C CA . GLN B 1 116 ? -11.119 16.543 -19.031 1.00 18.23 110 GLN B CA 1
ATOM 2799 C C . GLN B 1 116 ? -11.849 17.143 -20.225 1.00 18.00 110 GLN B C 1
ATOM 2800 O O . GLN B 1 116 ? -12.181 16.447 -21.182 1.00 19.90 110 GLN B O 1
ATOM 2806 N N . ASP B 1 117 ? -12.078 18.456 -20.238 1.00 20.03 111 ASP B N 1
ATOM 2807 C CA . ASP B 1 117 ? -12.814 19.038 -21.346 1.00 20.12 111 ASP B CA 1
ATOM 2808 C C . ASP B 1 117 ? -12.076 18.836 -22.654 1.00 19.36 111 ASP B C 1
ATOM 2809 O O . ASP B 1 117 ? -12.671 18.475 -23.658 1.00 20.47 111 ASP B O 1
ATOM 2814 N N . VAL B 1 118 ? -10.762 19.060 -22.660 1.00 16.41 112 VAL B N 1
ATOM 2815 C CA . VAL B 1 118 ? -9.973 18.910 -23.894 1.00 16.33 112 VAL B CA 1
ATOM 2816 C C . VAL B 1 118 ? -9.913 17.425 -24.240 1.00 16.42 112 VAL B C 1
ATOM 2817 O O . VAL B 1 118 ? -10.054 17.065 -25.410 1.00 16.85 112 VAL B O 1
ATOM 2821 N N . ALA B 1 119 ? -9.584 16.594 -23.250 1.00 15.63 113 ALA B N 1
ATOM 2822 C CA . ALA B 1 119 ? -9.466 15.189 -23.572 1.00 15.75 113 ALA B CA 1
ATOM 2823 C C . ALA B 1 119 ? -10.767 14.622 -24.107 1.00 15.64 113 ALA B C 1
ATOM 2824 O O . ALA B 1 119 ? -10.689 13.715 -24.938 1.00 15.82 113 ALA B O 1
ATOM 2826 N N . ASP B 1 120 ? -11.919 15.069 -23.621 1.00 15.19 114 ASP B N 1
ATOM 2827 C CA . ASP B 1 120 ? -13.141 14.538 -24.129 1.00 17.55 114 ASP B CA 1
ATOM 2828 C C . ASP B 1 120 ? -13.326 14.929 -25.622 1.00 16.35 114 ASP B C 1
ATOM 2829 O O . ASP B 1 120 ? -13.753 14.103 -26.435 1.00 16.92 114 ASP B O 1
ATOM 2834 N N . LYS B 1 121 ? -13.013 16.159 -25.995 1.00 17.84 115 LYS B N 1
ATOM 2835 C CA A LYS B 1 121 ? -13.067 16.608 -27.396 0.50 18.39 115 LYS B CA 1
ATOM 2836 C CA B LYS B 1 121 ? -13.140 16.538 -27.386 0.50 18.35 115 LYS B CA 1
ATOM 2837 C C . LYS B 1 121 ? -12.175 15.712 -28.246 1.00 18.89 115 LYS B C 1
ATOM 2838 O O . LYS B 1 121 ? -12.525 15.245 -29.349 1.00 17.38 115 LYS B O 1
ATOM 2849 N N . TRP B 1 122 ? -10.963 15.446 -27.720 1.00 16.34 116 TRP B N 1
ATOM 2850 C CA . TRP B 1 122 ? -10.002 14.673 -28.502 1.00 15.26 116 TRP B CA 1
ATOM 2851 C C . TRP B 1 122 ? -10.478 13.218 -28.640 1.00 14.37 116 TRP B C 1
ATOM 2852 O O . TRP B 1 122 ? -10.319 12.655 -29.712 1.00 14.79 116 TRP B O 1
ATOM 2863 N N . ILE B 1 123 ? -11.013 12.621 -27.568 1.00 13.63 117 ILE B N 1
ATOM 2864 C CA . ILE B 1 123 ? -11.577 11.246 -27.689 1.00 14.59 117 ILE B CA 1
ATOM 2865 C C . ILE B 1 123 ? -12.655 11.161 -28.804 1.00 15.43 117 ILE B C 1
ATOM 2866 O O . ILE B 1 123 ? -12.772 10.175 -29.575 1.00 17.19 117 ILE B O 1
ATOM 2871 N N . ALA B 1 124 ? -13.445 12.219 -28.828 1.00 16.95 118 ALA B N 1
ATOM 2872 C CA . ALA B 1 124 ? -14.540 12.248 -29.823 1.00 17.98 118 ALA B CA 1
ATOM 2873 C C . ALA B 1 124 ? -14.119 12.673 -31.244 1.00 17.67 118 ALA B C 1
ATOM 2874 O O . ALA B 1 124 ? -14.943 12.689 -32.178 1.00 20.90 118 ALA B O 1
ATOM 2876 N N . SER B 1 125 ? -12.890 13.072 -31.469 1.00 16.58 119 SER B N 1
ATOM 2877 C CA . SER B 1 125 ? -12.433 13.646 -32.776 1.00 16.06 119 SER B CA 1
ATOM 2878 C C . SER B 1 125 ? -12.356 12.721 -33.959 1.00 17.34 119 SER B C 1
ATOM 2879 O O . SER B 1 125 ? -12.372 13.209 -35.126 1.00 18.30 119 SER B O 1
ATOM 2882 N N . GLY B 1 126 ? -12.233 11.391 -33.698 1.00 15.69 120 GLY B N 1
ATOM 2883 C CA . GLY B 1 126 ? -11.924 10.489 -34.785 1.00 17.24 120 GLY B CA 1
ATOM 2884 C C . GLY B 1 126 ? -10.531 10.416 -35.308 1.00 16.16 120 GLY B C 1
ATOM 2885 O O . GLY B 1 126 ? -10.218 9.680 -36.253 1.00 19.29 120 GLY B O 1
ATOM 2886 N N . ASP B 1 127 ? -9.651 11.258 -34.771 1.00 15.23 121 ASP B N 1
ATOM 2887 C CA A ASP B 1 127 ? -8.288 11.292 -35.256 0.50 16.15 121 ASP B CA 1
ATOM 2888 C CA B ASP B 1 127 ? -8.268 11.294 -35.272 0.50 16.98 121 ASP B CA 1
ATOM 2889 C C . ASP B 1 127 ? -7.403 10.413 -34.384 1.00 16.56 121 ASP B C 1
ATOM 2890 O O . ASP B 1 127 ? -7.405 10.635 -33.173 1.00 16.49 121 ASP B O 1
ATOM 2899 N N . GLU B 1 128 ? -6.742 9.401 -34.999 1.00 14.69 122 GLU B N 1
ATOM 2900 C CA . GLU B 1 128 ? -5.963 8.411 -34.230 1.00 13.71 122 GLU B CA 1
ATOM 2901 C C . GLU B 1 128 ? -5.150 8.987 -33.073 1.00 12.72 122 GLU B C 1
ATOM 2902 O O . GLU B 1 128 ? -5.353 8.534 -31.891 1.00 13.57 122 GLU B O 1
ATOM 2908 N N . LEU B 1 129 ? -4.240 9.909 -33.356 1.00 12.65 123 LEU B N 1
ATOM 2909 C CA . LEU B 1 129 ? -3.298 10.389 -32.283 1.00 11.91 123 LEU B CA 1
ATOM 2910 C C . LEU B 1 129 ? -3.981 11.364 -31.305 1.00 13.79 123 LEU B C 1
ATOM 2911 O O . LEU B 1 129 ? -3.610 11.401 -30.107 1.00 13.49 123 LEU B O 1
ATOM 2916 N N . LYS B 1 130 ? -4.944 12.168 -31.762 1.00 12.07 124 LYS B N 1
ATOM 2917 C CA A LYS B 1 130 ? -5.622 13.022 -30.824 0.50 12.25 124 LYS B CA 1
ATOM 2918 C CA B LYS B 1 130 ? -5.662 13.010 -30.854 0.50 12.98 124 LYS B CA 1
ATOM 2919 C C . LYS B 1 130 ? -6.449 12.138 -29.865 1.00 12.42 124 LYS B C 1
ATOM 2920 O O . LYS B 1 130 ? -6.448 12.395 -28.658 1.00 12.55 124 LYS B O 1
ATOM 2931 N N . MET B 1 131 ? -7.109 11.096 -30.412 1.00 12.68 125 MET B N 1
ATOM 2932 C CA . MET B 1 131 ? -7.870 10.228 -29.509 1.00 13.57 125 MET B CA 1
ATOM 2933 C C . MET B 1 131 ? -6.914 9.490 -28.571 1.00 13.17 125 MET B C 1
ATOM 2934 O O . MET B 1 131 ? -7.233 9.368 -27.360 1.00 13.59 125 MET B O 1
ATOM 2939 N N . SER B 1 132 ? -5.775 9.071 -29.090 1.00 12.61 126 SER B N 1
ATOM 2940 C CA . SER B 1 132 ? -4.772 8.428 -28.194 1.00 10.88 126 SER B CA 1
ATOM 2941 C C . SER B 1 132 ? -4.402 9.369 -27.055 1.00 12.94 126 SER B C 1
ATOM 2942 O O . SER B 1 132 ? -4.269 8.945 -25.854 1.00 12.02 126 SER B O 1
ATOM 2945 N N . ALA B 1 133 ? -4.146 10.656 -27.338 1.00 13.50 127 ALA B N 1
ATOM 2946 C CA . ALA B 1 133 ? -3.773 11.624 -26.250 1.00 11.77 127 ALA B CA 1
ATOM 2947 C C . ALA B 1 133 ? -4.937 11.757 -25.283 1.00 11.29 127 ALA B C 1
ATOM 2948 O O . ALA B 1 133 ? -4.657 11.914 -24.096 1.00 12.95 127 ALA B O 1
ATOM 2950 N N . GLY B 1 134 ? -6.187 11.764 -25.796 1.00 12.10 128 GLY B N 1
ATOM 2951 C CA . GLY B 1 134 ? -7.297 12.024 -24.833 1.00 12.33 128 GLY B CA 1
ATOM 2952 C C . GLY B 1 134 ? -7.421 10.865 -23.838 1.00 12.07 128 GLY B C 1
ATOM 2953 O O . GLY B 1 134 ? -7.533 11.054 -22.664 1.00 12.51 128 GLY B O 1
ATOM 2954 N N . TRP B 1 135 ? -7.350 9.657 -24.394 1.00 11.39 129 TRP B N 1
ATOM 2955 C CA . TRP B 1 135 ? -7.438 8.460 -23.532 1.00 11.94 129 TRP B CA 1
ATOM 2956 C C . TRP B 1 135 ? -6.238 8.451 -22.593 1.00 12.06 129 TRP B C 1
ATOM 2957 O O . TRP B 1 135 ? -6.424 8.095 -21.377 1.00 12.33 129 TRP B O 1
ATOM 2968 N N . SER B 1 136 ? -5.049 8.741 -23.118 1.00 12.23 130 SER B N 1
ATOM 2969 C CA . SER B 1 136 ? -3.881 8.770 -22.264 1.00 12.42 130 SER B CA 1
ATOM 2970 C C . SER B 1 136 ? -3.997 9.750 -21.133 1.00 12.12 130 SER B C 1
ATOM 2971 O O . SER B 1 136 ? -3.608 9.448 -19.995 1.00 12.41 130 SER B O 1
ATOM 2974 N N . CYS B 1 137 ? -4.473 10.980 -21.457 1.00 11.52 131 CYS B N 1
ATOM 2975 C CA . CYS B 1 137 ? -4.650 12.031 -20.435 1.00 12.23 131 CYS B CA 1
ATOM 2976 C C . CYS B 1 137 ? -5.508 11.472 -19.278 1.00 13.57 131 CYS B C 1
ATOM 2977 O O . CYS B 1 137 ? -5.109 11.675 -18.130 1.00 14.84 131 CYS B O 1
ATOM 2980 N N . TYR B 1 138 ? -6.605 10.754 -19.579 1.00 13.32 132 TYR B N 1
ATOM 2981 C CA . TYR B 1 138 ? -7.430 10.226 -18.485 1.00 13.09 132 TYR B CA 1
ATOM 2982 C C . TYR B 1 138 ? -6.599 9.232 -17.686 1.00 15.28 132 TYR B C 1
ATOM 2983 O O . TYR B 1 138 ? -6.770 9.169 -16.436 1.00 14.56 132 TYR B O 1
ATOM 2992 N N . CYS B 1 139 ? -5.741 8.403 -18.325 1.00 13.42 133 CYS B N 1
ATOM 2993 C CA . CYS B 1 139 ? -4.884 7.491 -17.522 1.00 13.48 133 CYS B CA 1
ATOM 2994 C C . CYS B 1 139 ? -4.040 8.284 -16.564 1.00 13.66 133 CYS B C 1
ATOM 2995 O O . CYS B 1 139 ? -3.917 7.930 -15.344 1.00 15.21 133 CYS B O 1
ATOM 2998 N N . TRP B 1 140 ? -3.465 9.406 -16.998 1.00 12.94 134 TRP B N 1
ATOM 2999 C CA . TRP B 1 140 ? -2.584 10.169 -16.098 1.00 13.66 134 TRP B CA 1
ATOM 3000 C C . TRP B 1 140 ? -3.373 10.831 -14.992 1.00 15.11 134 TRP B C 1
ATOM 3001 O O . TRP B 1 140 ? -2.907 10.880 -13.873 1.00 15.51 134 TRP B O 1
ATOM 3012 N N . LEU B 1 141 ? -4.565 11.335 -15.346 1.00 14.70 135 LEU B N 1
ATOM 3013 C CA . LEU B 1 141 ? -5.440 11.980 -14.331 1.00 14.45 135 LEU B CA 1
ATOM 3014 C C . LEU B 1 141 ? -5.820 10.947 -13.300 1.00 14.04 135 LEU B C 1
ATOM 3015 O O . LEU B 1 141 ? -5.799 11.256 -12.081 1.00 17.72 135 LEU B O 1
ATOM 3020 N N . LEU B 1 142 ? -6.149 9.730 -13.681 1.00 15.34 136 LEU B N 1
ATOM 3021 C CA . LEU B 1 142 ? -6.615 8.791 -12.618 1.00 15.49 136 LEU B CA 1
ATOM 3022 C C . LEU B 1 142 ? -5.501 8.410 -11.720 1.00 19.05 136 LEU B C 1
ATOM 3023 O O . LEU B 1 142 ? -5.743 7.924 -10.593 1.00 19.25 136 LEU B O 1
ATOM 3028 N N . GLY B 1 143 ? -4.240 8.636 -12.125 1.00 19.26 137 GLY B N 1
ATOM 3029 C CA . GLY B 1 143 ? -3.159 8.350 -11.128 1.00 21.11 137 GLY B CA 1
ATOM 3030 C C . GLY B 1 143 ? -2.716 9.537 -10.314 1.00 24.31 137 GLY B C 1
ATOM 3031 O O . GLY B 1 143 ? -1.980 9.355 -9.304 1.00 25.43 137 GLY B O 1
ATOM 3032 N N . ASN B 1 144 ? -3.102 10.745 -10.705 1.00 24.36 138 ASN B N 1
ATOM 3033 C CA . ASN B 1 144 ? -2.619 11.959 -10.002 1.00 25.81 138 ASN B CA 1
ATOM 3034 C C . ASN B 1 144 ? -3.784 12.685 -9.357 1.00 27.61 138 ASN B C 1
ATOM 3035 O O . ASN B 1 144 ? -3.614 13.859 -8.911 1.00 31.27 138 ASN B O 1
ATOM 3040 N N . ARG B 1 145 ? -4.959 12.088 -9.348 1.00 24.02 139 ARG B N 1
ATOM 3041 C CA . ARG B 1 145 ? -6.078 12.829 -8.776 1.00 24.74 139 ARG B CA 1
ATOM 3042 C C . ARG B 1 145 ? -6.905 11.932 -7.927 1.00 23.31 139 ARG B C 1
ATOM 3043 O O . ARG B 1 145 ? -6.944 10.756 -8.146 1.00 20.58 139 ARG B O 1
ATOM 3051 N N . LYS B 1 146 ? -7.483 12.490 -6.858 1.00 22.94 140 LYS B N 1
ATOM 3052 C CA . LYS B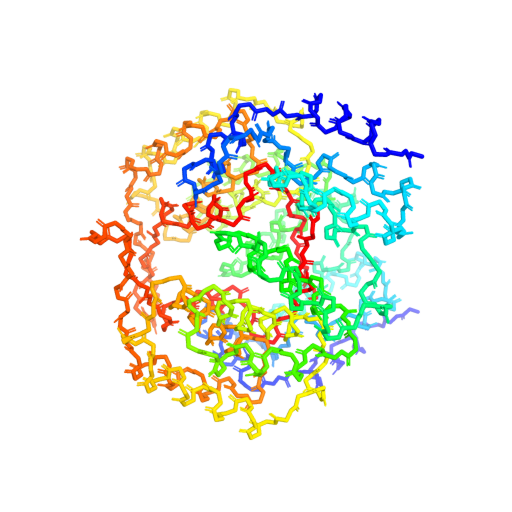 1 146 ? -8.395 11.719 -6.043 1.00 23.93 140 LYS B CA 1
ATOM 3053 C C . LYS B 1 146 ? -9.639 11.274 -6.792 1.00 21.69 140 LYS B C 1
ATOM 3054 O O . LYS B 1 146 ? -10.037 11.932 -7.756 1.00 22.10 140 LYS B O 1
ATOM 3060 N N . ASP B 1 147 ? -10.274 10.171 -6.350 1.00 21.33 141 ASP B N 1
ATOM 3061 C CA . ASP B 1 147 ? -11.442 9.615 -7.057 1.00 22.18 141 ASP B CA 1
ATOM 3062 C C . ASP B 1 147 ? -12.562 10.633 -7.200 1.00 23.04 141 ASP B C 1
ATOM 3063 O O . ASP B 1 147 ? -13.268 10.667 -8.186 1.00 21.71 141 ASP B O 1
ATOM 3068 N N . ASN B 1 148 ? -12.675 11.512 -6.200 1.00 25.68 142 ASN B N 1
ATOM 3069 C CA . ASN B 1 148 ? -13.723 12.513 -6.297 1.00 26.32 142 ASN B CA 1
ATOM 3070 C C . ASN B 1 148 ? -13.564 13.593 -7.366 1.00 26.49 142 ASN B C 1
ATOM 3071 O O . ASN B 1 148 ? -14.493 14.317 -7.625 1.00 26.43 142 ASN B O 1
ATOM 3076 N N . ALA B 1 149 ? -12.437 13.643 -8.072 1.00 23.47 143 ALA B N 1
ATOM 3077 C CA . ALA B 1 149 ? -12.281 14.547 -9.226 1.00 24.00 143 ALA B CA 1
ATOM 3078 C C . ALA B 1 149 ? -13.007 14.035 -10.474 1.00 23.23 143 ALA B C 1
ATOM 3079 O O . ALA B 1 149 ? -13.037 14.726 -11.496 1.00 24.75 143 ALA B O 1
ATOM 3081 N N . PHE B 1 150 ? -13.558 12.818 -10.421 1.00 20.66 144 PHE B N 1
ATOM 3082 C CA . PHE B 1 150 ? -14.214 12.214 -11.539 1.00 20.58 144 PHE B CA 1
ATOM 3083 C C . PHE B 1 150 ? -15.648 11.881 -11.209 1.00 22.03 144 PHE B C 1
ATOM 3084 O O . PHE B 1 150 ? -15.972 11.550 -10.055 1.00 22.98 144 PHE B O 1
ATOM 3092 N N . SER B 1 151 ? -16.439 11.971 -12.249 1.00 20.46 145 SER B N 1
ATOM 3093 C CA . SER B 1 151 ? -17.849 11.553 -12.267 1.00 20.16 145 SER B CA 1
ATOM 3094 C C . SER B 1 151 ? -17.869 10.058 -12.564 1.00 21.54 145 SER B C 1
ATOM 3095 O O . SER B 1 151 ? -17.427 9.601 -13.626 1.00 20.08 145 SER B O 1
ATOM 3098 N N . GLU B 1 152 ? -18.396 9.262 -11.611 1.00 19.71 146 GLU B N 1
ATOM 3099 C CA . GLU B 1 152 ? -18.456 7.803 -11.792 1.00 19.27 146 GLU B CA 1
ATOM 3100 C C . GLU B 1 152 ? -19.243 7.457 -13.057 1.00 19.02 146 GLU B C 1
ATOM 3101 O O . GLU B 1 152 ? -18.902 6.496 -13.819 1.00 19.13 146 GLU B O 1
ATOM 3107 N N . SER B 1 153 ? -20.399 8.119 -13.295 1.00 19.36 147 SER B N 1
ATOM 3108 C CA . SER B 1 153 ? -21.216 7.706 -14.439 1.00 20.62 147 SER B CA 1
ATOM 3109 C C . SER B 1 153 ? -20.468 8.029 -15.743 1.00 18.36 147 SER B C 1
ATOM 3110 O O . SER B 1 153 ? -20.578 7.300 -16.695 1.00 18.83 147 SER B O 1
ATOM 3113 N N . LYS B 1 154 ? -19.654 9.122 -15.744 1.00 18.32 148 LYS B N 1
ATOM 3114 C CA . LYS B 1 154 ? -18.913 9.462 -16.944 1.00 18.56 148 LYS B CA 1
ATOM 3115 C C . LYS B 1 154 ? -17.815 8.411 -17.162 1.00 16.56 148 LYS B C 1
ATOM 3116 O O . LYS B 1 154 ? -17.672 7.916 -18.295 1.00 17.57 148 LYS B O 1
ATOM 3122 N N . ILE B 1 155 ? -17.141 8.019 -16.085 1.00 16.82 149 ILE B N 1
ATOM 3123 C CA . ILE B 1 155 ? -16.079 7.002 -16.289 1.00 15.71 149 ILE B CA 1
ATOM 3124 C C . ILE B 1 155 ? -16.672 5.645 -16.735 1.00 15.79 149 ILE B C 1
ATOM 3125 O O . ILE B 1 155 ? -16.119 4.954 -17.599 1.00 15.38 149 ILE B O 1
ATOM 3130 N N . SER B 1 156 ? -17.860 5.328 -16.193 1.00 16.54 150 SER B N 1
ATOM 3131 C CA . SER B 1 156 ? -18.571 4.115 -16.580 1.00 17.00 150 SER B CA 1
ATOM 3132 C C . SER B 1 156 ? -18.956 4.082 -18.062 1.00 16.02 150 SER B C 1
ATOM 3133 O O . SER B 1 156 ? -18.789 3.105 -18.793 1.00 17.41 150 SER B O 1
ATOM 3136 N N . ASP B 1 157 ? -19.474 5.231 -18.504 1.00 17.87 151 ASP B N 1
ATOM 3137 C CA . ASP B 1 157 ? -19.850 5.341 -19.904 1.00 17.66 151 ASP B CA 1
ATOM 3138 C C . ASP B 1 157 ? -18.599 5.296 -20.818 1.00 16.38 151 ASP B C 1
ATOM 3139 O O . ASP B 1 157 ? -18.657 4.744 -21.907 1.00 17.62 151 ASP B O 1
ATOM 3144 N N . MET B 1 158 ? -17.469 5.815 -20.303 1.00 15.26 152 MET B N 1
ATOM 3145 C CA . MET B 1 158 ? -16.197 5.666 -21.029 1.00 14.73 152 MET B CA 1
ATOM 3146 C C . MET B 1 158 ? -15.764 4.203 -21.166 1.00 14.20 152 MET B C 1
ATOM 3147 O O . MET B 1 158 ? -15.264 3.773 -22.217 1.00 14.79 152 MET B O 1
ATOM 3152 N N . LEU B 1 159 ? -15.916 3.447 -20.061 1.00 14.49 153 LEU B N 1
ATOM 3153 C CA . LEU B 1 159 ? -15.649 2.016 -20.190 1.00 15.51 153 LEU B CA 1
ATOM 3154 C C . LEU B 1 159 ? -16.508 1.314 -21.224 1.00 15.15 153 LEU B C 1
ATOM 3155 O O . LEU B 1 159 ? -16.035 0.481 -21.930 1.00 16.09 153 LEU B O 1
ATOM 3160 N N . GLU B 1 160 ? -17.780 1.701 -21.271 1.00 15.89 154 GLU B N 1
ATOM 3161 C CA . GLU B 1 160 ? -18.661 1.138 -22.300 1.00 18.60 154 GLU B CA 1
ATOM 3162 C C . GLU B 1 160 ? -18.223 1.561 -23.688 1.00 15.52 154 GLU B C 1
ATOM 3163 O O . GLU B 1 160 ? -18.316 0.752 -24.565 1.00 16.82 154 GLU B O 1
ATOM 3169 N N . MET B 1 161 ? -17.694 2.795 -23.874 1.00 18.17 155 MET B N 1
ATOM 3170 C CA A MET B 1 161 ? -17.208 3.258 -25.165 0.50 17.24 155 MET B CA 1
ATOM 3171 C CA B MET B 1 161 ? -17.195 3.267 -25.173 0.50 17.22 155 MET B CA 1
ATOM 3172 C C . MET B 1 161 ? -16.014 2.385 -25.587 1.00 18.14 155 MET B C 1
ATOM 3173 O O . MET B 1 161 ? -15.915 1.943 -26.715 1.00 16.86 155 MET B O 1
ATOM 3182 N N . VAL B 1 162 ? -15.153 2.065 -24.626 1.00 16.55 156 VAL B N 1
ATOM 3183 C CA . VAL B 1 162 ? -14.013 1.175 -24.904 1.00 15.20 156 VAL B CA 1
ATOM 3184 C C . VAL B 1 162 ? -14.501 -0.200 -25.363 1.00 15.14 156 VAL B C 1
ATOM 3185 O O . VAL B 1 162 ? -14.076 -0.684 -26.414 1.00 15.74 156 VAL B O 1
ATOM 3189 N N . LYS B 1 163 ? -15.439 -0.793 -24.601 1.00 15.66 157 LYS B N 1
ATOM 3190 C CA . LYS B 1 163 ? -15.965 -2.088 -25.002 1.00 17.00 157 LYS B CA 1
ATOM 3191 C C . LYS B 1 163 ? -16.564 -2.042 -26.397 1.00 17.02 157 LYS B C 1
ATOM 3192 O O . LYS B 1 163 ? -16.317 -2.948 -27.204 1.00 19.32 157 LYS B O 1
ATOM 3198 N N . ASP B 1 164 ? -17.307 -0.952 -26.662 1.00 17.78 158 ASP B N 1
ATOM 3199 C CA . ASP B 1 164 ? -18.026 -0.845 -27.951 1.00 20.01 158 ASP B CA 1
ATOM 3200 C C . ASP B 1 164 ? -17.129 -0.548 -29.150 1.00 20.69 158 ASP B C 1
ATOM 3201 O O . ASP B 1 164 ? -17.455 -0.944 -30.299 1.00 21.06 158 ASP B O 1
ATOM 3206 N N . THR B 1 165 ? -15.957 0.081 -28.929 1.00 18.67 159 THR B N 1
ATOM 3207 C CA . THR B 1 165 ? -15.221 0.622 -30.075 1.00 16.85 159 THR B CA 1
ATOM 3208 C C . THR B 1 165 ? -13.742 0.227 -30.157 1.00 17.76 159 THR B C 1
ATOM 3209 O O . THR B 1 165 ? -13.118 0.446 -31.191 1.00 18.00 159 THR B O 1
ATOM 3213 N N . ILE B 1 166 ? -13.213 -0.392 -29.099 1.00 14.09 160 ILE B N 1
ATOM 3214 C CA . ILE B 1 166 ? -11.779 -0.686 -29.161 1.00 14.47 160 ILE B CA 1
ATOM 3215 C C . ILE B 1 166 ? -11.330 -1.536 -30.368 1.00 16.11 160 ILE B C 1
ATOM 3216 O O . ILE B 1 166 ? -10.254 -1.332 -30.951 1.00 16.24 160 ILE B O 1
ATOM 3221 N N . HIS B 1 167 ? -12.119 -2.563 -30.717 1.00 16.62 161 HIS B N 1
ATOM 3222 C CA . HIS B 1 167 ? -11.635 -3.509 -31.730 1.00 18.08 161 HIS B CA 1
ATOM 3223 C C . HIS B 1 167 ? -11.527 -2.909 -33.128 1.00 20.14 161 HIS B C 1
ATOM 3224 O O . HIS B 1 167 ? -10.662 -3.403 -33.876 1.00 22.60 161 HIS B O 1
ATOM 3231 N N . HIS B 1 168 ? -12.308 -1.841 -33.357 1.00 20.82 162 HIS B N 1
ATOM 3232 C CA A HIS B 1 168 ? -12.230 -1.171 -34.676 0.50 21.45 162 HIS B CA 1
ATOM 3233 C CA B HIS B 1 168 ? -12.481 -1.026 -34.577 0.50 22.44 162 HIS B CA 1
ATOM 3234 C C . HIS B 1 168 ? -11.629 0.234 -34.578 1.00 21.75 162 HIS B C 1
ATOM 3235 O O . HIS B 1 168 ? -11.660 1.039 -35.535 1.00 23.90 162 HIS B O 1
ATOM 3248 N N . SER B 1 169 ? -10.977 0.503 -33.472 1.00 18.22 163 SER B N 1
ATOM 3249 C CA . SER B 1 169 ? -10.253 1.784 -33.387 1.00 16.39 163 SER B CA 1
ATOM 3250 C C . SER B 1 169 ? -8.931 1.779 -34.109 1.00 16.38 163 SER B C 1
ATOM 3251 O O . SER B 1 169 ? -8.326 0.724 -34.345 1.00 16.69 163 SER B O 1
ATOM 3254 N N . PRO B 1 170 ? -8.413 2.980 -34.420 1.00 16.59 164 PRO B N 1
ATOM 3255 C CA . PRO B 1 170 ? -7.019 3.064 -34.966 1.00 15.98 164 PRO B CA 1
ATOM 3256 C C . PRO B 1 170 ? -5.971 2.375 -34.037 1.00 14.41 164 PRO B C 1
ATOM 3257 O O . PRO B 1 170 ? -6.231 2.326 -32.821 1.00 15.68 164 PRO B O 1
ATOM 3261 N N . GLU B 1 171 ? -4.905 1.855 -34.580 1.00 15.82 165 GLU B N 1
ATOM 3262 C CA . GLU B 1 171 ? -4.016 0.970 -33.850 1.00 16.83 165 GLU B CA 1
ATOM 3263 C C . GLU B 1 171 ? -3.418 1.664 -32.635 1.00 17.35 165 GLU B C 1
ATOM 3264 O O . GLU B 1 171 ? -3.305 1.053 -31.557 1.00 16.79 165 GLU B O 1
ATOM 3270 N N . ARG B 1 172 ? -2.969 2.922 -32.742 1.00 15.42 166 ARG B N 1
ATOM 3271 C CA . ARG B 1 172 ? -2.399 3.574 -31.502 1.00 13.66 166 ARG B CA 1
ATOM 3272 C C . ARG B 1 172 ? -3.449 3.928 -30.540 1.00 14.60 166 ARG B C 1
ATOM 3273 O O . ARG B 1 172 ? -3.215 3.908 -29.281 1.00 17.09 166 ARG B O 1
ATOM 3281 N N . THR B 1 173 ? -4.691 4.206 -31.010 1.00 14.82 167 THR B N 1
ATOM 3282 C CA . THR B 1 173 ? -5.764 4.550 -30.104 1.00 12.52 167 THR B CA 1
ATOM 3283 C C . THR B 1 173 ? -6.110 3.310 -29.275 1.00 15.07 167 THR B C 1
ATOM 3284 O O . THR B 1 173 ? -6.406 3.445 -28.077 1.00 16.91 167 THR B O 1
ATOM 3288 N N . LYS B 1 174 ? -6.085 2.134 -29.926 1.00 15.29 168 LYS B N 1
ATOM 3289 C CA . LYS B 1 174 ? -6.337 0.895 -29.140 1.00 14.39 168 LYS B CA 1
ATOM 3290 C C . LYS B 1 174 ? -5.436 0.806 -27.931 1.00 14.33 168 LYS B C 1
ATOM 3291 O O . LYS B 1 174 ? -5.924 0.383 -26.855 1.00 14.38 168 LYS B O 1
ATOM 3297 N N . SER B 1 175 ? -4.154 1.076 -28.064 1.00 15.37 169 SER B N 1
ATOM 3298 C CA A SER B 1 175 ? -3.197 0.964 -26.936 0.50 15.05 169 SER B CA 1
ATOM 3299 C CA B SER B 1 175 ? -3.279 0.860 -26.916 0.50 15.18 169 SER B CA 1
ATOM 3300 C C . SER B 1 175 ? -3.651 1.847 -25.792 1.00 13.60 169 SER B C 1
ATOM 3301 O O . SER B 1 175 ? -3.649 1.439 -24.605 1.00 13.85 169 SER B O 1
ATOM 3306 N N . ALA B 1 176 ? -4.030 3.087 -26.120 1.00 12.84 170 ALA B N 1
ATOM 3307 C CA . ALA B 1 176 ? -4.394 4.019 -25.082 1.00 11.68 170 ALA B CA 1
ATOM 3308 C C . ALA B 1 176 ? -5.723 3.669 -24.417 1.00 12.21 170 ALA B C 1
ATOM 3309 O O . ALA B 1 176 ? -5.889 3.826 -23.221 1.00 12.48 170 ALA B O 1
ATOM 3311 N N . MET B 1 177 ? -6.644 3.170 -25.206 1.00 12.27 171 MET B N 1
ATOM 3312 C CA . MET B 1 177 ? -7.948 2.698 -24.655 1.00 12.65 171 MET B CA 1
ATOM 3313 C C . MET B 1 177 ? -7.740 1.487 -23.733 1.00 12.33 171 MET B C 1
ATOM 3314 O O . MET B 1 177 ? -8.381 1.414 -22.660 1.00 13.78 171 MET B O 1
ATOM 3319 N N . ASN B 1 178 ? -6.849 0.561 -24.124 1.00 12.17 172 ASN B N 1
ATOM 3320 C CA . ASN B 1 178 ? -6.518 -0.571 -23.217 1.00 13.74 172 ASN B CA 1
ATOM 3321 C C . ASN B 1 178 ? -5.851 0.021 -21.948 1.00 13.22 172 ASN B C 1
ATOM 3322 O O . ASN B 1 178 ? -6.110 -0.476 -20.799 1.00 14.37 172 ASN B O 1
ATOM 3327 N N . ASN B 1 179 ? -4.998 1.054 -22.067 1.00 12.63 173 ASN B N 1
ATOM 3328 C CA . ASN B 1 179 ? -4.392 1.616 -20.842 1.00 13.12 173 ASN B CA 1
ATOM 3329 C C . ASN B 1 179 ? -5.503 2.220 -19.951 1.00 12.44 173 ASN B C 1
ATOM 3330 O O . ASN B 1 179 ? -5.495 2.043 -18.723 1.00 12.81 173 ASN B O 1
ATOM 3335 N N . PHE B 1 180 ? -6.530 2.871 -20.530 1.00 12.78 174 PHE B N 1
ATOM 3336 C CA . PHE B 1 180 ? -7.583 3.418 -19.715 1.00 12.45 174 PHE B CA 1
ATOM 3337 C C . PHE B 1 180 ? -8.374 2.316 -19.001 1.00 12.34 174 PHE B C 1
ATOM 3338 O O . PHE B 1 180 ? -8.653 2.457 -17.779 1.00 13.19 174 PHE B O 1
ATOM 3346 N N . LEU B 1 181 ? -8.673 1.230 -19.711 1.00 12.53 175 LEU B N 1
ATOM 3347 C CA . LEU B 1 181 ? -9.383 0.107 -19.051 1.00 14.36 175 LEU B CA 1
ATOM 3348 C C . LEU B 1 181 ? -8.577 -0.473 -17.866 1.00 13.07 175 LEU B C 1
ATOM 3349 O O . LEU B 1 181 ? -9.128 -0.668 -16.773 1.00 14.87 175 LEU B O 1
ATOM 3354 N N . ASN B 1 182 ? -7.268 -0.689 -18.052 1.00 13.67 176 ASN B N 1
ATOM 3355 C CA . ASN B 1 182 ? -6.393 -1.187 -16.972 1.00 12.11 176 ASN B CA 1
ATOM 3356 C C . ASN B 1 182 ? -6.308 -0.188 -15.851 1.00 13.34 176 ASN B C 1
ATOM 3357 O O . ASN B 1 182 ? -6.308 -0.549 -14.659 1.00 14.39 176 ASN B O 1
ATOM 3362 N N . THR B 1 183 ? -6.226 1.114 -16.226 1.00 11.25 177 THR B N 1
ATOM 3363 C CA . THR B 1 183 ? -5.985 2.194 -15.195 1.00 11.99 177 THR B CA 1
ATOM 3364 C C . THR B 1 183 ? -7.256 2.351 -14.347 1.00 13.72 177 THR B C 1
ATOM 3365 O O . THR B 1 183 ? -7.171 2.529 -13.146 1.00 14.18 177 THR B O 1
ATOM 3369 N N . VAL B 1 184 ? -8.446 2.331 -14.978 1.00 13.44 178 VAL B N 1
ATOM 3370 C CA . VAL B 1 184 ? -9.662 2.358 -14.207 1.00 14.12 178 VAL B CA 1
ATOM 3371 C C . VAL B 1 184 ? -9.729 1.173 -13.233 1.00 14.59 178 VAL B C 1
ATOM 3372 O O . VAL B 1 184 ? -9.987 1.388 -12.042 1.00 14.65 178 VAL B O 1
ATOM 3376 N N . ALA B 1 185 ? -9.405 -0.018 -13.732 1.00 13.20 179 ALA B N 1
ATOM 3377 C CA . ALA B 1 185 ? -9.488 -1.238 -12.897 1.00 14.34 179 ALA B CA 1
ATOM 3378 C C . ALA B 1 185 ? -8.650 -1.109 -11.634 1.00 15.76 179 ALA B C 1
ATOM 3379 O O . ALA B 1 185 ? -9.094 -1.576 -10.537 1.00 19.02 179 ALA B O 1
ATOM 3381 N N . ILE B 1 186 ? -7.493 -0.468 -11.716 1.00 13.79 180 ILE B N 1
ATOM 3382 C CA . ILE B 1 186 ? -6.581 -0.416 -10.546 1.00 14.76 180 ILE B CA 1
ATOM 3383 C C . ILE B 1 186 ? -6.648 0.843 -9.766 1.00 16.74 180 ILE B C 1
ATOM 3384 O O . ILE B 1 186 ? -6.593 0.824 -8.536 1.00 17.96 180 ILE B O 1
ATOM 3389 N N . SER B 1 187 ? -6.793 1.952 -10.448 1.00 15.88 181 SER B N 1
ATOM 3390 C CA . SER B 1 187 ? -6.682 3.249 -9.814 1.00 15.09 181 SER B CA 1
ATOM 3391 C C . SER B 1 187 ? -7.997 3.964 -9.585 1.00 15.74 181 SER B C 1
ATOM 3392 O O . SER B 1 187 ? -7.993 5.022 -8.949 1.00 17.97 181 SER B O 1
ATOM 3395 N N . TYR B 1 188 ? -9.140 3.439 -10.065 1.00 15.47 182 TYR B N 1
ATOM 3396 C CA . TYR B 1 188 ? -10.429 4.040 -9.808 1.00 15.72 182 TYR B CA 1
ATOM 3397 C C . TYR B 1 188 ? -11.383 3.012 -9.220 1.00 16.21 182 TYR B C 1
ATOM 3398 O O . TYR B 1 188 ? -12.194 2.442 -9.897 1.00 17.21 182 TYR B O 1
ATOM 3407 N N . VAL B 1 189 ? -11.154 2.758 -7.948 1.00 17.84 183 VAL B N 1
ATOM 3408 C CA . VAL B 1 189 ? -11.832 1.562 -7.326 1.00 17.89 183 VAL B CA 1
ATOM 3409 C C . VAL B 1 189 ? -13.378 1.579 -7.337 1.00 17.84 183 VAL B C 1
ATOM 3410 O O . VAL B 1 189 ? -13.941 0.479 -7.330 1.00 18.04 183 VAL B O 1
ATOM 3414 N N . PRO B 1 190 ? -14.065 2.785 -7.405 1.00 17.74 184 PRO B N 1
ATOM 3415 C CA . PRO B 1 190 ? -15.523 2.657 -7.554 1.00 19.35 184 PRO B CA 1
ATOM 3416 C C . PRO B 1 190 ? -15.964 1.853 -8.736 1.00 18.93 184 PRO B C 1
ATOM 3417 O O . PRO B 1 190 ? -17.082 1.278 -8.730 1.00 20.45 184 PRO B O 1
ATOM 3421 N N . LEU B 1 191 ? -15.136 1.758 -9.779 1.00 15.24 185 LEU B N 1
ATOM 3422 C CA . LEU B 1 191 ? -15.476 0.959 -10.917 1.00 15.94 185 LEU B CA 1
ATOM 3423 C C . LEU B 1 191 ? -14.529 -0.200 -11.138 1.00 17.30 185 LEU B C 1
ATOM 3424 O O . LEU B 1 191 ? -14.450 -0.680 -12.280 1.00 16.11 185 LEU B O 1
ATOM 3429 N N . HIS B 1 192 ? -13.876 -0.702 -10.063 1.00 15.75 186 HIS B N 1
ATOM 3430 C CA . HIS B 1 192 ? -13.051 -1.863 -10.211 1.00 14.86 186 HIS B CA 1
ATOM 3431 C C . HIS B 1 192 ? -13.773 -3.013 -10.790 1.00 15.17 186 HIS B C 1
ATOM 3432 O O . HIS B 1 192 ? -13.334 -3.686 -11.758 1.00 16.42 186 HIS B O 1
ATOM 3439 N N . GLU B 1 193 ? -14.935 -3.341 -10.187 1.00 16.07 187 GLU B N 1
ATOM 3440 C CA . GLU B 1 193 ? -15.612 -4.560 -10.643 1.00 17.49 187 GLU B CA 1
ATOM 3441 C C . GLU B 1 193 ? -16.146 -4.408 -12.061 1.00 17.28 187 GLU B C 1
ATOM 3442 O O . GLU B 1 193 ? -16.061 -5.345 -12.870 1.00 16.64 187 GLU B O 1
ATOM 3448 N N . LYS B 1 194 ? -16.673 -3.231 -12.381 1.00 17.14 188 LYS B N 1
ATOM 3449 C CA . LYS B 1 194 ? -17.135 -3.012 -13.731 1.00 17.48 188 LYS B CA 1
ATOM 3450 C C . LYS B 1 194 ? -15.964 -3.141 -14.737 1.00 15.42 188 LYS B C 1
ATOM 3451 O O . LYS B 1 194 ? -16.159 -3.684 -15.803 1.00 14.37 188 LYS B O 1
ATOM 3457 N N . ALA B 1 195 ? -14.773 -2.617 -14.388 1.00 15.71 189 ALA B N 1
ATOM 3458 C CA . ALA B 1 195 ? -13.685 -2.682 -15.333 1.00 15.06 189 ALA B CA 1
ATOM 3459 C C . ALA B 1 195 ? -13.259 -4.094 -15.553 1.00 14.21 189 ALA B C 1
ATOM 3460 O O . ALA B 1 195 ? -12.987 -4.505 -16.699 1.00 14.33 189 ALA B O 1
ATOM 3462 N N . VAL B 1 196 ? -13.318 -4.941 -14.497 1.00 14.14 190 VAL B N 1
ATOM 3463 C CA . VAL B 1 196 ? -13.014 -6.358 -14.660 1.00 16.31 190 VAL B CA 1
ATOM 3464 C C . VAL B 1 196 ? -14.029 -7.036 -15.610 1.00 16.62 190 VAL B C 1
ATOM 3465 O O . VAL B 1 196 ? -13.653 -7.793 -16.480 1.00 15.92 190 VAL B O 1
ATOM 3469 N N . GLU B 1 197 ? -15.305 -6.657 -15.413 1.00 16.48 191 GLU B N 1
ATOM 3470 C CA . GLU B 1 197 ? -16.379 -7.163 -16.323 1.00 18.42 191 GLU B CA 1
ATOM 3471 C C . GLU B 1 197 ? -16.140 -6.800 -17.775 1.00 15.94 191 GLU B C 1
ATOM 3472 O O . GLU B 1 197 ? -16.250 -7.629 -18.733 1.00 18.40 191 GLU B O 1
ATOM 3478 N N . ILE B 1 198 ? -15.779 -5.533 -17.954 1.00 17.34 192 ILE B N 1
ATOM 3479 C CA . ILE B 1 198 ? -15.642 -5.024 -19.323 1.00 16.70 192 ILE B CA 1
ATOM 3480 C C . ILE B 1 198 ? -14.420 -5.662 -19.949 1.00 14.93 192 ILE B C 1
ATOM 3481 O O . ILE B 1 198 ? -14.444 -6.004 -21.175 1.00 15.53 192 ILE B O 1
ATOM 3486 N N . ALA B 1 199 ? -13.335 -5.805 -19.189 1.00 14.25 193 ALA B N 1
ATOM 3487 C CA . ALA B 1 199 ? -12.186 -6.462 -19.783 1.00 14.18 193 ALA B CA 1
ATOM 3488 C C . ALA B 1 199 ? -12.501 -7.918 -20.260 1.00 14.26 193 ALA B C 1
ATOM 3489 O O . ALA B 1 199 ? -11.998 -8.371 -21.349 1.00 16.13 193 ALA B O 1
ATOM 3491 N N . LYS B 1 200 ? -13.308 -8.641 -19.417 1.00 14.51 194 LYS B N 1
ATOM 3492 C CA . LYS B 1 200 ? -13.741 -9.950 -19.864 1.00 16.67 194 LYS B CA 1
ATOM 3493 C C . LYS B 1 200 ? -14.509 -9.916 -21.188 1.00 16.04 194 LYS B C 1
ATOM 3494 O O . LYS B 1 200 ? -14.240 -10.761 -22.080 1.00 19.43 194 LYS B O 1
ATOM 3500 N N . GLU B 1 201 ? -15.407 -8.925 -21.328 1.00 16.57 195 GLU B N 1
ATOM 3501 C CA A GLU B 1 201 ? -16.183 -8.822 -22.577 0.50 17.32 195 GLU B CA 1
ATOM 3502 C CA B GLU B 1 201 ? -16.207 -8.732 -22.570 0.50 17.03 195 GLU B CA 1
ATOM 3503 C C . GLU B 1 201 ? -15.340 -8.355 -23.771 1.00 16.72 195 GLU B C 1
ATOM 3504 O O . GLU B 1 201 ? -15.551 -8.772 -24.935 1.00 18.98 195 GLU B O 1
ATOM 3515 N N . VAL B 1 202 ? -14.310 -7.534 -23.523 1.00 16.13 196 VAL B N 1
ATOM 3516 C CA . VAL B 1 202 ? -13.425 -7.156 -24.586 1.00 15.05 196 VAL B CA 1
ATOM 3517 C C . VAL B 1 202 ? -12.607 -8.293 -25.129 1.00 16.44 196 VAL B C 1
ATOM 3518 O O . VAL B 1 202 ? -12.382 -8.381 -26.347 1.00 18.15 196 VAL B O 1
ATOM 3522 N N . GLY B 1 203 ? -12.147 -9.170 -24.238 1.00 16.83 197 GLY B N 1
ATOM 3523 C CA . GLY B 1 203 ? -11.353 -10.336 -24.693 1.00 18.41 197 GLY B CA 1
ATOM 3524 C C . GLY B 1 203 ? -10.002 -9.852 -25.195 1.00 16.88 197 GLY B C 1
ATOM 3525 O O . GLY B 1 203 ? -9.329 -9.094 -24.505 1.00 19.59 197 GLY B O 1
ATOM 3526 N N . ILE B 1 204 ? -9.560 -10.349 -26.322 1.00 18.07 198 ILE B N 1
ATOM 3527 C CA . ILE B 1 204 ? -8.215 -10.139 -26.768 1.00 17.32 198 ILE B CA 1
ATOM 3528 C C . ILE B 1 204 ? -8.275 -9.126 -27.909 1.00 18.17 198 ILE B C 1
ATOM 3529 O O . ILE B 1 204 ? -9.181 -9.175 -28.776 1.00 19.85 198 ILE B O 1
ATOM 3534 N N . VAL B 1 205 ? -7.409 -8.099 -27.841 1.00 16.59 199 VAL B N 1
ATOM 3535 C CA . VAL B 1 205 ? -7.331 -7.082 -28.878 1.00 16.42 199 VAL B CA 1
ATOM 3536 C C . VAL B 1 205 ? -5.989 -7.211 -29.592 1.00 16.89 199 VAL B C 1
ATOM 3537 O O . VAL B 1 205 ? -4.925 -7.020 -29.017 1.00 18.29 199 VAL B O 1
ATOM 3541 N N . GLU B 1 206 ? -6.055 -7.507 -30.880 1.00 15.62 200 GLU B N 1
ATOM 3542 C CA . GLU B 1 206 ? -4.849 -7.592 -31.676 1.00 15.55 200 GLU B CA 1
ATOM 3543 C C . GLU B 1 206 ? -4.457 -6.184 -32.153 1.00 17.52 200 GLU B C 1
ATOM 3544 O O . GLU B 1 206 ? -5.279 -5.485 -32.795 1.00 17.72 200 GLU B O 1
ATOM 3550 N N . VAL B 1 207 ? -3.277 -5.762 -31.795 1.00 17.21 201 VAL B N 1
ATOM 3551 C CA . VAL B 1 207 ? -2.768 -4.483 -32.308 1.00 17.28 201 VAL B CA 1
ATOM 3552 C C . VAL B 1 207 ? -1.834 -4.793 -33.471 1.00 18.13 201 VAL B C 1
ATOM 3553 O O . VAL B 1 207 ? -1.024 -5.769 -33.383 1.00 20.19 201 VAL B O 1
ATOM 3557 N N . LYS B 1 208 ? -1.971 -4.035 -34.554 1.00 18.16 202 LYS B N 1
ATOM 3558 C CA . LYS B 1 208 ? -1.054 -4.171 -35.693 1.00 20.66 202 LYS B CA 1
ATOM 3559 C C . LYS B 1 208 ? -0.180 -2.925 -35.813 1.00 22.27 202 LYS B C 1
ATOM 3560 O O . LYS B 1 208 ? -0.515 -1.844 -35.338 1.00 21.82 202 LYS B O 1
ATOM 3566 N N . ARG B 1 209 ? 0.928 -3.076 -36.505 1.00 21.84 203 ARG B N 1
ATOM 3567 C CA . ARG B 1 209 ? 1.637 -1.908 -37.003 1.00 23.18 203 ARG B CA 1
ATOM 3568 C C . ARG B 1 209 ? 2.132 -2.238 -38.394 1.00 24.09 203 ARG B C 1
ATOM 3569 O O . ARG B 1 209 ? 2.650 -3.315 -38.557 1.00 23.15 203 ARG B O 1
ATOM 3577 N N . ASP B 1 210 ? 2.048 -1.286 -39.322 1.00 25.70 204 ASP B N 1
ATOM 3578 C CA . ASP B 1 210 ? 2.434 -1.489 -40.739 1.00 30.05 204 ASP B CA 1
ATOM 3579 C C . ASP B 1 210 ? 1.724 -2.700 -41.252 1.00 31.41 204 ASP B C 1
ATOM 3580 O O . ASP B 1 210 ? 2.292 -3.522 -42.023 1.00 31.50 204 ASP B O 1
ATOM 3585 N N . ASN B 1 211 ? 0.462 -2.798 -40.831 1.00 32.04 205 ASN B N 1
ATOM 3586 C CA . ASN B 1 211 ? -0.454 -3.880 -41.238 1.00 34.90 205 ASN B CA 1
ATOM 3587 C C . ASN B 1 211 ? 0.018 -5.293 -40.938 1.00 33.88 205 ASN B C 1
ATOM 3588 O O . ASN B 1 211 ? -0.321 -6.248 -41.668 1.00 36.65 205 ASN B O 1
ATOM 3593 N N . LYS B 1 212 ? 0.808 -5.446 -39.891 1.00 32.56 206 LYS B N 1
ATOM 3594 C CA . LYS B 1 212 ? 1.212 -6.761 -39.423 1.00 31.42 206 LYS B CA 1
ATOM 3595 C C . LYS B 1 212 ? 0.974 -6.838 -37.928 1.00 30.07 206 LYS B C 1
ATOM 3596 O O . LYS B 1 212 ? 1.023 -5.833 -37.247 1.00 26.76 206 LYS B O 1
ATOM 3602 N N . LYS B 1 213 ? 0.690 -8.035 -37.426 1.00 29.71 207 LYS B N 1
ATOM 3603 C CA . LYS B 1 213 ? 0.467 -8.213 -35.981 1.00 28.26 207 LYS B CA 1
ATOM 3604 C C . LYS B 1 213 ? 1.610 -7.725 -35.170 1.00 29.11 207 LYS B C 1
ATOM 3605 O O . LYS B 1 213 ? 2.763 -8.042 -35.466 1.00 29.73 207 LYS B O 1
ATOM 3611 N N . SER B 1 214 ? 1.298 -6.943 -34.136 1.00 26.36 208 SER B N 1
ATOM 3612 C CA . SER B 1 214 ? 2.308 -6.334 -33.286 1.00 27.51 208 SER B CA 1
ATOM 3613 C C . SER B 1 214 ? 2.174 -6.891 -31.875 1.00 26.19 208 SER B C 1
ATOM 3614 O O . SER B 1 214 ? 3.205 -7.240 -31.201 1.00 30.19 208 SER B O 1
ATOM 3617 N N . SER B 1 215 ? 0.932 -7.016 -31.371 1.00 23.91 209 SER B N 1
ATOM 3618 C CA A SER B 1 215 ? 0.698 -7.547 -30.017 0.50 23.54 209 SER B CA 1
ATOM 3619 C CA B SER B 1 215 ? 0.752 -7.698 -30.086 0.50 22.53 209 SER B CA 1
ATOM 3620 C C . SER B 1 215 ? -0.699 -8.087 -29.884 1.00 21.15 209 SER B C 1
ATOM 3621 O O . SER B 1 215 ? -1.557 -7.720 -30.653 1.00 20.39 209 SER B O 1
ATOM 3626 N N . LEU B 1 216 ? -0.922 -8.931 -28.883 1.00 20.70 210 LEU B N 1
ATOM 3627 C CA . LEU B 1 216 ? -2.251 -9.410 -28.529 1.00 20.02 210 LEU B CA 1
ATOM 3628 C C . LEU B 1 216 ? -2.508 -8.913 -27.148 1.00 22.03 210 LEU B C 1
ATOM 3629 O O . LEU B 1 216 ? -2.026 -9.541 -26.181 1.00 24.20 210 LEU B O 1
ATOM 3634 N N . LEU B 1 217 ? -3.227 -7.788 -26.999 1.00 17.92 211 LEU B N 1
ATOM 3635 C CA . LEU B 1 217 ? -3.431 -7.244 -25.655 1.00 18.49 211 LEU B CA 1
ATOM 3636 C C . LEU B 1 217 ? -4.507 -8.028 -24.931 1.00 17.32 211 LEU B C 1
ATOM 3637 O O . LEU B 1 217 ? -5.565 -8.365 -25.498 1.00 17.34 211 LEU B O 1
ATOM 3642 N N . ASN B 1 218 ? -4.247 -8.275 -23.653 1.00 16.81 212 ASN B N 1
ATOM 3643 C CA . ASN B 1 218 ? -5.143 -9.085 -22.830 1.00 16.18 212 ASN B CA 1
ATOM 3644 C C . ASN B 1 218 ? -5.420 -8.339 -21.563 1.00 16.77 212 ASN B C 1
ATOM 3645 O O . ASN B 1 218 ? -4.715 -8.467 -20.561 1.00 16.83 212 ASN B O 1
ATOM 3650 N N . ALA B 1 219 ? -6.480 -7.510 -21.583 1.00 15.74 213 ALA B N 1
ATOM 3651 C CA . ALA B 1 219 ? -6.667 -6.629 -20.475 1.00 14.92 213 ALA B CA 1
ATOM 3652 C C . ALA B 1 219 ? -7.074 -7.405 -19.225 1.00 13.80 213 ALA B C 1
ATOM 3653 O O . ALA B 1 219 ? -6.699 -6.963 -18.123 1.00 15.96 213 ALA B O 1
ATOM 3655 N N . SER B 1 220 ? -7.808 -8.515 -19.402 1.00 14.49 214 SER B N 1
ATOM 3656 C CA . SER B 1 220 ? -8.143 -9.245 -18.165 1.00 15.72 214 SER B CA 1
ATOM 3657 C C . SER B 1 220 ? -6.875 -9.702 -17.424 1.00 15.82 214 SER B C 1
ATOM 3658 O O . SER B 1 220 ? -6.866 -9.642 -16.167 1.00 16.30 214 SER B O 1
ATOM 3661 N N . GLU B 1 221 ? -5.925 -10.189 -18.194 1.00 16.63 215 GLU B N 1
ATOM 3662 C CA . GLU B 1 221 ? -4.659 -10.767 -17.624 1.00 16.45 215 GLU B CA 1
ATOM 3663 C C . GLU B 1 221 ? -3.831 -9.647 -17.054 1.00 19.70 215 GLU B C 1
ATOM 3664 O O . GLU B 1 221 ? -3.260 -9.819 -15.945 1.00 19.44 215 GLU B O 1
ATOM 3670 N N . SER B 1 222 ? -3.772 -8.474 -17.712 1.00 18.73 216 SER B N 1
ATOM 3671 C CA A SER B 1 222 ? -2.950 -7.334 -17.188 0.50 19.03 216 SER B CA 1
ATOM 3672 C CA B SER B 1 222 ? -2.886 -7.416 -17.169 0.50 17.79 216 SER B CA 1
ATOM 3673 C C . SER B 1 222 ? -3.490 -6.863 -15.888 1.00 18.12 216 SER B C 1
ATOM 3674 O O . SER B 1 222 ? -2.742 -6.504 -14.952 1.00 17.95 216 SER B O 1
ATOM 3679 N N . ILE B 1 223 ? -4.815 -6.801 -15.790 1.00 15.58 217 ILE B N 1
ATOM 3680 C CA . ILE B 1 223 ? -5.436 -6.352 -14.575 1.00 14.02 217 ILE B CA 1
ATOM 3681 C C . ILE B 1 223 ? -5.143 -7.363 -13.465 1.00 15.30 217 ILE B C 1
ATOM 3682 O O . ILE B 1 223 ? -4.828 -6.934 -12.332 1.00 15.99 217 ILE B O 1
ATOM 3687 N N . GLN B 1 224 ? -5.251 -8.654 -13.776 1.00 15.98 218 GLN B N 1
ATOM 3688 C CA . GLN B 1 224 ? -4.887 -9.640 -12.749 1.00 16.74 218 GLN B CA 1
ATOM 3689 C C . GLN B 1 224 ? -3.451 -9.567 -12.321 1.00 15.98 218 GLN B C 1
ATOM 3690 O O . GLN B 1 224 ? -3.206 -9.768 -11.106 1.00 17.79 218 GLN B O 1
ATOM 3696 N N . LYS B 1 225 ? -2.549 -9.254 -13.207 1.00 16.97 219 LYS B N 1
ATOM 3697 C CA A LYS B 1 225 ? -1.113 -9.165 -12.871 0.50 17.78 219 LYS B CA 1
ATOM 3698 C CA B LYS B 1 225 ? -1.149 -9.211 -12.837 0.50 18.01 219 LYS B CA 1
ATOM 3699 C C . LYS B 1 225 ? -0.962 -8.053 -11.856 1.00 18.95 219 LYS B C 1
ATOM 3700 O O . LYS B 1 225 ? -0.128 -8.116 -10.954 1.00 20.19 219 LYS B O 1
ATOM 3711 N N . GLU B 1 226 ? -1.770 -6.983 -11.956 1.00 18.37 220 GLU B N 1
ATOM 3712 C CA . GLU B 1 226 ? -1.636 -5.865 -11.014 1.00 17.15 220 GLU B CA 1
ATOM 3713 C C . GLU B 1 226 ? -2.203 -6.274 -9.658 1.00 17.14 220 GLU B C 1
ATOM 3714 O O . GLU B 1 226 ? -1.677 -5.952 -8.593 1.00 16.92 220 GLU B O 1
ATOM 3720 N N . LEU B 1 227 ? -3.315 -7.019 -9.629 1.00 16.39 221 LEU B N 1
ATOM 3721 C CA . LEU B 1 227 ? -3.881 -7.567 -8.432 1.00 15.23 221 LEU B CA 1
ATOM 3722 C C . LEU B 1 227 ? -2.921 -8.576 -7.733 1.00 15.77 221 LEU B C 1
ATOM 3723 O O . LEU B 1 227 ? -2.833 -8.590 -6.490 1.00 17.07 221 LEU B O 1
ATOM 3728 N N . ASP B 1 228 ? -2.187 -9.346 -8.542 1.00 16.37 222 ASP B N 1
ATOM 3729 C CA . ASP B 1 228 ? -1.146 -10.250 -7.934 1.00 16.46 222 ASP B CA 1
ATOM 3730 C C . ASP B 1 228 ? -0.096 -9.494 -7.218 1.00 16.81 222 ASP B C 1
ATOM 3731 O O . ASP B 1 228 ? 0.498 -10.040 -6.241 1.00 17.50 222 ASP B O 1
ATOM 3736 N N . ARG B 1 229 ? 0.168 -8.259 -7.669 1.00 16.50 223 ARG B N 1
ATOM 3737 C CA A ARG B 1 229 ? 1.175 -7.391 -7.067 0.50 16.57 223 ARG B CA 1
ATOM 3738 C CA B ARG B 1 229 ? 1.156 -7.354 -7.084 0.50 15.70 223 ARG B CA 1
ATOM 3739 C C . ARG B 1 229 ? 0.625 -6.598 -5.861 1.00 15.93 223 ARG B C 1
ATOM 3740 O O . ARG B 1 229 ? 1.373 -5.846 -5.217 1.00 17.04 223 ARG B O 1
ATOM 3755 N N . GLY B 1 230 ? -0.661 -6.801 -5.487 1.00 15.83 224 GLY B N 1
ATOM 3756 C CA . GLY B 1 230 ? -1.313 -6.119 -4.357 1.00 15.01 224 GLY B CA 1
ATOM 3757 C C . GLY B 1 230 ? -1.726 -4.686 -4.675 1.00 16.32 224 GLY B C 1
ATOM 3758 O O . GLY B 1 230 ? -1.932 -3.901 -3.749 1.00 18.78 224 GLY B O 1
ATOM 3759 N N . ARG B 1 231 ? -1.790 -4.337 -5.982 1.00 15.91 225 ARG B N 1
ATOM 3760 C CA A ARG B 1 231 ? -1.941 -2.938 -6.379 0.50 18.01 225 ARG B CA 1
ATOM 3761 C CA B ARG B 1 231 ? -1.964 -2.951 -6.413 0.50 18.28 225 ARG B CA 1
ATOM 3762 C C . ARG B 1 231 ? -3.358 -2.434 -6.596 1.00 20.15 225 ARG B C 1
ATOM 3763 O O . ARG B 1 231 ? -3.517 -1.295 -7.065 1.00 22.96 225 ARG B O 1
ATOM 3778 N N . LEU B 1 232 ? -4.382 -3.188 -6.228 1.00 19.89 226 LEU B N 1
ATOM 3779 C CA . LEU B 1 232 ? -5.745 -2.572 -6.187 1.00 20.58 226 LEU B CA 1
ATOM 3780 C C . LEU B 1 232 ? -5.798 -1.253 -5.383 1.00 20.33 226 LEU B C 1
ATOM 3781 O O . LEU B 1 232 ? -5.284 -1.200 -4.248 1.00 23.83 226 LEU B O 1
ATOM 3786 N N . GLY B 1 233 ? -6.309 -0.150 -5.984 1.00 19.67 227 GLY B N 1
ATOM 3787 C CA . GLY B 1 233 ? -6.376 1.232 -5.401 1.00 18.18 227 GLY B CA 1
ATOM 3788 C C . GLY B 1 233 ? -5.144 2.110 -5.579 1.00 18.97 227 GLY B C 1
ATOM 3789 O O . GLY B 1 233 ? -5.128 3.284 -5.213 1.00 19.27 227 GLY B O 1
ATOM 3790 N N . PHE B 1 234 ? -4.087 1.527 -6.132 1.00 18.61 228 PHE B N 1
ATOM 3791 C CA . PHE B 1 234 ? -2.793 2.189 -6.299 1.00 17.78 228 PHE B CA 1
ATOM 3792 C C . PHE B 1 234 ? -2.912 3.309 -7.309 1.00 19.85 228 PHE B C 1
ATOM 3793 O O . PHE B 1 234 ? -3.470 3.095 -8.437 1.00 21.91 228 PHE B O 1
ATOM 3801 N N . LYS B 1 235 ? -2.413 4.473 -6.939 1.00 20.44 229 LYS B N 1
ATOM 3802 C CA . LYS B 1 235 ? -2.373 5.680 -7.868 1.00 21.66 229 LYS B CA 1
ATOM 3803 C C . LYS B 1 235 ? -0.952 6.228 -7.966 1.00 26.05 229 LYS B C 1
ATOM 3804 O O . LYS B 1 235 ? -0.314 6.454 -6.927 1.00 27.32 229 LYS B O 1
ATOM 3810 N N . ARG B 1 236 ? -0.464 6.393 -9.194 1.00 28.60 230 ARG B N 1
ATOM 3811 C CA . ARG B 1 236 ? 0.992 6.739 -9.467 1.00 28.89 230 ARG B CA 1
ATOM 3812 C C . ARG B 1 236 ? 0.882 7.974 -10.335 1.00 26.31 230 ARG B C 1
ATOM 3813 O O . ARG B 1 236 ? 0.269 7.840 -11.360 1.00 26.54 230 ARG B O 1
ATOM 3821 N N . LYS B 1 237 ? 1.331 9.163 -9.878 1.00 24.54 231 LYS B N 1
ATOM 3822 C CA . LYS B 1 237 ? 1.540 10.330 -10.812 1.00 24.19 231 LYS B CA 1
ATOM 3823 C C . LYS B 1 237 ? 2.570 9.943 -11.845 1.00 22.43 231 LYS B C 1
ATOM 3824 O O . LYS B 1 237 ? 3.594 9.361 -11.479 1.00 23.84 231 LYS B O 1
ATOM 3830 N N . TYR B 1 238 ? 2.302 10.210 -13.158 1.00 20.19 232 TYR B N 1
ATOM 3831 C CA . TYR B 1 238 ? 3.226 9.823 -14.190 1.00 20.01 232 TYR B CA 1
ATOM 3832 C C . TYR B 1 238 ? 4.584 10.496 -13.961 1.00 20.02 232 TYR B C 1
ATOM 3833 O O . TYR B 1 238 ? 4.610 11.741 -13.774 1.00 21.30 232 TYR B O 1
ATOM 3842 N N . VAL B 1 239 ? 5.649 9.693 -14.039 1.00 18.19 233 VAL B N 1
ATOM 3843 C CA . VAL B 1 239 ? 7.025 10.214 -13.821 1.00 19.21 233 VAL B CA 1
ATOM 3844 C C . VAL B 1 239 ? 7.654 10.711 -15.181 1.00 18.84 233 VAL B C 1
ATOM 3845 O O . VAL B 1 239 ? 7.780 9.941 -16.109 1.00 23.57 233 VAL B O 1
ATOM 3849 N N . ARG B 1 240 ? 7.932 12.003 -15.253 1.00 18.17 234 ARG B N 1
ATOM 3850 C CA . ARG B 1 240 ? 8.343 12.637 -16.525 1.00 20.25 234 ARG B CA 1
ATOM 3851 C C . ARG B 1 240 ? 9.829 12.604 -16.747 1.00 24.43 234 ARG B C 1
ATOM 3852 O O . ARG B 1 240 ? 10.306 12.722 -17.894 1.00 25.20 234 ARG B O 1
ATOM 3860 N N . CYS B 1 241 ? 10.618 12.479 -15.685 1.00 24.89 235 CYS B N 1
ATOM 3861 C CA . CYS B 1 241 ? 12.065 12.221 -15.920 1.00 26.13 235 CYS B CA 1
ATOM 3862 C C . CYS B 1 241 ? 12.550 10.860 -15.353 1.00 28.58 235 CYS B C 1
ATOM 3863 O O . CYS B 1 241 ? 13.218 10.056 -15.991 1.00 28.27 235 CYS B O 1
#

Radius of gyration: 22.6 Å; Cα contacts (8 Å, |Δi|>4): 793; chains: 2; bounding box: 51×57×62 Å

Nearest PDB structures (foldseek):
  3zbo-assembly2_B  TM=9.888E-01  e=1.768E-34  Bacillus cereus
  1u6g-assembly1_C  TM=4.118E-01  e=1.226E+00  Homo sapiens
  1h6k-assembly3_C  TM=3.799E-01  e=2.805E+00  Homo sapiens
  2qk2-assembly1_A  TM=4.318E-01  e=7.800E+00  Drosophila melanogaster
  3w3y-assembly1_A  TM=3.364E-01  e=5.283E+00  Saccharomyces cerevisiae S288C